Protein AF-A0A4V1IVN9-F1 (afdb_monomer)

pLDDT: mean 79.95, std 15.46, range [32.81, 97.38]

Foldseek 3Di:
DDDPPDPPDDPVNVVVVVVVVVVVVVVVVVVVVVVVVVVLVVLLVVLLVLLLLLVLVVVVVVVVVVVVVVNDDPVVVVVNVLSPDDQDQDADDDPDVVLLQLLLQLLLCCLLDLLLLLLLLQVDDPVLLSLSLSCLPRFSLSSCVDPQSLQSVLVSLLSNLLVLLVPDPDLVCRLPDPGSNVVNLLVNCLRPLNLVLLLVQPLVLLVVLLVPQPDFLDQQLVVLVVVVQVVCVVVVHPDPDDPPDDSVVSVPDPVSVVVNVVSLVVLLVSLVVSVVSVLVCLVSRDQSLLQSLLSLLVSCCVSPVPDDLLSSQLSSCSSPLVSRNLVCLLAVVSSVSDDDGGDPRSNVSSNVSSVLSNVLSHPHDCVPPVSCVSNVVSSVVCNVVSSVSSVVSNPDDRCPVVNVLVSLVVLQDPWDKTWDWPQSSLSVLQSCVVCVCVSPVDCPDPSNVSNVVSDDRDDDDRSNRRHIYIRTHDHPVDHRVVVCVVPDPDDDDDPLNVLLSVLLVLLVVLCVVCVVPVPDDDQPLVSLVCLLPDPDPVSVVSSVVSNVSVVVNCVVVNAHVVVSRVVSVD

InterPro domains:
  IPR001936 Ras GTPase-activating domain [PF00616] (156-362)
  IPR001936 Ras GTPase-activating domain [PS50018] (148-362)
  IPR001936 Ras GTPase-activating domain [SM00323] (123-472)
  IPR008936 Rho GTPase activation protein [G3DSA:1.10.506.10] (95-465)
  IPR008936 Rho GTPase activation protein [SSF48350] (99-463)
  IPR023152 Ras GTPase-activating protein, conserved site [PS00509] (318-332)

Nearest PDB structures (foldseek):
  3fay-assembly1_A  TM=8.881E-01  e=3.119E-18  Homo sapiens
  5cjp-assembly1_F  TM=7.678E-01  e=5.671E-13  Homo sapiens
  6v6f-assembly1_B  TM=8.145E-01  e=8.523E-10  Homo sapiens
  6ob2-assembly1_B  TM=8.867E-01  e=1.408E-08  Homo sapiens
  7r04-assembly1_B  TM=7.739E-01  e=1.447E-06  Homo sapiens

Solvent-accessible surface area (backbone atoms only — not comparable to full-atom values): 32113 Å² total; per-residue (Å²): 138,84,84,80,79,78,81,74,75,51,68,68,58,54,50,50,53,48,48,52,51,52,51,51,51,48,50,51,50,51,48,51,52,47,52,50,48,52,50,52,52,51,50,30,54,50,51,41,51,51,51,52,51,53,50,48,50,53,52,48,53,59,46,49,60,36,50,78,65,73,68,72,52,74,71,58,52,55,51,53,53,59,71,68,55,82,81,73,89,48,80,40,84,70,96,44,71,68,60,46,50,54,50,9,34,49,53,32,49,49,57,76,39,31,64,58,55,27,52,50,52,73,71,53,49,86,84,48,38,65,62,52,47,45,43,47,58,44,47,71,29,20,51,78,87,40,68,51,36,44,47,44,48,50,52,20,48,51,53,40,49,50,52,51,58,71,70,52,87,51,78,86,50,50,75,63,51,97,42,52,68,46,51,49,56,39,52,56,42,65,35,68,64,42,42,52,38,48,43,72,60,43,21,65,66,50,49,61,46,54,70,47,64,83,60,73,60,75,62,52,33,44,67,46,39,57,48,52,54,49,55,36,53,78,69,70,48,90,74,87,69,80,81,90,66,52,57,65,61,28,54,69,35,65,68,44,44,64,62,31,53,64,35,51,51,56,50,48,52,53,44,48,54,53,50,51,44,55,63,72,41,58,89,62,56,46,66,69,62,30,46,51,37,28,48,52,47,51,53,42,46,69,76,37,74,85,57,49,69,66,60,46,39,27,51,38,27,37,46,54,38,62,47,44,50,31,54,38,52,53,40,29,49,88,58,70,41,43,97,61,81,68,55,75,45,36,42,50,44,32,42,52,42,33,49,52,55,45,39,46,36,36,82,72,75,52,90,86,46,66,68,58,58,82,51,45,65,59,36,70,75,38,45,66,61,50,47,51,50,57,55,58,47,30,72,65,84,84,58,64,73,60,39,56,55,41,53,56,55,50,41,58,53,89,82,45,70,41,77,42,34,52,46,54,54,26,50,52,44,41,56,47,62,78,41,34,67,80,78,38,74,49,84,83,32,68,70,45,51,53,46,64,73,68,51,81,61,59,79,74,64,56,78,94,66,46,28,43,29,82,34,58,40,44,59,93,84,55,78,42,58,70,51,48,76,76,69,52,95,63,92,85,74,55,76,64,56,56,54,50,52,54,36,44,50,52,50,54,53,51,43,68,74,40,64,86,63,69,81,55,89,79,52,63,69,60,54,23,50,52,24,44,68,42,95,45,68,69,41,19,52,51,11,49,52,41,48,53,47,51,48,53,35,40,78,69,67,78,42,42,82,90,64,61,34,47,83,73,75,108

Mean predicted aligned error: 13.48 Å

Organism: NCBI:txid78915

Sequence (570 aa):
MSDRASKRYSVSALYSMAAEQDEEVEDELAREQRSLRDLKARISSQSKRNFILERDVRYLDSRIALLIQNRMALHEQQEVASHLEETENVEGGFPDDRKKQHYGNLFFLLQAEPRHMAHLTRLVTLAEIDTLLQTVMFTLYGNQYESREEHLLLTMFQSVLSAQFETATDFGSLLRANTPVSRMMTTYTRRGPGQTYLKHVLSESINRLIEDRDTDLEINPLKVYERMVKEMEDRGEPCDLPRGVSGDMAAENEDVQKIIAPRLEKLMDIANAFLDTIMSSMEHVPYGIRWICKQIRSLTKRKYPNATEYSVCSLIGGFFFLRFINPAIVTPNAYMLVESMPQKNPRRTLTLMAKMLQNLANKPSYSKETYMIKLNPFVDNNKQRINKFLNELCEVGDFFESLEMDQYMALSKKDLSLSITLNEVYNTHTLLEQHLDELAPTDAHHLRIVLSELGPAPAQVSRSENKTIELPLFSRWETPISDINMLTGDNSLSQNDILFMETKSIFVQLLRSMSQMARRNFVLPAVAEAAATSKDAMLVRKGIKVADMLRELEDLGVVSRMDNYKLLTE

Radius of gyration: 30.29 Å; Cα contacts (8 Å, |Δi|>4): 540; chains: 1; bounding box: 71×97×82 Å

Secondary structure (DSSP, 8-state):
----------HHHHHHHHHHHHHHHHHHHHHHHHHHHHHHHHHHHHHHHHHHHHHHHHHHHHHHHHHHTT---HHHHHHHHHHHS-----B---S-HHHHHHHHHHHHHHHH-HHHHHHHHHHS-TTTHHHHHHIIIIIIT--TTSHHHHHHHHHHHHHHHHHHHHH---TTTTTTS--HHHHHHHHHHTSHHHHHHHHHHHHHHHHHHHH--S------HHHHHHHHHHHHHHTT----SPSS--HHHHHH-HHHHHHHHHHHHHHHHHHHHHHHHHHHTGGGS-HHHHHHHHHHHHHHHHH-TT--HHHHHHHHHHHHIIIIIHHHHHSSGGGTSSSSPPPHHHHHHHHHHHHHHHHHHS----TT-GGGGGGHHHHHHHHHHHHHHHHHHT-----HHHHHHHHHHHHT-S--EEEEEHHHHHHHHHHHHHTHHHH--STT-HHHHHHHHH-SPPPPPPTTT--EEEEE---SSSPPHHHHHHH-SS-SS-HHHHHHHHHHHHHHHHHHH-TTTTTS---HHHHHHHHHTSSSHHHHHHHHHHHHHHHHHHHTTSS-GGGTSHHHH-

Structure (mmCIF, N/CA/C/O backbone):
data_AF-A0A4V1IVN9-F1
#
_entry.id   AF-A0A4V1IVN9-F1
#
loop_
_atom_site.group_PDB
_atom_site.id
_atom_site.type_symbol
_atom_site.label_atom_id
_atom_site.label_alt_id
_atom_site.label_comp_id
_atom_site.label_asym_id
_atom_site.label_entity_id
_atom_site.label_seq_id
_atom_site.pdbx_PDB_ins_code
_atom_site.Cartn_x
_atom_site.Cartn_y
_atom_site.Cartn_z
_atom_site.occupancy
_atom_site.B_iso_or_equiv
_atom_site.auth_seq_id
_atom_site.auth_comp_id
_atom_site.auth_asym_id
_atom_site.auth_atom_id
_atom_site.pdbx_PDB_model_num
ATOM 1 N N . MET A 1 1 ? -26.919 -63.675 -42.364 1.00 36.25 1 MET A N 1
ATOM 2 C CA . MET A 1 1 ? -25.471 -63.524 -42.619 1.00 36.25 1 MET A CA 1
ATOM 3 C C . MET A 1 1 ? -25.114 -62.094 -42.265 1.00 36.25 1 MET A C 1
ATOM 5 O O . MET A 1 1 ? -25.801 -61.189 -42.711 1.00 36.25 1 MET A O 1
ATOM 9 N N . SER A 1 2 ? -24.190 -61.936 -41.322 1.00 34.81 2 SER A N 1
ATOM 10 C CA . SER A 1 2 ? -23.836 -60.683 -40.652 1.00 34.81 2 SER A CA 1
ATOM 11 C C . SER A 1 2 ? -22.574 -60.123 -41.302 1.00 34.81 2 SER A C 1
ATOM 13 O O . SER A 1 2 ? -21.521 -60.742 -41.168 1.00 34.81 2 SER A O 1
ATOM 15 N N . ASP A 1 3 ? -22.677 -58.987 -41.992 1.00 32.81 3 ASP A N 1
ATOM 16 C CA . ASP A 1 3 ? -21.516 -58.229 -42.467 1.00 32.81 3 ASP A CA 1
ATOM 17 C C . ASP A 1 3 ? -21.101 -57.214 -41.395 1.00 32.81 3 ASP A C 1
ATOM 19 O O . ASP A 1 3 ? -21.562 -56.073 -41.338 1.00 32.81 3 ASP A O 1
ATOM 23 N N . ARG A 1 4 ? -20.203 -57.649 -40.506 1.00 36.72 4 ARG A N 1
ATOM 24 C CA . ARG A 1 4 ? -19.400 -56.753 -39.666 1.00 36.72 4 ARG A CA 1
ATOM 25 C C . ARG A 1 4 ? -18.291 -56.144 -40.530 1.00 36.72 4 ARG A C 1
ATOM 27 O O . ARG A 1 4 ? -17.173 -56.650 -40.563 1.00 36.72 4 ARG A O 1
ATOM 34 N N . ALA A 1 5 ? -18.585 -55.031 -41.198 1.00 33.53 5 ALA A N 1
ATOM 35 C CA . ALA A 1 5 ? -17.560 -54.179 -41.793 1.00 33.53 5 ALA A CA 1
ATOM 36 C C . ALA A 1 5 ? -16.789 -53.450 -40.676 1.00 33.53 5 ALA A C 1
ATOM 38 O O . ALA A 1 5 ? -17.248 -52.465 -40.097 1.00 33.53 5 ALA A O 1
ATOM 39 N N . SER A 1 6 ? -15.611 -53.974 -40.341 1.00 36.31 6 SER A N 1
ATOM 40 C CA . SER A 1 6 ? -14.656 -53.353 -39.425 1.00 36.31 6 SER A CA 1
ATOM 41 C C . SER A 1 6 ? -14.132 -52.045 -40.032 1.00 36.31 6 SER A C 1
ATOM 43 O O . SER A 1 6 ? -13.238 -52.071 -40.876 1.00 36.31 6 SER A O 1
ATOM 45 N N . LYS A 1 7 ? -14.652 -50.891 -39.589 1.00 42.31 7 LYS A N 1
ATOM 46 C CA . LYS A 1 7 ? -14.051 -49.571 -39.850 1.00 42.31 7 LYS A CA 1
ATOM 47 C C . LYS A 1 7 ? -12.698 -49.483 -39.134 1.00 42.31 7 LYS A C 1
ATOM 49 O O . LYS A 1 7 ? -12.615 -49.030 -37.997 1.00 42.31 7 LYS A O 1
ATOM 54 N N . ARG A 1 8 ? -11.625 -49.934 -39.787 1.00 39.44 8 ARG A N 1
ATOM 55 C CA . ARG A 1 8 ? -10.263 -49.527 -39.424 1.00 39.44 8 ARG A CA 1
ATOM 56 C C . ARG A 1 8 ? -10.094 -48.084 -39.886 1.00 39.44 8 ARG A C 1
ATOM 58 O O . ARG A 1 8 ? -9.835 -47.846 -41.062 1.00 39.44 8 ARG A O 1
ATOM 65 N N . TYR A 1 9 ? -10.280 -47.130 -38.977 1.00 45.19 9 TYR A N 1
ATOM 66 C CA . TYR A 1 9 ? -9.747 -45.788 -39.186 1.00 45.19 9 TYR A CA 1
ATOM 67 C C . TYR A 1 9 ? -8.233 -45.928 -39.376 1.00 45.19 9 TYR A C 1
ATOM 69 O O . TYR A 1 9 ? -7.557 -46.571 -38.572 1.00 45.19 9 TYR A O 1
ATOM 77 N N . SER A 1 10 ? -7.721 -45.406 -40.490 1.00 39.62 10 SER A N 1
ATOM 78 C CA . SER A 1 10 ? -6.283 -45.291 -40.721 1.00 39.62 10 SER A CA 1
ATOM 79 C C . SER A 1 10 ? -5.669 -44.532 -39.545 1.00 39.62 10 SER A C 1
ATOM 81 O O . SER A 1 10 ? -6.186 -43.485 -39.163 1.00 39.62 10 SER A O 1
ATOM 83 N N . VAL A 1 11 ? -4.572 -45.039 -38.976 1.00 41.59 11 VAL A N 1
ATOM 84 C CA . VAL A 1 11 ? -3.821 -44.354 -37.907 1.00 41.59 11 VAL A CA 1
ATOM 85 C C . VAL A 1 11 ? -3.458 -42.926 -38.338 1.00 41.59 11 VAL A C 1
ATOM 87 O O . VAL A 1 11 ? -3.525 -42.012 -37.531 1.00 41.59 11 VAL A O 1
ATOM 90 N N . SER A 1 12 ? -3.214 -42.702 -39.633 1.00 33.84 12 SER A N 1
ATOM 91 C CA . SER A 1 12 ? -2.973 -41.370 -40.201 1.00 33.84 12 SER A CA 1
ATOM 92 C C . SER A 1 12 ? -4.206 -40.451 -40.170 1.00 33.84 12 SER A C 1
ATOM 94 O O . SER A 1 12 ? -4.044 -39.253 -39.973 1.00 33.84 12 SER A O 1
ATOM 96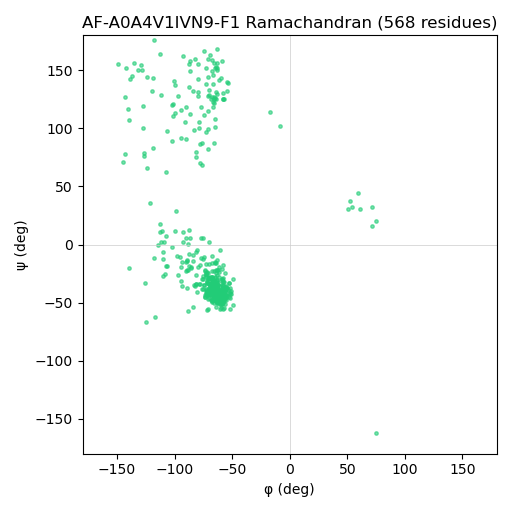 N N . ALA A 1 13 ? -5.429 -40.981 -40.283 1.00 35.59 13 ALA A N 1
ATOM 97 C CA . ALA A 1 13 ? -6.654 -40.183 -40.158 1.00 35.59 13 ALA A CA 1
ATOM 98 C C . ALA A 1 13 ? -6.946 -39.805 -38.695 1.00 35.59 13 ALA A C 1
ATOM 100 O O . ALA A 1 13 ? -7.414 -38.705 -38.430 1.00 35.59 13 ALA A O 1
ATOM 101 N N . LEU A 1 14 ? -6.619 -40.686 -37.743 1.00 37.56 14 LEU A N 1
ATOM 102 C CA . LEU A 1 14 ? -6.703 -40.378 -36.310 1.00 37.56 14 LEU A CA 1
ATOM 103 C C . LEU A 1 14 ? -5.643 -39.351 -35.884 1.00 37.56 14 LEU A C 1
ATOM 105 O O . LEU A 1 14 ? -5.960 -38.460 -35.107 1.00 37.56 14 LEU A O 1
ATOM 109 N N . TYR A 1 15 ? -4.425 -39.429 -36.432 1.00 39.59 15 TYR A N 1
ATOM 110 C CA . TYR A 1 15 ? -3.386 -38.412 -36.227 1.00 39.59 15 TYR A CA 1
ATOM 111 C C . TYR A 1 15 ? -3.755 -37.060 -36.849 1.00 39.59 15 TYR A C 1
ATOM 113 O O . TYR A 1 15 ? -3.491 -36.039 -36.235 1.00 39.59 15 TYR A O 1
ATOM 121 N N . SER A 1 16 ? -4.394 -37.041 -38.025 1.00 35.81 16 SER A N 1
ATOM 122 C CA . SER A 1 16 ? -4.854 -35.797 -38.664 1.00 35.81 16 SER A CA 1
ATOM 123 C C . SER A 1 16 ? -5.961 -35.116 -37.859 1.00 35.81 16 SER A C 1
ATOM 125 O O . SER A 1 16 ? -5.907 -33.913 -37.660 1.00 35.81 16 SER A O 1
ATOM 127 N N . MET A 1 17 ? -6.926 -35.883 -37.338 1.00 35.75 17 MET A N 1
ATOM 128 C CA . MET A 1 17 ? -7.988 -35.333 -36.485 1.00 35.75 17 MET A CA 1
ATOM 129 C C . MET A 1 17 ? -7.467 -34.886 -35.112 1.00 35.75 17 MET A C 1
ATOM 131 O O . MET A 1 17 ? -7.974 -33.916 -34.563 1.00 35.75 17 MET A O 1
ATOM 135 N N . ALA A 1 18 ? -6.464 -35.577 -34.557 1.00 36.75 18 ALA A N 1
ATOM 136 C CA . ALA A 1 18 ? -5.802 -35.158 -33.323 1.00 36.75 18 ALA A CA 1
ATOM 137 C C . ALA A 1 18 ? -4.958 -33.892 -33.533 1.00 36.75 18 ALA A C 1
ATOM 139 O O . ALA A 1 18 ? -5.009 -33.005 -32.697 1.00 36.75 18 ALA A O 1
ATOM 140 N N . ALA A 1 19 ? -4.256 -33.777 -34.665 1.00 39.47 19 ALA A N 1
ATOM 141 C CA . ALA A 1 19 ? -3.492 -32.585 -35.026 1.00 39.47 19 ALA A CA 1
ATOM 142 C C . ALA A 1 19 ? -4.397 -31.369 -35.291 1.00 39.47 19 ALA A C 1
ATOM 144 O O . ALA A 1 19 ? -4.091 -30.284 -34.818 1.00 39.47 19 ALA A O 1
ATOM 145 N N . GLU A 1 20 ? -5.535 -31.549 -35.972 1.00 37.38 20 GLU A N 1
ATOM 146 C CA . GLU A 1 20 ? -6.532 -30.483 -36.171 1.00 37.38 20 GLU A CA 1
ATOM 147 C C . GLU A 1 20 ? -7.165 -30.038 -34.842 1.00 37.38 20 GLU A C 1
ATOM 149 O O . GLU A 1 20 ? -7.318 -28.844 -34.601 1.00 37.38 20 GLU A O 1
ATOM 154 N N . GLN A 1 21 ? -7.476 -30.979 -33.941 1.00 37.69 21 GLN A N 1
ATOM 155 C CA . GLN A 1 21 ? -7.940 -30.648 -32.589 1.00 37.69 21 GLN A CA 1
ATOM 156 C C . GLN A 1 21 ? -6.845 -29.980 -31.744 1.00 37.69 21 GLN A C 1
ATOM 158 O O . GLN A 1 21 ? -7.148 -29.080 -30.967 1.00 37.69 21 GLN A O 1
ATOM 163 N N . ASP A 1 22 ? -5.583 -30.383 -31.893 1.00 42.25 22 ASP A N 1
ATOM 164 C CA . ASP A 1 22 ? -4.447 -29.771 -31.202 1.00 42.25 22 ASP A CA 1
ATOM 165 C C . ASP A 1 22 ? -4.168 -28.344 -31.702 1.00 42.25 22 ASP A C 1
ATOM 167 O O . ASP A 1 22 ? -3.860 -27.480 -30.876 1.00 42.25 22 ASP A O 1
ATOM 171 N N . GLU A 1 23 ? -4.334 -28.079 -33.004 1.00 43.28 23 GLU A N 1
ATOM 172 C CA . GLU A 1 23 ? -4.254 -26.740 -33.608 1.00 43.28 23 GLU A CA 1
ATOM 173 C C . GLU A 1 23 ? -5.429 -25.844 -33.182 1.00 43.28 23 GLU A C 1
ATOM 175 O O . GLU A 1 23 ? -5.216 -24.685 -32.823 1.00 43.28 23 GLU A O 1
ATOM 180 N N . GLU A 1 24 ? -6.661 -26.363 -33.134 1.00 45.50 24 GLU A N 1
ATOM 181 C CA . GLU A 1 24 ? -7.818 -25.611 -32.621 1.00 45.50 24 GLU A CA 1
ATOM 182 C C . GLU A 1 24 ? -7.671 -25.284 -31.129 1.00 45.50 24 GLU A C 1
ATOM 184 O O . GLU A 1 24 ? -7.931 -24.152 -30.718 1.00 45.50 24 GLU A O 1
ATOM 189 N N . VAL A 1 25 ? -7.191 -26.232 -30.316 1.00 51.12 25 VAL A N 1
ATOM 190 C CA . VAL A 1 25 ? -6.895 -26.003 -28.892 1.00 51.12 25 VAL A CA 1
ATOM 191 C C . VAL A 1 25 ? -5.717 -25.037 -28.723 1.00 51.12 25 VAL A C 1
ATOM 193 O O . VAL A 1 25 ? -5.709 -24.250 -27.778 1.00 51.12 25 VAL A O 1
ATOM 196 N N . GLU A 1 26 ? -4.723 -25.050 -29.619 1.00 52.75 26 GLU A N 1
ATOM 197 C CA . GLU A 1 26 ? -3.664 -24.032 -29.661 1.00 52.75 26 GLU A CA 1
ATOM 198 C C . GLU A 1 26 ? -4.198 -22.643 -29.938 1.00 52.75 26 GLU A C 1
ATOM 200 O O . GLU A 1 26 ? -3.818 -21.703 -29.237 1.00 52.75 26 GLU A O 1
ATOM 205 N N . ASP A 1 27 ? -5.083 -22.514 -30.917 1.00 63.88 27 ASP A N 1
ATOM 206 C CA . ASP A 1 27 ? -5.633 -21.228 -31.306 1.00 63.88 27 ASP A CA 1
ATOM 207 C C . ASP A 1 27 ? -6.620 -20.704 -30.251 1.00 63.88 27 ASP A C 1
ATOM 209 O O . ASP A 1 27 ? -6.555 -19.535 -29.876 1.00 63.88 27 ASP A O 1
ATOM 213 N N . GLU A 1 28 ? -7.465 -21.555 -29.659 1.00 64.81 28 GLU A N 1
ATOM 214 C CA . GLU A 1 28 ? -8.319 -21.171 -28.526 1.00 64.81 28 GLU A CA 1
ATOM 215 C C . GLU A 1 28 ? -7.503 -20.777 -27.290 1.00 64.81 28 GLU A C 1
ATOM 217 O O . GLU A 1 28 ? -7.743 -19.719 -26.705 1.00 64.81 28 GLU A O 1
ATOM 222 N N . LEU A 1 29 ? -6.487 -21.558 -26.913 1.00 65.94 29 LEU A N 1
ATOM 223 C CA . LEU A 1 29 ? -5.621 -21.227 -25.781 1.00 65.94 29 LEU A CA 1
ATOM 224 C C . LEU A 1 29 ? -4.827 -19.939 -26.044 1.00 65.94 29 LEU A C 1
ATOM 226 O O . LEU A 1 29 ? -4.677 -19.110 -25.146 1.00 65.94 29 LEU A O 1
ATOM 230 N N . ALA A 1 30 ? -4.326 -19.742 -27.265 1.00 66.88 30 ALA A N 1
ATOM 231 C CA . ALA A 1 30 ? -3.625 -18.524 -27.654 1.00 66.88 30 ALA A CA 1
ATOM 232 C C . ALA A 1 30 ? -4.560 -17.307 -27.635 1.00 66.88 30 ALA A C 1
ATOM 234 O O . ALA A 1 30 ? -4.157 -16.238 -27.165 1.00 66.88 30 ALA A O 1
ATOM 235 N N . ARG A 1 31 ? -5.811 -17.459 -28.088 1.00 73.38 31 ARG A N 1
ATOM 236 C CA . ARG A 1 31 ? -6.853 -16.426 -27.994 1.00 73.38 31 ARG A CA 1
ATOM 237 C C . ARG A 1 31 ? -7.173 -16.087 -26.540 1.00 73.38 31 ARG A C 1
ATOM 239 O O . ARG A 1 31 ? -7.157 -14.908 -26.192 1.00 73.38 31 ARG A O 1
ATOM 246 N N . GLU A 1 32 ? -7.378 -17.080 -25.679 1.00 72.56 32 GLU A N 1
ATOM 247 C CA . GLU A 1 32 ? -7.632 -16.873 -24.247 1.00 72.56 32 GLU A CA 1
ATOM 248 C C . GLU A 1 32 ? -6.437 -16.217 -23.540 1.00 72.56 32 GLU A C 1
ATOM 250 O O . GLU A 1 32 ? -6.600 -15.293 -22.744 1.00 72.56 32 GLU A O 1
ATOM 255 N N . GLN A 1 33 ? -5.205 -16.608 -23.875 1.00 71.12 33 GLN A N 1
ATOM 256 C CA . GLN A 1 33 ? -4.004 -15.965 -23.339 1.00 71.12 33 GLN A CA 1
ATOM 257 C C . GLN A 1 33 ? -3.853 -14.513 -23.803 1.00 71.12 33 GLN A C 1
ATOM 259 O O . GLN A 1 33 ? -3.439 -13.668 -23.004 1.00 71.12 33 GLN A O 1
ATOM 264 N N . ARG A 1 34 ? -4.178 -14.199 -25.065 1.00 73.50 34 ARG A N 1
ATOM 265 C CA . ARG A 1 34 ? -4.215 -12.812 -25.563 1.00 73.50 34 ARG A CA 1
ATOM 266 C C . ARG A 1 34 ? -5.294 -12.007 -24.846 1.00 73.50 34 ARG A C 1
ATOM 268 O O . ARG A 1 34 ? -4.978 -10.968 -24.281 1.00 73.50 34 ARG A O 1
ATOM 275 N N . SER A 1 35 ? -6.509 -12.544 -24.751 1.00 76.62 35 SER A N 1
ATOM 276 C CA . SER A 1 35 ? -7.626 -11.940 -24.015 1.00 76.62 35 SER A CA 1
ATOM 277 C C . SER A 1 35 ? -7.254 -11.644 -22.559 1.00 76.62 35 SER A C 1
ATOM 279 O O . SER A 1 35 ? -7.479 -10.543 -22.057 1.00 76.62 35 SER A O 1
ATOM 281 N N . LEU A 1 36 ? -6.588 -12.587 -21.884 1.00 75.75 36 LEU A N 1
ATOM 282 C CA . LEU A 1 36 ? -6.109 -12.406 -20.516 1.00 75.75 36 LEU A CA 1
ATOM 283 C C . LEU A 1 36 ? -5.050 -11.300 -20.418 1.00 75.75 36 LEU A C 1
ATOM 285 O O . LEU A 1 36 ? -5.065 -10.529 -19.457 1.00 75.75 36 LEU A O 1
ATOM 289 N N . ARG A 1 37 ? -4.122 -11.212 -21.380 1.00 73.50 37 ARG A N 1
ATOM 290 C CA . ARG A 1 37 ? -3.122 -10.130 -21.434 1.00 73.50 37 ARG A CA 1
ATOM 291 C C . ARG A 1 37 ? -3.790 -8.774 -21.640 1.00 73.50 37 ARG A C 1
ATOM 293 O O . ARG A 1 37 ? -3.496 -7.850 -20.884 1.00 73.50 37 ARG A O 1
ATOM 300 N N . ASP A 1 38 ? -4.733 -8.683 -22.569 1.00 76.81 38 ASP A N 1
ATOM 301 C CA . ASP A 1 38 ? -5.472 -7.453 -22.857 1.00 76.81 38 ASP A CA 1
ATOM 302 C C . ASP A 1 38 ? -6.310 -7.018 -21.652 1.00 76.81 38 ASP A C 1
ATOM 304 O O . ASP A 1 38 ? -6.336 -5.842 -21.282 1.00 76.81 38 ASP A O 1
ATOM 308 N N . LEU A 1 39 ? -6.957 -7.968 -20.972 1.00 80.88 39 LEU A N 1
ATOM 309 C CA . LEU A 1 39 ? -7.712 -7.693 -19.756 1.00 80.88 39 LEU A CA 1
ATOM 310 C C . LEU A 1 39 ? -6.798 -7.196 -18.629 1.00 80.88 39 LEU A C 1
ATOM 312 O O . LEU A 1 39 ? -7.130 -6.209 -17.973 1.00 80.88 39 LEU A O 1
ATOM 316 N N . LYS A 1 40 ? -5.632 -7.824 -18.427 1.00 76.81 40 LYS A N 1
ATOM 317 C CA . LYS A 1 40 ? -4.626 -7.365 -17.453 1.00 76.81 40 LYS A CA 1
ATOM 318 C C . LYS A 1 40 ? -4.155 -5.943 -17.762 1.00 76.81 40 LYS A C 1
ATOM 320 O O . LYS A 1 40 ? -4.151 -5.109 -16.858 1.00 76.81 40 LYS A O 1
ATOM 325 N N . ALA A 1 41 ? -3.843 -5.643 -19.024 1.00 74.94 41 ALA A N 1
ATOM 326 C CA . ALA A 1 41 ? -3.435 -4.308 -19.459 1.00 74.94 41 ALA A CA 1
ATOM 327 C C . ALA A 1 41 ? -4.538 -3.263 -19.210 1.00 74.94 41 ALA A C 1
ATOM 329 O O . ALA A 1 41 ? -4.276 -2.189 -18.663 1.00 74.94 41 ALA A O 1
ATOM 330 N N . ARG A 1 42 ? -5.799 -3.602 -19.513 1.00 79.88 42 ARG A N 1
ATOM 331 C CA . ARG A 1 42 ? -6.960 -2.746 -19.217 1.00 79.88 42 ARG A CA 1
ATOM 332 C C . ARG A 1 42 ? -7.127 -2.504 -17.719 1.00 79.88 42 ARG A C 1
ATOM 334 O O . ARG A 1 42 ? -7.382 -1.368 -17.327 1.00 79.88 42 ARG A O 1
ATOM 341 N N . ILE A 1 43 ? -6.960 -3.529 -16.879 1.00 80.50 43 ILE A N 1
ATOM 342 C CA . ILE A 1 43 ? -7.031 -3.383 -15.416 1.00 80.50 43 ILE A CA 1
ATOM 343 C C . ILE A 1 43 ? -5.910 -2.471 -14.905 1.00 80.50 43 ILE A C 1
ATOM 345 O O . ILE A 1 43 ? -6.174 -1.606 -14.070 1.00 80.50 43 ILE A O 1
ATOM 349 N N . SER A 1 44 ? -4.679 -2.620 -15.397 1.00 77.06 44 SER A N 1
ATOM 350 C CA . SER A 1 44 ? -3.568 -1.729 -15.035 1.00 77.06 44 SER A CA 1
ATOM 351 C C . SER A 1 44 ? -3.830 -0.279 -15.456 1.00 77.06 44 SER A C 1
ATOM 353 O O . SER A 1 44 ? -3.689 0.624 -14.632 1.00 77.06 44 SER A O 1
ATOM 355 N N . SER A 1 45 ? -4.314 -0.048 -16.682 1.00 77.69 45 SER A N 1
ATOM 356 C CA . SER A 1 45 ? -4.683 1.293 -17.166 1.00 77.69 45 SER A CA 1
ATOM 357 C C . SER A 1 45 ? -5.803 1.929 -16.326 1.00 77.69 45 SER A C 1
ATOM 359 O O . SER A 1 45 ? -5.690 3.075 -15.883 1.00 77.69 45 SER A O 1
ATOM 361 N N . GLN A 1 46 ? -6.849 1.165 -15.995 1.00 80.12 46 GLN A N 1
ATOM 362 C CA . GLN A 1 46 ? -7.921 1.632 -15.108 1.00 80.12 46 GLN A CA 1
ATOM 363 C C . GLN A 1 46 ? -7.433 1.880 -13.676 1.00 80.12 46 GLN A C 1
ATOM 365 O O . GLN A 1 46 ? -7.829 2.864 -13.057 1.00 80.12 46 GLN A O 1
ATOM 370 N N . SER A 1 47 ? -6.527 1.047 -13.154 1.00 77.06 47 SER A N 1
ATOM 371 C CA . SER A 1 47 ? -5.931 1.239 -11.824 1.00 77.06 47 SER A CA 1
ATOM 372 C C . SER A 1 47 ? -5.145 2.549 -11.753 1.00 77.06 47 SER A C 1
ATOM 374 O O . SER A 1 47 ? -5.275 3.295 -10.782 1.00 77.06 47 SER A O 1
ATOM 376 N N . LYS A 1 48 ? -4.386 2.868 -12.809 1.00 77.56 48 LYS A N 1
ATOM 377 C CA . LYS A 1 48 ? -3.679 4.145 -12.956 1.00 77.56 48 LYS A CA 1
ATOM 378 C C . LYS A 1 48 ? -4.653 5.328 -12.983 1.00 77.56 48 LYS A C 1
ATOM 380 O O . LYS A 1 48 ? -4.458 6.287 -12.238 1.00 77.56 48 LYS A O 1
ATOM 385 N N . ARG A 1 49 ? -5.733 5.251 -13.774 1.00 77.88 49 ARG A N 1
ATOM 386 C CA . ARG A 1 49 ? -6.768 6.303 -13.837 1.00 77.88 49 ARG A CA 1
ATOM 387 C C . ARG A 1 49 ? -7.452 6.514 -12.486 1.00 77.88 49 ARG A C 1
ATOM 389 O O . ARG A 1 49 ? -7.567 7.651 -12.037 1.00 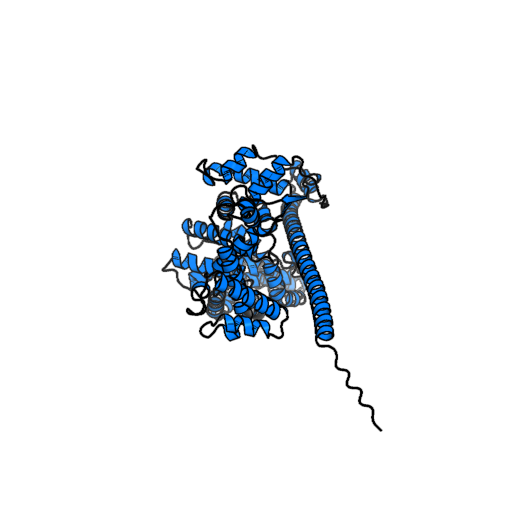77.88 49 ARG A O 1
ATOM 396 N N . ASN A 1 50 ? -7.842 5.434 -11.814 1.00 80.12 50 ASN A N 1
ATOM 397 C CA . ASN A 1 50 ? -8.462 5.499 -10.492 1.00 80.12 50 ASN A CA 1
ATOM 398 C C . ASN A 1 50 ? -7.536 6.160 -9.472 1.00 80.12 50 ASN A C 1
ATOM 400 O O . ASN A 1 50 ? -7.979 7.016 -8.716 1.00 80.12 50 ASN A O 1
ATOM 404 N N . PHE A 1 51 ? -6.242 5.836 -9.485 1.00 76.00 51 PHE A N 1
ATOM 405 C CA . PHE A 1 51 ? -5.285 6.465 -8.579 1.00 76.00 51 PHE A CA 1
ATOM 406 C C . PHE A 1 51 ? -5.159 7.982 -8.805 1.00 76.00 51 PHE A C 1
ATOM 408 O O . PHE A 1 51 ? -5.113 8.745 -7.837 1.00 76.00 51 PHE A O 1
ATOM 415 N N . ILE A 1 52 ? -5.134 8.427 -10.068 1.00 76.50 52 ILE A N 1
ATOM 416 C CA . ILE A 1 52 ? -5.102 9.857 -10.417 1.00 76.50 52 ILE A CA 1
ATOM 417 C C . ILE A 1 52 ? -6.372 10.551 -9.924 1.00 76.50 52 ILE A C 1
ATOM 419 O O . ILE A 1 52 ? -6.278 11.576 -9.254 1.00 76.50 52 ILE A O 1
ATOM 423 N N . LEU A 1 53 ? -7.545 9.968 -10.187 1.00 78.06 53 LEU A N 1
ATOM 424 C CA . LEU A 1 53 ? -8.825 10.515 -9.735 1.00 78.06 53 LEU A CA 1
ATOM 425 C C . LEU A 1 53 ? -8.899 10.598 -8.211 1.00 78.06 53 LEU A C 1
ATOM 427 O O . LEU A 1 53 ? -9.293 11.620 -7.669 1.00 78.06 53 LEU A O 1
ATOM 431 N N . GLU A 1 54 ? -8.463 9.567 -7.493 1.00 73.50 54 GLU A N 1
ATOM 432 C CA . GLU A 1 54 ? -8.412 9.594 -6.030 1.00 73.50 54 GLU A CA 1
ATOM 433 C C . GLU A 1 54 ? -7.460 10.665 -5.492 1.00 73.50 54 GLU A C 1
ATOM 435 O O . GLU A 1 54 ? -7.727 11.276 -4.456 1.00 73.50 54 GLU A O 1
ATOM 440 N N . ARG A 1 55 ? -6.322 10.884 -6.159 1.00 72.81 55 ARG A N 1
ATOM 441 C CA . ARG A 1 55 ? -5.402 11.966 -5.804 1.00 72.81 55 ARG A CA 1
ATOM 442 C C . ARG A 1 55 ? -6.057 13.324 -6.039 1.00 72.81 55 ARG A C 1
ATOM 444 O O . ARG A 1 55 ? -5.960 14.182 -5.167 1.00 72.81 55 ARG A O 1
ATOM 451 N N . ASP A 1 56 ? -6.731 13.493 -7.168 1.00 73.88 56 ASP A N 1
ATOM 452 C CA . ASP A 1 56 ? -7.434 14.725 -7.513 1.00 73.88 56 ASP A CA 1
ATOM 453 C C . ASP A 1 56 ? -8.589 14.991 -6.538 1.00 73.88 56 ASP A C 1
ATOM 455 O O . ASP A 1 56 ? -8.706 16.104 -6.038 1.00 73.88 56 ASP A O 1
ATOM 459 N N . VAL A 1 57 ? -9.352 13.966 -6.146 1.00 75.38 57 VAL A N 1
ATOM 460 C CA . VAL A 1 57 ? -10.367 14.059 -5.083 1.00 75.38 57 VAL A CA 1
ATOM 461 C C . VAL A 1 57 ? -9.735 14.505 -3.766 1.00 75.38 57 VAL A C 1
ATOM 463 O O . VAL A 1 57 ? -10.222 15.449 -3.156 1.00 75.38 57 VAL A O 1
ATOM 466 N N . ARG A 1 58 ? -8.612 13.908 -3.340 1.00 72.56 58 ARG A N 1
ATOM 467 C CA . ARG A 1 58 ? -7.915 14.339 -2.111 1.00 72.56 58 ARG A CA 1
ATOM 468 C C . ARG A 1 58 ? -7.428 15.786 -2.183 1.00 72.56 58 ARG A C 1
ATOM 470 O O . ARG A 1 58 ? -7.486 16.499 -1.181 1.00 72.56 58 ARG A O 1
ATOM 477 N N . TYR A 1 59 ? -6.929 16.208 -3.343 1.00 73.06 59 TYR A N 1
ATOM 478 C CA . TYR A 1 59 ? -6.502 17.585 -3.576 1.00 73.06 59 TYR A CA 1
ATOM 479 C C . TYR A 1 59 ? -7.697 18.543 -3.474 1.00 73.06 59 TYR A C 1
ATOM 481 O O . TYR A 1 59 ? -7.645 19.518 -2.721 1.00 73.06 59 TYR A O 1
ATOM 489 N N . LEU A 1 60 ? -8.799 18.221 -4.156 1.00 75.44 60 LEU A N 1
ATOM 490 C CA . LEU A 1 60 ? -10.033 18.997 -4.123 1.00 75.44 60 LEU A CA 1
ATOM 491 C C . LEU A 1 60 ? -10.628 19.047 -2.712 1.00 75.44 60 LEU A C 1
ATOM 493 O O . LEU A 1 60 ? -10.961 20.133 -2.259 1.00 75.44 60 LEU A O 1
ATOM 497 N N . ASP A 1 61 ? -10.674 17.940 -1.971 1.00 70.44 61 ASP A N 1
ATOM 498 C CA . ASP A 1 61 ? -11.161 17.897 -0.584 1.00 70.44 61 ASP A CA 1
ATOM 499 C C . ASP A 1 61 ? -10.345 18.813 0.339 1.00 70.44 61 ASP A C 1
ATOM 501 O O . ASP A 1 61 ? -10.904 19.597 1.114 1.00 70.44 61 ASP A O 1
ATOM 505 N N . SER A 1 62 ? -9.011 18.767 0.232 1.00 68.88 62 SER A N 1
ATOM 506 C CA . SER A 1 62 ? -8.120 19.657 0.987 1.00 68.88 62 SER A CA 1
ATOM 507 C C . SER A 1 62 ? -8.374 21.127 0.653 1.00 68.88 62 SER A C 1
ATOM 509 O O . SER A 1 62 ? -8.261 21.997 1.518 1.00 68.88 62 SER A O 1
ATOM 511 N N . ARG A 1 63 ? -8.701 21.419 -0.605 1.00 72.44 63 ARG A N 1
ATOM 512 C CA . ARG A 1 63 ? -8.892 22.779 -1.101 1.00 72.44 63 ARG A CA 1
ATOM 513 C C . ARG A 1 63 ? -10.302 23.303 -0.812 1.00 72.44 63 ARG A C 1
ATOM 515 O O . ARG A 1 63 ? -10.441 24.452 -0.411 1.00 72.44 63 ARG A O 1
ATOM 522 N N . ILE A 1 64 ? -11.326 22.452 -0.858 1.00 71.50 64 ILE A N 1
ATOM 523 C CA . ILE A 1 64 ? -12.689 22.738 -0.386 1.00 71.50 64 ILE A CA 1
ATOM 524 C C . ILE A 1 64 ? -12.670 23.070 1.108 1.00 71.50 64 ILE A C 1
ATOM 526 O O . ILE A 1 64 ? -13.313 24.030 1.527 1.00 71.50 64 ILE A O 1
ATOM 530 N N . ALA A 1 65 ? -11.881 22.355 1.914 1.00 68.50 65 ALA A N 1
ATOM 531 C CA . ALA A 1 65 ? -11.705 22.701 3.324 1.00 68.50 65 ALA A CA 1
ATOM 532 C C . ALA A 1 65 ? -11.147 24.129 3.516 1.00 68.50 65 ALA A C 1
ATOM 534 O O . ALA A 1 65 ? -11.548 24.823 4.451 1.00 68.50 65 ALA A O 1
ATOM 535 N N . LEU A 1 66 ? -10.278 24.595 2.610 1.00 67.81 66 LEU A N 1
ATOM 536 C CA . LEU A 1 66 ? -9.747 25.964 2.596 1.00 67.81 66 LEU A CA 1
ATOM 537 C C . LEU A 1 66 ? -10.739 26.992 2.013 1.00 67.81 66 LEU A C 1
ATOM 539 O O . LEU A 1 66 ? -10.790 28.119 2.515 1.00 67.81 66 LEU A O 1
ATOM 543 N N . LEU A 1 67 ? -11.561 26.613 1.020 1.00 66.38 67 LEU A N 1
ATOM 544 C CA . LEU A 1 67 ? -12.684 27.424 0.512 1.00 66.38 67 LEU A CA 1
ATOM 545 C C . LEU A 1 67 ? -13.684 27.722 1.620 1.00 66.38 67 LEU A C 1
ATOM 547 O O . LEU A 1 67 ? -14.068 28.870 1.808 1.00 66.38 67 LEU A O 1
ATOM 551 N N . ILE A 1 68 ? -14.072 26.698 2.383 1.00 60.84 68 ILE A N 1
ATOM 552 C CA . ILE A 1 68 ? -15.008 26.824 3.507 1.00 60.84 68 ILE A CA 1
ATOM 553 C C . ILE A 1 68 ? -14.443 27.770 4.583 1.00 60.84 68 ILE A C 1
ATOM 555 O O . ILE A 1 68 ? -15.200 28.444 5.278 1.00 60.84 68 ILE A O 1
ATOM 559 N N . GLN A 1 69 ? -13.115 27.878 4.691 1.00 67.06 69 GLN A N 1
ATOM 560 C CA . GLN A 1 69 ? -12.426 28.823 5.575 1.00 67.06 69 GLN A CA 1
ATOM 561 C C . GLN A 1 69 ? -12.194 30.217 4.950 1.00 67.06 69 GLN A C 1
ATOM 563 O O . GLN A 1 69 ? -11.547 31.049 5.587 1.00 67.06 69 GLN A O 1
ATOM 568 N N . ASN A 1 70 ? -12.718 30.497 3.746 1.00 59.66 70 ASN A N 1
ATOM 569 C CA . ASN A 1 70 ? -12.584 31.761 3.001 1.00 59.66 70 ASN A CA 1
ATOM 570 C C . ASN A 1 70 ? -11.129 32.243 2.826 1.00 59.66 70 ASN A C 1
ATOM 572 O O . ASN A 1 70 ? -10.844 33.437 2.911 1.00 59.66 70 ASN A O 1
ATOM 576 N N . ARG A 1 71 ? -10.187 31.316 2.604 1.00 62.25 71 ARG A N 1
ATOM 577 C CA . ARG A 1 71 ? -8.741 31.613 2.525 1.00 62.25 71 ARG A CA 1
ATOM 578 C C . ARG A 1 71 ? -8.105 31.421 1.147 1.00 62.25 71 ARG A C 1
ATOM 580 O O . ARG A 1 71 ? -6.882 31.443 1.060 1.00 62.25 71 ARG A O 1
ATOM 587 N N . MET A 1 72 ? -8.885 31.229 0.085 1.00 58.41 72 MET A N 1
ATOM 588 C CA . MET A 1 72 ? -8.311 30.876 -1.217 1.00 58.41 72 MET A CA 1
ATOM 589 C C . MET A 1 72 ? -7.907 32.060 -2.086 1.00 58.41 72 MET A C 1
ATOM 591 O O . MET A 1 72 ? -8.666 33.012 -2.263 1.00 58.41 72 MET A O 1
ATOM 595 N N . ALA A 1 73 ? -6.718 31.950 -2.674 1.00 65.56 73 ALA A N 1
ATOM 596 C CA . ALA A 1 73 ? -6.184 32.908 -3.634 1.00 65.56 73 ALA A CA 1
ATOM 597 C C . ALA A 1 73 ? -6.636 32.593 -5.076 1.00 65.56 73 ALA A C 1
ATOM 599 O O . ALA A 1 73 ? -6.968 31.459 -5.411 1.00 65.56 73 ALA A O 1
ATOM 600 N N . LEU A 1 74 ? -6.603 33.598 -5.961 1.00 57.88 74 LEU A N 1
ATOM 601 C CA . LEU A 1 74 ? -7.034 33.492 -7.368 1.00 57.88 74 LEU A CA 1
ATOM 602 C C . LEU A 1 74 ? -6.286 32.412 -8.175 1.00 57.88 74 LEU A C 1
ATOM 604 O O . LEU A 1 74 ? -6.908 31.711 -8.968 1.00 57.88 74 LEU A O 1
ATOM 608 N N . HIS A 1 75 ? -4.980 32.229 -7.947 1.00 57.19 75 HIS A N 1
ATOM 609 C CA . HIS A 1 75 ? -4.210 31.171 -8.622 1.00 57.19 75 HIS A CA 1
ATOM 610 C C . HIS A 1 75 ? -4.694 29.762 -8.230 1.00 57.19 75 HIS A C 1
ATOM 612 O O . HIS A 1 75 ? -4.737 28.859 -9.058 1.00 57.19 75 HIS A O 1
ATOM 618 N N . GLU A 1 76 ? -5.148 29.591 -6.986 1.00 59.69 76 GLU A N 1
ATOM 619 C CA . GLU A 1 76 ? -5.645 28.313 -6.473 1.00 59.69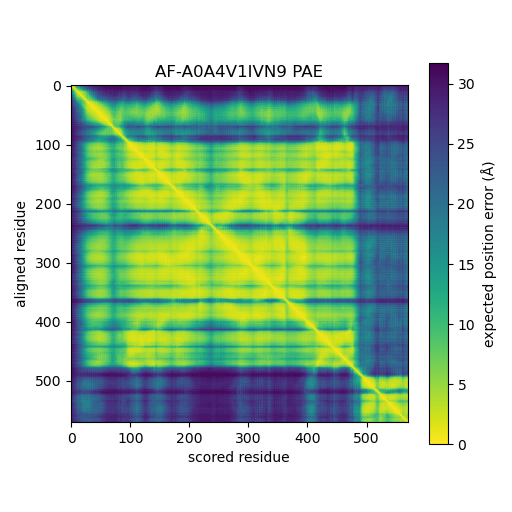 76 GLU A CA 1
ATOM 620 C C . GLU A 1 76 ? -7.021 27.972 -7.059 1.00 59.69 76 GLU A C 1
ATOM 622 O O . GLU A 1 76 ? -7.369 26.801 -7.177 1.00 59.69 76 GLU A O 1
ATOM 627 N N . GLN A 1 77 ? -7.805 28.980 -7.461 1.00 61.00 77 GLN A N 1
ATOM 628 C CA . GLN A 1 77 ? -9.064 28.771 -8.182 1.00 61.00 77 GLN A CA 1
ATOM 629 C C . GLN A 1 77 ? -8.823 28.263 -9.610 1.00 61.00 77 GLN A C 1
ATOM 631 O O . GLN A 1 77 ? -9.551 27.382 -10.065 1.00 61.00 77 GLN A O 1
ATOM 636 N N . GLN A 1 78 ? -7.793 28.770 -10.300 1.00 61.41 78 GLN A N 1
ATOM 637 C CA . GLN A 1 78 ? -7.384 28.264 -11.618 1.00 61.41 78 GLN A CA 1
ATOM 638 C C . GLN A 1 78 ? -6.852 26.828 -11.543 1.00 61.41 78 GLN A C 1
ATOM 640 O O . GLN A 1 78 ? -7.198 26.009 -12.393 1.00 61.41 78 GLN A O 1
ATOM 645 N N . GLU A 1 79 ? -6.085 26.487 -10.503 1.00 63.25 79 GLU A N 1
ATOM 646 C CA . GLU A 1 79 ? -5.669 25.099 -10.272 1.00 63.25 79 GLU A CA 1
ATOM 647 C C . GLU A 1 79 ? -6.876 24.182 -10.044 1.00 63.25 79 GLU A C 1
ATOM 649 O O . GLU A 1 79 ? -7.000 23.161 -10.717 1.00 63.25 79 GLU A O 1
ATOM 654 N N . VAL A 1 80 ? -7.816 24.555 -9.168 1.00 65.00 80 VAL A N 1
ATOM 655 C CA . VAL A 1 80 ? -9.049 23.776 -8.946 1.00 65.00 80 VAL A CA 1
ATOM 656 C C . VAL A 1 80 ? -9.850 23.591 -10.233 1.00 65.00 80 VAL A C 1
ATOM 658 O O . VAL A 1 80 ? -10.318 22.486 -10.488 1.00 65.00 80 VAL A O 1
ATOM 661 N N . ALA A 1 81 ? -9.973 24.632 -11.061 1.00 61.50 81 ALA A N 1
ATOM 662 C CA . ALA A 1 81 ? -10.656 24.537 -12.348 1.00 61.50 81 ALA A CA 1
ATOM 663 C C . ALA A 1 81 ? -9.984 23.508 -13.271 1.00 61.50 81 ALA A C 1
ATOM 665 O O . ALA A 1 81 ? -10.673 22.663 -13.834 1.00 61.50 81 ALA A O 1
ATOM 666 N N . SER A 1 82 ? -8.648 23.492 -13.335 1.00 64.81 82 SER A N 1
ATOM 667 C CA . SER A 1 82 ? -7.915 22.481 -14.112 1.00 64.81 82 SER A CA 1
ATOM 668 C C . SER A 1 82 ? -8.134 21.052 -13.589 1.00 64.81 82 SER A C 1
ATOM 670 O O . SER A 1 82 ? -8.190 20.102 -14.365 1.00 64.81 82 SER A O 1
ATOM 672 N N . HIS A 1 83 ? -8.315 20.877 -12.275 1.00 64.38 83 HIS A N 1
ATOM 673 C CA . HIS A 1 83 ? -8.623 19.580 -11.664 1.00 64.38 83 HIS A CA 1
ATOM 674 C C . HIS A 1 83 ? -10.039 19.064 -11.977 1.00 64.38 83 HIS A C 1
ATOM 676 O O . HIS A 1 83 ? -10.291 17.874 -11.796 1.00 64.38 83 HIS A O 1
ATOM 682 N N . LEU A 1 84 ? -10.944 19.932 -12.438 1.00 63.00 84 LEU A N 1
ATOM 683 C CA . LEU A 1 84 ? -12.324 19.597 -12.803 1.00 63.00 84 LEU A CA 1
ATOM 684 C C . LEU A 1 84 ? -12.500 19.307 -14.304 1.00 63.00 84 LEU A C 1
ATOM 686 O O . LEU A 1 84 ? -13.558 18.821 -14.698 1.00 63.00 84 LEU A O 1
ATOM 690 N N . GLU A 1 85 ? -11.495 19.589 -15.139 1.00 62.88 85 GLU A N 1
ATOM 691 C CA . GLU A 1 85 ? -11.529 19.269 -16.570 1.00 62.88 85 GLU A CA 1
ATOM 692 C C . GLU A 1 85 ? -11.415 17.751 -16.797 1.00 62.88 85 GLU A C 1
ATOM 694 O O . GLU A 1 85 ? -10.494 17.091 -16.299 1.00 62.88 85 GLU A O 1
ATOM 699 N N . GLU A 1 86 ? -12.350 17.184 -17.566 1.00 55.72 86 GLU A N 1
ATOM 700 C CA . GLU A 1 86 ? -12.331 15.765 -17.924 1.00 55.72 86 GLU A CA 1
ATOM 701 C C . GLU A 1 86 ? -11.122 15.452 -18.812 1.00 55.72 86 GLU A C 1
ATOM 703 O O . GLU A 1 86 ? -10.936 16.014 -19.889 1.00 55.72 86 GLU A O 1
ATOM 708 N N . THR A 1 87 ? -10.281 14.521 -18.360 1.00 54.44 87 THR A N 1
ATOM 709 C CA . THR A 1 87 ? -9.155 14.027 -19.154 1.00 54.44 87 THR A CA 1
ATOM 710 C C . THR A 1 87 ? -9.660 12.941 -20.107 1.00 54.44 87 THR A C 1
ATOM 712 O O . THR A 1 87 ? -9.849 11.780 -19.712 1.00 54.44 87 THR A O 1
ATOM 715 N N . GLU A 1 88 ? -9.904 13.310 -21.363 1.00 51.69 88 GLU A N 1
ATOM 716 C CA . GLU A 1 88 ? -9.993 12.336 -22.450 1.00 51.69 88 GLU A CA 1
ATOM 717 C C . GLU A 1 88 ? -8.592 11.764 -22.711 1.00 51.69 88 GLU A C 1
ATOM 719 O O . GLU A 1 88 ? -7.606 12.500 -22.778 1.00 51.69 88 GLU A O 1
ATOM 724 N N . ASN A 1 89 ? -8.483 10.436 -22.834 1.00 52.72 89 ASN A N 1
ATOM 725 C CA . ASN A 1 89 ? -7.241 9.785 -23.253 1.00 52.72 89 ASN A CA 1
ATOM 726 C C . ASN A 1 89 ? -7.017 10.088 -24.736 1.00 52.72 89 ASN A C 1
ATOM 728 O O . ASN A 1 89 ? -7.353 9.286 -25.604 1.00 52.72 89 ASN A O 1
ATOM 732 N N . VAL A 1 90 ? -6.469 11.260 -25.033 1.00 54.94 90 VAL A N 1
ATOM 733 C CA . VAL A 1 90 ? -6.024 11.575 -26.384 1.00 54.94 90 VAL A CA 1
ATOM 734 C C . VAL A 1 90 ? -4.675 10.890 -26.578 1.00 54.94 90 VAL A C 1
ATOM 736 O O . VAL A 1 90 ? -3.662 11.322 -26.020 1.00 54.94 90 VAL A O 1
ATOM 739 N N . GLU A 1 91 ? -4.665 9.796 -27.340 1.00 57.47 91 GLU A N 1
ATOM 740 C CA . GLU A 1 91 ? -3.424 9.215 -27.851 1.00 57.47 91 GLU A CA 1
ATOM 741 C C . GLU A 1 91 ? -2.689 10.279 -28.673 1.00 57.47 91 GLU A C 1
ATOM 743 O O . GLU A 1 91 ? -3.248 10.914 -29.572 1.00 57.47 91 GLU A O 1
ATOM 748 N N . GLY A 1 92 ? -1.435 10.537 -28.308 1.00 59.25 92 GLY A N 1
ATOM 749 C CA . GLY A 1 92 ? -0.618 11.575 -28.919 1.00 59.25 92 GLY A CA 1
ATOM 750 C C . GLY A 1 92 ? 0.688 11.029 -29.464 1.00 59.25 92 GLY A C 1
ATOM 751 O O . GLY A 1 92 ? 1.317 10.168 -28.855 1.00 59.25 92 GLY A O 1
ATOM 752 N N . GLY A 1 93 ? 1.142 11.578 -30.590 1.00 58.56 93 GLY A N 1
ATOM 753 C CA . GLY A 1 93 ? 2.530 11.426 -31.019 1.00 58.56 93 GLY A CA 1
ATOM 754 C C . GLY A 1 93 ? 3.466 12.233 -30.119 1.00 58.56 93 GLY A C 1
ATOM 755 O O . GLY A 1 93 ? 3.114 13.328 -29.674 1.00 58.56 93 GLY A O 1
ATOM 756 N N . PHE A 1 94 ? 4.663 11.705 -29.855 1.00 68.19 94 PHE A N 1
ATOM 757 C CA . PHE A 1 94 ? 5.713 12.495 -29.216 1.00 68.19 94 PHE A CA 1
ATOM 758 C C . PHE A 1 94 ? 6.257 13.511 -30.240 1.00 68.19 94 PHE A C 1
ATOM 760 O O . PHE A 1 94 ? 6.450 13.126 -31.390 1.00 68.19 94 PHE A O 1
ATOM 767 N N . PRO A 1 95 ? 6.522 14.779 -29.872 1.00 66.25 95 PRO A N 1
ATOM 768 C CA . PRO A 1 95 ? 6.893 15.812 -30.848 1.00 66.25 95 PRO A CA 1
ATOM 769 C C . PRO A 1 95 ? 8.213 15.566 -31.602 1.00 66.25 95 PRO A C 1
ATOM 771 O O . PRO A 1 95 ? 8.422 16.146 -32.663 1.00 66.25 95 PRO A O 1
ATOM 774 N N . ASP A 1 96 ? 9.113 14.754 -31.042 1.00 78.25 96 ASP A N 1
ATOM 775 C CA . ASP A 1 96 ? 10.468 14.511 -31.550 1.00 78.25 96 ASP A CA 1
ATOM 776 C C . ASP A 1 96 ? 10.849 13.024 -31.431 1.00 78.25 96 ASP A C 1
ATOM 778 O O . ASP A 1 96 ? 11.125 12.521 -30.337 1.00 78.25 96 ASP A O 1
ATOM 782 N N . ASP A 1 97 ? 10.892 12.316 -32.562 1.00 79.81 97 ASP A N 1
ATOM 783 C CA . ASP A 1 97 ? 11.182 10.877 -32.620 1.00 79.81 97 ASP A CA 1
ATOM 784 C C . ASP A 1 97 ? 12.553 10.510 -32.035 1.00 79.81 97 ASP A C 1
ATOM 786 O O . ASP A 1 97 ? 12.706 9.447 -31.426 1.00 79.81 97 ASP A O 1
ATOM 790 N N . ARG A 1 98 ? 13.552 11.397 -32.141 1.00 82.75 98 ARG A N 1
ATOM 791 C CA . ARG A 1 98 ? 14.881 11.147 -31.572 1.00 82.75 98 ARG A CA 1
ATOM 792 C C . ARG A 1 98 ? 14.832 11.213 -30.049 1.00 82.75 98 ARG A C 1
ATOM 794 O O . ARG A 1 98 ? 15.337 10.320 -29.370 1.00 82.75 98 ARG A O 1
ATOM 801 N N . LYS A 1 99 ? 14.187 12.238 -29.487 1.00 84.19 99 LYS A N 1
ATOM 802 C CA . LYS A 1 99 ? 13.979 12.327 -28.031 1.00 84.19 99 LYS A CA 1
ATOM 803 C C . LYS A 1 99 ? 13.116 11.187 -27.509 1.00 84.19 99 LYS A C 1
ATOM 805 O O . LYS A 1 99 ? 13.400 10.674 -26.431 1.00 84.19 99 LYS A O 1
ATOM 810 N N . LYS A 1 100 ? 12.115 10.747 -28.277 1.00 85.88 100 LYS A N 1
ATOM 811 C CA . LYS A 1 100 ? 11.315 9.561 -27.951 1.00 85.88 100 LYS A CA 1
ATOM 812 C C . LYS A 1 100 ? 12.204 8.324 -27.778 1.00 85.88 100 LYS A C 1
ATOM 814 O O . LYS A 1 100 ? 12.054 7.611 -26.794 1.00 85.88 100 LYS A O 1
ATOM 819 N N . GLN A 1 101 ? 13.171 8.104 -28.670 1.00 86.25 101 GLN A N 1
ATOM 820 C CA . GLN A 1 101 ? 14.136 7.007 -28.535 1.00 86.25 101 GLN A CA 1
ATOM 821 C C . GLN A 1 101 ? 15.037 7.161 -27.300 1.00 86.25 101 GLN A C 1
ATOM 823 O O . GLN A 1 101 ? 15.210 6.205 -26.545 1.00 86.25 101 GLN A O 1
ATOM 828 N N . HIS A 1 102 ? 15.569 8.360 -27.042 1.00 88.50 102 HIS A N 1
ATOM 829 C CA . HIS A 1 102 ? 16.399 8.603 -25.855 1.00 88.50 102 HIS A CA 1
ATOM 830 C C . HIS A 1 102 ? 15.623 8.391 -24.543 1.00 88.50 102 HIS A C 1
ATOM 832 O O . HIS A 1 102 ? 16.151 7.775 -23.615 1.00 88.50 102 HIS A O 1
ATOM 838 N N . TYR A 1 103 ? 14.359 8.822 -24.475 1.00 92.00 103 TYR A N 1
ATOM 839 C CA . TYR A 1 103 ? 13.481 8.516 -23.344 1.00 92.00 103 TYR A CA 1
ATOM 840 C C . TYR A 1 103 ? 13.177 7.021 -23.241 1.00 92.00 103 TYR A C 1
ATOM 842 O O . TYR A 1 103 ? 13.163 6.496 -22.132 1.00 92.00 103 TYR A O 1
ATOM 850 N N . GLY A 1 104 ? 12.991 6.322 -24.363 1.00 89.31 104 GLY A N 1
ATOM 851 C CA . GLY A 1 104 ? 12.836 4.866 -24.387 1.00 89.31 104 GLY A CA 1
ATOM 852 C C . GLY A 1 104 ? 14.001 4.145 -23.714 1.00 89.31 104 GLY A C 1
ATOM 853 O O . GLY A 1 104 ? 13.791 3.303 -22.842 1.00 89.31 104 GLY A O 1
ATOM 854 N N . ASN A 1 105 ? 15.230 4.560 -24.027 1.00 89.25 105 ASN A N 1
ATOM 855 C CA . ASN A 1 105 ? 16.433 4.029 -23.389 1.00 89.25 105 ASN A CA 1
ATOM 856 C C . ASN A 1 105 ? 16.564 4.438 -21.909 1.00 89.25 105 ASN A C 1
ATOM 858 O O . ASN A 1 105 ? 16.974 3.624 -21.082 1.00 89.25 105 ASN A O 1
ATOM 862 N N . LEU A 1 106 ? 16.179 5.668 -21.543 1.00 92.44 106 LEU A N 1
ATOM 863 C CA . LEU A 1 106 ? 16.139 6.097 -20.139 1.00 92.44 106 LEU A CA 1
ATOM 864 C C . LEU A 1 106 ? 15.194 5.212 -19.321 1.00 92.44 106 LEU A C 1
ATOM 866 O O . LEU A 1 106 ? 15.579 4.679 -18.286 1.00 92.44 106 LEU A O 1
ATOM 870 N N . PHE A 1 107 ? 13.957 5.045 -19.781 1.00 93.00 107 PHE A N 1
ATOM 871 C CA . PHE A 1 107 ? 12.943 4.297 -19.048 1.00 93.00 107 PHE A CA 1
ATOM 872 C C . PHE A 1 107 ? 13.209 2.793 -19.031 1.00 93.00 107 PHE A C 1
ATOM 874 O O . PHE A 1 107 ? 12.904 2.153 -18.025 1.00 93.00 107 PHE A O 1
ATOM 881 N N . PHE A 1 108 ? 13.863 2.250 -20.063 1.00 89.06 108 PHE A N 1
ATOM 882 C CA . PHE A 1 108 ? 14.405 0.895 -20.010 1.00 89.06 108 PHE A CA 1
ATOM 883 C C . PHE A 1 108 ? 15.417 0.761 -18.863 1.00 89.06 108 PHE A C 1
ATOM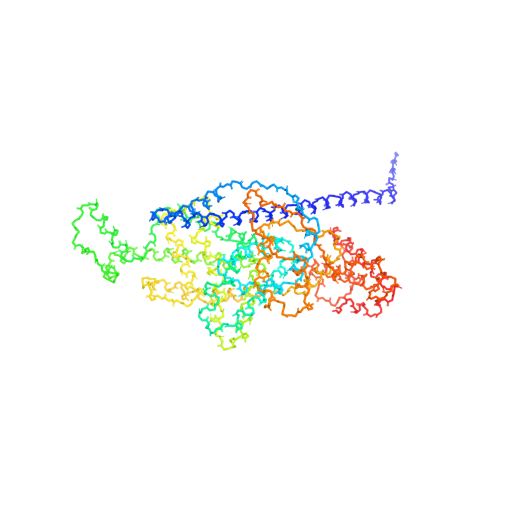 885 O O . PHE A 1 108 ? 15.271 -0.121 -18.021 1.00 89.06 108 PHE A O 1
ATOM 892 N N . LEU A 1 109 ? 16.394 1.674 -18.770 1.00 88.56 109 LEU A N 1
ATOM 893 C CA . LEU A 1 109 ? 17.403 1.666 -17.705 1.00 88.56 109 LEU A CA 1
ATOM 894 C C . LEU A 1 109 ? 16.769 1.782 -16.308 1.00 88.56 109 LEU A C 1
ATOM 896 O O . LEU A 1 109 ? 17.163 1.069 -15.388 1.00 88.56 109 LEU A O 1
ATOM 900 N N . LEU A 1 110 ? 15.773 2.658 -16.138 1.00 91.81 110 LEU A N 1
ATOM 901 C CA . LEU A 1 110 ? 15.071 2.833 -14.859 1.00 91.81 110 LEU A CA 1
ATOM 902 C C . LEU A 1 110 ? 14.253 1.597 -14.450 1.00 91.81 110 LEU A C 1
ATOM 904 O O . LEU A 1 110 ? 14.081 1.361 -13.251 1.00 91.81 110 LEU A O 1
ATOM 908 N N . GLN A 1 111 ? 13.751 0.828 -15.421 1.00 87.38 111 GLN A N 1
ATOM 909 C CA . GLN A 1 111 ? 13.020 -0.419 -15.182 1.00 87.38 111 GLN A CA 1
ATOM 910 C C . GLN A 1 111 ? 13.972 -1.598 -14.917 1.00 87.38 111 GLN A C 1
ATOM 912 O O . GLN A 1 111 ? 13.716 -2.413 -14.032 1.00 87.38 111 GLN A O 1
ATOM 917 N N . ALA A 1 112 ? 15.073 -1.691 -15.667 1.00 82.69 112 ALA A N 1
ATOM 918 C CA . ALA A 1 112 ? 16.071 -2.752 -15.537 1.00 82.69 112 ALA A CA 1
ATOM 919 C C . ALA A 1 112 ? 16.903 -2.618 -14.253 1.00 82.69 112 ALA A C 1
ATOM 921 O O . ALA A 1 112 ? 17.264 -3.621 -13.637 1.00 82.69 112 ALA A O 1
ATOM 922 N N . GLU A 1 113 ? 17.156 -1.384 -13.807 1.00 85.94 113 GLU A N 1
ATOM 923 C CA . GLU A 1 113 ? 17.954 -1.090 -12.622 1.00 85.94 113 GLU A CA 1
ATOM 924 C C . GLU A 1 113 ? 17.147 -0.344 -11.537 1.00 85.94 113 GLU A C 1
ATOM 926 O O . GLU A 1 113 ? 17.291 0.876 -11.366 1.00 85.94 113 GLU A O 1
ATOM 931 N N . PRO A 1 114 ? 16.366 -1.063 -10.700 1.00 88.69 114 PRO A N 1
ATOM 932 C CA . PRO A 1 114 ? 15.527 -0.462 -9.658 1.00 88.69 114 PRO A CA 1
ATOM 933 C C . PRO A 1 114 ? 16.285 0.397 -8.634 1.00 88.69 114 PRO A C 1
ATOM 935 O O . PRO A 1 114 ? 15.684 1.216 -7.935 1.00 88.69 114 PRO A O 1
ATOM 938 N N . ARG A 1 115 ? 17.614 0.236 -8.540 1.00 88.94 115 ARG A N 1
ATOM 939 C CA . ARG A 1 115 ? 18.498 1.010 -7.655 1.00 88.94 115 ARG A CA 1
ATOM 940 C C . ARG A 1 115 ? 18.393 2.521 -7.872 1.00 88.94 115 ARG A C 1
ATOM 942 O O . ARG A 1 115 ? 18.436 3.259 -6.892 1.00 88.94 115 ARG A O 1
ATOM 949 N N . HIS A 1 116 ? 18.220 2.979 -9.114 1.00 90.81 116 HIS A N 1
ATOM 950 C CA . HIS A 1 116 ? 18.133 4.409 -9.418 1.00 90.81 116 HIS A CA 1
ATOM 951 C C . HIS A 1 116 ? 16.856 5.012 -8.831 1.00 90.81 116 HIS A C 1
ATOM 953 O O . HIS A 1 116 ? 16.915 5.984 -8.080 1.00 90.81 116 HIS A O 1
ATOM 959 N N . MET A 1 117 ? 15.710 4.370 -9.079 1.00 93.50 117 MET A N 1
ATOM 960 C CA . MET A 1 117 ? 14.424 4.807 -8.530 1.00 93.50 117 MET A CA 1
ATOM 961 C C . MET A 1 117 ? 14.392 4.683 -7.005 1.00 93.50 117 MET A C 1
ATOM 963 O O . MET A 1 117 ? 13.858 5.562 -6.324 1.00 93.50 117 MET A O 1
ATOM 967 N N . ALA A 1 118 ? 14.999 3.629 -6.447 1.00 92.06 118 ALA A N 1
ATOM 968 C CA . ALA A 1 118 ? 15.140 3.459 -5.004 1.00 92.06 118 ALA A CA 1
ATOM 969 C C . ALA A 1 118 ? 15.959 4.590 -4.367 1.00 92.06 118 ALA A C 1
ATOM 971 O O . ALA A 1 118 ? 15.599 5.097 -3.304 1.00 92.06 118 ALA A O 1
ATOM 972 N N . HIS A 1 119 ? 17.056 5.000 -5.006 1.00 92.00 119 HIS A N 1
ATOM 973 C CA . HIS A 1 119 ? 17.865 6.112 -4.528 1.00 92.00 119 HIS A CA 1
ATOM 974 C C . HIS A 1 119 ? 17.093 7.431 -4.632 1.00 92.00 119 HIS A C 1
ATOM 976 O O . HIS A 1 119 ? 16.972 8.128 -3.627 1.00 92.00 119 HIS A O 1
ATOM 982 N N . LEU A 1 120 ? 16.480 7.716 -5.785 1.00 94.25 120 LEU A N 1
ATOM 983 C CA . LEU A 1 120 ? 15.700 8.936 -6.008 1.00 94.25 120 LEU A CA 1
ATOM 984 C C . LEU A 1 120 ? 14.559 9.089 -4.989 1.00 94.25 120 LEU A C 1
ATOM 986 O O . LEU A 1 120 ? 14.380 10.154 -4.409 1.00 94.25 120 LEU A O 1
ATOM 990 N N . THR A 1 121 ? 13.851 8.000 -4.677 1.00 93.25 121 THR A N 1
ATOM 991 C CA . THR A 1 121 ? 12.758 7.976 -3.683 1.00 93.25 121 THR A CA 1
ATOM 992 C C . THR A 1 121 ? 13.187 8.462 -2.293 1.00 93.25 121 THR A C 1
ATOM 994 O O . THR A 1 121 ? 12.353 8.913 -1.510 1.00 93.25 121 THR A O 1
ATOM 997 N N . ARG A 1 122 ? 14.478 8.365 -1.959 1.00 90.94 122 ARG A N 1
ATOM 998 C CA . ARG A 1 122 ? 15.018 8.839 -0.678 1.00 90.94 122 ARG A CA 1
ATOM 999 C C . ARG A 1 122 ? 15.423 10.312 -0.693 1.00 90.94 122 ARG A C 1
ATOM 1001 O O . ARG A 1 122 ? 15.571 10.871 0.389 1.00 90.94 122 ARG A O 1
ATOM 1008 N N . LEU A 1 123 ? 15.622 10.898 -1.871 1.00 91.94 123 LEU A N 1
ATOM 1009 C CA . LEU A 1 123 ? 16.083 12.278 -2.038 1.00 91.94 123 LEU A CA 1
ATOM 1010 C C . LEU A 1 123 ? 14.927 13.262 -2.228 1.00 91.94 123 LEU A C 1
ATOM 1012 O O . LEU A 1 123 ? 15.015 14.400 -1.774 1.00 91.94 123 LEU A O 1
ATOM 1016 N N . VAL A 1 124 ? 13.831 12.809 -2.839 1.00 92.75 124 VAL A N 1
ATOM 1017 C CA . VAL A 1 124 ? 12.664 13.655 -3.110 1.00 92.75 124 VAL A CA 1
ATOM 1018 C C . VAL A 1 124 ? 11.959 14.142 -1.846 1.00 92.75 124 VAL A C 1
ATOM 1020 O O . VAL A 1 124 ? 11.913 13.472 -0.806 1.00 92.75 124 VAL A O 1
ATOM 1023 N N . THR A 1 125 ? 11.327 15.308 -1.960 1.00 91.25 125 THR A N 1
ATOM 1024 C CA . THR A 1 125 ? 10.536 15.890 -0.878 1.00 91.25 125 THR A CA 1
ATOM 1025 C C . THR A 1 125 ? 9.194 15.171 -0.690 1.00 91.25 125 THR A C 1
ATOM 1027 O O . THR A 1 125 ? 8.709 14.425 -1.544 1.00 91.25 125 THR A O 1
ATOM 1030 N N . LEU A 1 126 ? 8.520 15.438 0.435 1.00 87.06 126 LEU A N 1
ATOM 1031 C CA . LEU A 1 126 ? 7.159 14.938 0.676 1.00 87.06 126 LEU A CA 1
ATOM 1032 C C . LEU A 1 126 ? 6.108 15.516 -0.290 1.00 87.06 126 LEU A C 1
ATOM 1034 O O . LEU A 1 126 ? 5.011 14.969 -0.353 1.00 87.06 126 LEU A O 1
ATOM 1038 N N . ALA A 1 127 ? 6.412 16.605 -1.002 1.00 86.38 127 ALA A N 1
ATOM 1039 C CA . ALA A 1 127 ? 5.520 17.168 -2.015 1.00 86.38 127 ALA A CA 1
ATOM 1040 C C . ALA A 1 127 ? 5.643 16.426 -3.358 1.00 86.38 127 ALA A C 1
ATOM 1042 O O . ALA A 1 127 ? 4.652 16.250 -4.061 1.00 86.38 127 ALA A O 1
ATOM 1043 N N . GLU A 1 128 ? 6.844 15.950 -3.688 1.00 89.88 128 GLU A N 1
ATOM 1044 C CA . GLU A 1 128 ? 7.152 15.282 -4.960 1.00 89.88 128 GLU A CA 1
ATOM 1045 C C . GLU A 1 128 ? 6.949 13.765 -4.898 1.00 89.88 128 GLU A C 1
ATOM 1047 O O . GLU A 1 128 ? 6.738 13.116 -5.920 1.00 89.88 128 GLU A O 1
ATOM 1052 N N . ILE A 1 129 ? 6.992 13.172 -3.702 1.00 91.38 129 ILE A N 1
ATOM 1053 C CA . ILE A 1 129 ? 6.949 11.715 -3.561 1.00 91.38 129 ILE A CA 1
ATOM 1054 C C . ILE A 1 129 ? 5.696 11.091 -4.181 1.00 91.38 129 ILE A C 1
ATOM 1056 O O . ILE A 1 129 ? 5.796 10.068 -4.849 1.00 91.38 129 ILE A O 1
ATOM 1060 N N . ASP A 1 130 ? 4.519 11.693 -4.011 1.00 87.94 130 ASP A N 1
ATOM 1061 C CA . ASP A 1 130 ? 3.274 11.100 -4.506 1.00 87.94 130 ASP A CA 1
ATOM 1062 C C . ASP A 1 130 ? 3.234 11.077 -6.050 1.00 87.94 130 ASP A C 1
ATOM 1064 O O . ASP A 1 130 ? 2.692 10.135 -6.634 1.00 87.94 130 ASP A O 1
ATOM 1068 N N . THR A 1 131 ? 3.849 12.059 -6.726 1.00 88.12 131 THR A N 1
ATOM 1069 C CA . THR A 1 131 ? 3.950 12.076 -8.198 1.00 88.12 131 THR A CA 1
ATOM 1070 C C . THR A 1 131 ? 5.004 11.091 -8.698 1.00 88.12 131 THR A C 1
ATOM 1072 O O . THR A 1 131 ? 4.759 10.390 -9.679 1.00 88.12 131 THR A O 1
ATOM 1075 N N . LEU A 1 132 ? 6.132 10.954 -7.995 1.00 92.75 132 LEU A N 1
ATOM 1076 C CA . LEU A 1 132 ? 7.142 9.940 -8.301 1.00 92.75 132 LEU A CA 1
ATOM 1077 C C . LEU A 1 132 ? 6.586 8.517 -8.135 1.00 92.75 132 LEU A C 1
ATOM 1079 O O . LEU A 1 132 ? 6.755 7.672 -9.014 1.00 92.75 132 LEU A O 1
ATOM 1083 N N . LEU A 1 133 ? 5.897 8.247 -7.022 1.00 91.62 133 LEU A N 1
ATOM 1084 C CA . LEU A 1 133 ? 5.308 6.938 -6.734 1.00 91.62 133 LEU A CA 1
ATOM 1085 C C . LEU A 1 133 ? 4.218 6.563 -7.733 1.00 91.62 133 LEU A C 1
ATOM 1087 O O . LEU A 1 133 ? 4.080 5.381 -8.045 1.00 91.62 133 LEU A O 1
ATOM 1091 N N . GLN A 1 134 ? 3.485 7.546 -8.263 1.00 88.56 134 GLN A N 1
ATOM 1092 C CA . GLN A 1 134 ? 2.552 7.314 -9.358 1.00 88.56 134 GLN A CA 1
ATOM 1093 C C . GLN A 1 134 ? 3.277 6.706 -10.565 1.00 88.56 134 GLN A C 1
ATOM 1095 O O . GLN A 1 134 ? 2.904 5.625 -11.022 1.00 88.56 134 GLN A O 1
ATOM 1100 N N . THR A 1 135 ? 4.341 7.362 -11.038 1.00 91.31 135 THR A N 1
ATOM 1101 C CA . THR A 1 135 ? 5.118 6.870 -12.179 1.00 91.31 135 THR A CA 1
ATOM 1102 C C . THR A 1 135 ? 5.737 5.508 -11.873 1.00 91.31 135 THR A C 1
ATOM 1104 O O . THR A 1 135 ? 5.627 4.590 -12.676 1.00 91.31 135 THR A O 1
ATOM 1107 N N . VAL A 1 136 ? 6.332 5.322 -10.694 1.00 92.75 136 VAL A N 1
ATOM 1108 C CA . VAL A 1 136 ? 6.983 4.058 -10.318 1.00 92.75 136 VAL A CA 1
ATOM 1109 C C . VAL A 1 136 ? 5.988 2.896 -10.234 1.00 92.75 136 VAL A C 1
ATOM 1111 O O . VAL A 1 136 ? 6.200 1.862 -10.857 1.00 92.75 136 VAL A O 1
ATOM 1114 N N . MET A 1 137 ? 4.906 3.035 -9.465 1.00 90.12 137 MET A N 1
ATOM 1115 C CA . MET A 1 137 ? 4.044 1.903 -9.090 1.00 90.12 137 MET A CA 1
ATOM 1116 C C . MET A 1 137 ? 2.915 1.608 -10.072 1.00 90.12 137 MET A C 1
ATOM 1118 O O . MET A 1 137 ? 2.373 0.501 -10.040 1.00 90.12 137 MET A O 1
ATOM 1122 N N . PHE A 1 138 ? 2.524 2.594 -10.883 1.00 87.94 138 PHE A N 1
ATOM 1123 C CA . PHE A 1 138 ? 1.397 2.481 -11.811 1.00 87.94 138 PHE A CA 1
ATOM 1124 C C . PHE A 1 138 ? 1.802 2.636 -13.277 1.00 87.94 138 PHE A C 1
ATOM 1126 O O . PHE A 1 138 ? 0.991 2.312 -14.143 1.00 87.94 138 PHE A O 1
ATOM 1133 N N . THR A 1 139 ? 3.033 3.079 -13.557 1.00 88.81 139 THR A N 1
ATOM 1134 C CA . THR A 1 139 ? 3.552 3.198 -14.925 1.00 88.81 139 THR A CA 1
ATOM 1135 C C . THR A 1 139 ? 4.749 2.271 -15.155 1.00 88.81 139 THR A C 1
ATOM 1137 O O . THR A 1 139 ? 4.615 1.340 -15.934 1.00 88.81 139 THR A O 1
ATOM 1140 N N . LEU A 1 140 ? 5.877 2.433 -14.448 1.00 89.31 140 LEU A N 1
ATOM 1141 C CA . LEU A 1 140 ? 7.095 1.620 -14.656 1.00 89.31 140 LEU A CA 1
ATOM 1142 C C . LEU A 1 140 ? 6.952 0.158 -14.239 1.00 89.31 140 LEU A C 1
ATOM 1144 O O . LEU A 1 140 ? 7.453 -0.734 -14.919 1.00 89.31 140 LEU A O 1
ATOM 1148 N N . TYR A 1 141 ? 6.290 -0.054 -13.104 1.00 89.19 141 TYR A N 1
ATOM 1149 C CA . TYR A 1 141 ? 5.967 -1.366 -12.548 1.00 89.19 141 TYR A CA 1
ATOM 1150 C C . TYR A 1 141 ? 4.443 -1.513 -12.392 1.00 89.19 141 TYR A C 1
ATOM 1152 O O . TYR A 1 141 ? 3.928 -2.031 -11.393 1.00 89.19 141 TYR A O 1
ATOM 1160 N N . GLY A 1 142 ? 3.701 -0.933 -13.342 1.00 82.56 142 GLY A N 1
ATOM 1161 C CA . GLY A 1 142 ? 2.242 -0.838 -13.315 1.00 82.56 142 GLY A CA 1
ATOM 1162 C C . GLY A 1 142 ? 1.525 -2.156 -13.604 1.00 82.56 142 GLY A C 1
ATOM 1163 O O . GLY A 1 142 ? 0.367 -2.334 -13.202 1.00 82.56 142 GLY A O 1
ATOM 1164 N N . ASN A 1 143 ? 2.186 -3.110 -14.260 1.00 80.38 143 ASN A N 1
ATOM 1165 C CA . ASN A 1 143 ? 1.639 -4.429 -14.538 1.00 80.38 143 ASN A CA 1
ATOM 1166 C C . ASN A 1 143 ? 1.778 -5.345 -13.316 1.00 80.38 143 ASN A C 1
ATOM 1168 O O . ASN A 1 143 ? 2.571 -6.280 -13.267 1.00 80.38 143 ASN A O 1
ATOM 1172 N N . GLN A 1 144 ? 0.927 -5.104 -12.321 1.00 73.50 144 GLN A N 1
ATOM 1173 C CA . GLN A 1 144 ? 0.864 -5.858 -11.062 1.00 73.50 144 GLN A CA 1
ATOM 1174 C C . GLN A 1 144 ? 0.556 -7.364 -11.208 1.00 73.50 144 GLN A C 1
ATOM 1176 O O . GLN A 1 144 ? 0.529 -8.080 -10.210 1.00 73.50 144 GLN A O 1
ATOM 1181 N N . TYR A 1 145 ? 0.273 -7.844 -12.422 1.00 73.25 145 TYR A N 1
ATOM 1182 C CA . TYR A 1 145 ? -0.008 -9.251 -12.722 1.00 73.25 145 TYR A CA 1
ATOM 1183 C C . TYR A 1 145 ? 1.108 -9.937 -13.521 1.00 73.25 145 TYR A C 1
ATOM 1185 O O . TYR A 1 145 ? 0.948 -11.105 -13.898 1.00 73.25 145 TYR A O 1
ATOM 1193 N N . GLU A 1 146 ? 2.198 -9.224 -13.811 1.00 81.31 146 GLU A N 1
ATOM 1194 C CA . GLU A 1 146 ? 3.433 -9.771 -14.365 1.00 81.31 146 GLU A CA 1
ATOM 1195 C C . GLU A 1 146 ? 4.460 -9.923 -13.240 1.00 81.31 146 GLU A C 1
ATOM 1197 O O . GLU A 1 146 ? 4.822 -8.956 -12.569 1.00 81.31 146 GLU A O 1
ATOM 1202 N N . SER A 1 147 ? 4.924 -11.159 -13.021 1.00 80.56 147 SER A N 1
ATOM 1203 C CA . SER A 1 147 ? 5.848 -11.498 -11.929 1.00 80.56 147 SER A CA 1
ATOM 1204 C C . SER A 1 147 ? 7.119 -10.661 -11.976 1.00 80.56 147 SER A C 1
ATOM 1206 O O . SER A 1 147 ? 7.578 -10.197 -10.939 1.00 80.56 147 SER A O 1
ATOM 1208 N N . ARG A 1 148 ? 7.645 -10.407 -13.178 1.00 83.06 148 ARG A N 1
ATOM 1209 C CA . ARG A 1 148 ? 8.853 -9.609 -13.387 1.00 83.06 148 ARG A CA 1
ATOM 1210 C C . ARG A 1 148 ? 8.731 -8.204 -12.807 1.00 83.06 148 ARG A C 1
ATOM 1212 O O . ARG A 1 148 ? 9.576 -7.806 -12.012 1.00 83.06 148 ARG A O 1
ATOM 1219 N N . GLU A 1 149 ? 7.709 -7.449 -13.210 1.00 86.38 149 GLU A N 1
ATOM 1220 C CA . GLU A 1 149 ? 7.526 -6.068 -12.746 1.00 86.38 149 GLU A CA 1
ATOM 1221 C C . GLU A 1 149 ? 7.269 -6.016 -11.242 1.00 86.38 149 GLU A C 1
ATOM 1223 O O . GLU A 1 149 ? 7.814 -5.158 -10.548 1.00 86.38 149 GLU A O 1
ATOM 1228 N N . GLU A 1 150 ? 6.498 -6.973 -10.725 1.00 89.06 150 GLU A N 1
ATOM 1229 C CA . GLU A 1 150 ? 6.255 -7.097 -9.293 1.00 89.06 150 GLU A CA 1
ATOM 1230 C C . GLU A 1 150 ? 7.553 -7.354 -8.518 1.00 89.06 150 GLU A C 1
ATOM 1232 O O . GLU A 1 150 ? 7.842 -6.669 -7.539 1.00 89.06 150 GLU A O 1
ATOM 1237 N N . HIS A 1 151 ? 8.372 -8.300 -8.972 1.00 89.75 151 HIS A N 1
ATOM 1238 C CA . HIS A 1 151 ? 9.651 -8.627 -8.352 1.00 89.75 151 HIS A CA 1
ATOM 1239 C C . HIS A 1 151 ? 10.652 -7.466 -8.441 1.00 89.75 151 HIS A C 1
ATOM 1241 O O . HIS A 1 151 ? 11.299 -7.160 -7.442 1.00 89.75 151 HIS A O 1
ATOM 1247 N N . LEU A 1 152 ? 10.736 -6.761 -9.576 1.00 89.38 152 LEU A N 1
ATOM 1248 C CA . LEU A 1 152 ? 11.572 -5.560 -9.719 1.00 89.38 152 LEU A CA 1
ATOM 1249 C C . LEU A 1 152 ? 11.141 -4.449 -8.751 1.00 89.38 152 LEU A C 1
ATOM 1251 O O . LEU A 1 152 ? 11.984 -3.837 -8.087 1.00 89.38 152 LEU A O 1
ATOM 1255 N N . LEU A 1 153 ? 9.830 -4.227 -8.609 1.00 92.44 153 LEU A N 1
ATOM 1256 C CA . LEU A 1 153 ? 9.297 -3.278 -7.637 1.00 92.44 153 LEU A CA 1
ATOM 1257 C C . LEU A 1 153 ? 9.629 -3.711 -6.203 1.00 92.44 153 LEU A C 1
ATOM 1259 O O . LEU A 1 153 ? 10.053 -2.885 -5.397 1.00 92.44 153 LEU A O 1
ATOM 1263 N N . LEU A 1 154 ? 9.509 -4.997 -5.868 1.00 92.88 154 LEU A N 1
ATOM 1264 C CA . LEU A 1 154 ? 9.895 -5.507 -4.549 1.00 92.88 154 LEU A CA 1
ATOM 1265 C C . LEU A 1 154 ? 11.407 -5.365 -4.285 1.00 92.88 154 LEU A C 1
ATOM 1267 O O . LEU A 1 154 ? 11.799 -5.017 -3.168 1.00 92.88 154 LEU A O 1
ATOM 1271 N N . THR A 1 155 ? 12.260 -5.531 -5.299 1.00 91.06 155 THR A N 1
ATOM 1272 C CA . THR A 1 155 ? 13.701 -5.242 -5.208 1.00 91.06 155 THR A CA 1
ATOM 1273 C C . THR A 1 155 ? 13.959 -3.758 -4.930 1.00 91.06 155 THR A C 1
ATOM 1275 O O . THR A 1 155 ? 14.773 -3.425 -4.063 1.00 91.06 155 THR A O 1
ATOM 1278 N N . MET A 1 156 ? 13.223 -2.850 -5.585 1.00 92.50 156 MET A N 1
ATOM 1279 C CA . MET A 1 156 ? 13.261 -1.418 -5.263 1.00 92.50 156 MET A CA 1
ATOM 1280 C C . MET A 1 156 ? 12.892 -1.178 -3.792 1.00 92.50 156 MET A C 1
ATOM 1282 O O . MET A 1 156 ? 13.624 -0.501 -3.065 1.00 92.50 156 MET A O 1
ATOM 1286 N N . PHE A 1 157 ? 11.791 -1.780 -3.330 1.00 93.06 157 PHE A N 1
ATOM 1287 C CA . PHE A 1 157 ? 11.337 -1.709 -1.939 1.00 93.06 157 PHE A CA 1
ATOM 1288 C C . PHE A 1 157 ? 12.410 -2.171 -0.957 1.00 93.06 157 PHE A C 1
ATOM 1290 O O . PHE A 1 157 ? 12.624 -1.517 0.063 1.00 93.06 157 PHE A O 1
ATOM 1297 N N . GLN A 1 158 ? 13.101 -3.270 -1.266 1.00 92.38 158 GLN A N 1
ATOM 1298 C CA . GLN A 1 158 ? 14.187 -3.799 -0.444 1.00 92.38 158 GLN A CA 1
ATOM 1299 C C . GLN A 1 158 ? 15.299 -2.778 -0.244 1.00 92.38 158 GLN A C 1
ATOM 1301 O O . GLN A 1 158 ? 15.769 -2.588 0.880 1.00 92.38 158 GLN A O 1
ATOM 1306 N N . SER A 1 159 ? 15.718 -2.130 -1.333 1.00 91.94 159 SER A N 1
ATOM 1307 C CA . SER A 1 159 ? 16.796 -1.145 -1.323 1.00 91.94 159 SER A CA 1
ATOM 1308 C C . SER A 1 159 ? 16.404 0.079 -0.492 1.00 91.94 159 SER A C 1
ATOM 1310 O O . SER A 1 159 ? 17.134 0.474 0.420 1.00 91.94 159 SER A O 1
ATOM 1312 N N . VAL A 1 160 ? 15.200 0.614 -0.722 1.00 93.19 160 VAL A N 1
ATOM 1313 C CA . VAL A 1 160 ? 14.666 1.762 0.025 1.00 93.19 160 VAL A CA 1
ATOM 1314 C C . VAL A 1 160 ? 14.508 1.440 1.515 1.00 93.19 160 VAL A C 1
ATOM 1316 O O . VAL A 1 160 ? 14.928 2.227 2.365 1.00 93.19 160 VAL A O 1
ATOM 1319 N N . LEU A 1 161 ? 13.928 0.282 1.850 1.00 92.75 161 LEU A N 1
ATOM 1320 C CA . LEU A 1 161 ? 13.752 -0.149 3.237 1.00 92.75 161 LEU A CA 1
ATOM 1321 C C . LEU A 1 161 ? 15.099 -0.363 3.926 1.00 92.75 161 LEU A C 1
ATOM 1323 O O . LEU A 1 161 ? 15.274 0.108 5.045 1.00 92.75 161 LEU A O 1
ATOM 1327 N N . SER A 1 162 ? 16.062 -1.015 3.273 1.00 92.44 162 SER A N 1
ATOM 1328 C CA . SER A 1 162 ? 17.389 -1.256 3.854 1.00 92.44 162 SER A CA 1
ATOM 1329 C C . SER A 1 162 ? 18.079 0.055 4.232 1.00 92.44 162 SER A C 1
ATOM 1331 O O . SER A 1 162 ? 18.487 0.216 5.382 1.00 92.44 162 SER A O 1
ATOM 1333 N N . ALA A 1 163 ? 18.092 1.030 3.320 1.00 90.56 163 ALA A N 1
ATOM 1334 C CA . ALA A 1 163 ? 18.662 2.351 3.569 1.00 90.56 163 ALA A CA 1
ATOM 1335 C C . ALA A 1 163 ? 17.909 3.129 4.672 1.00 90.56 163 ALA A C 1
ATOM 1337 O O . ALA A 1 163 ? 18.520 3.788 5.517 1.00 90.56 163 ALA A O 1
ATOM 1338 N N . GLN A 1 164 ? 16.575 3.028 4.723 1.00 90.31 164 GLN A N 1
ATOM 1339 C CA . GLN A 1 164 ? 15.777 3.640 5.792 1.00 90.31 164 GLN A CA 1
ATOM 1340 C C . GLN A 1 164 ? 16.086 3.021 7.155 1.00 90.31 164 GLN A C 1
ATOM 1342 O O . GLN A 1 164 ? 16.163 3.740 8.151 1.00 90.31 164 GLN A O 1
ATOM 1347 N N . PHE A 1 165 ? 16.258 1.698 7.209 1.00 90.81 165 PHE A N 1
ATOM 1348 C CA . PHE A 1 165 ? 16.690 1.031 8.425 1.00 90.81 165 PHE A CA 1
ATOM 1349 C C . PHE A 1 165 ? 18.086 1.491 8.802 1.00 90.81 165 PHE A C 1
ATOM 1351 O O . PHE A 1 165 ? 18.247 1.874 9.943 1.00 90.81 165 PHE A O 1
ATOM 1358 N N . GLU A 1 166 ? 19.062 1.539 7.898 1.00 89.94 166 GLU A N 1
ATOM 1359 C CA . GLU A 1 166 ? 20.440 1.967 8.190 1.00 89.94 166 GLU A CA 1
ATOM 1360 C C . GLU A 1 166 ? 20.520 3.378 8.784 1.00 89.94 166 GLU A C 1
ATOM 1362 O O . GLU A 1 166 ? 21.160 3.569 9.819 1.00 89.94 166 GLU A O 1
ATOM 1367 N N . THR A 1 167 ? 19.775 4.326 8.217 1.00 87.12 167 THR A N 1
ATOM 1368 C CA . THR A 1 167 ? 19.742 5.738 8.644 1.00 87.12 167 THR A CA 1
ATOM 1369 C C . THR A 1 167 ? 18.904 6.008 9.900 1.00 87.12 167 THR A C 1
ATOM 1371 O O . THR A 1 167 ? 19.076 7.041 10.544 1.00 87.12 167 THR A O 1
ATOM 1374 N N . ALA A 1 168 ? 18.009 5.096 10.294 1.00 87.00 168 ALA A N 1
ATOM 1375 C CA . ALA A 1 168 ? 17.126 5.305 11.442 1.00 87.00 168 ALA A CA 1
ATOM 1376 C C . ALA A 1 168 ? 17.880 5.404 12.779 1.00 87.00 168 ALA A C 1
ATOM 1378 O O . ALA A 1 168 ? 18.612 4.493 13.163 1.00 87.00 168 ALA A O 1
ATOM 1379 N N . THR A 1 169 ? 17.658 6.470 13.540 1.00 84.25 169 THR A N 1
ATOM 1380 C CA . THR A 1 169 ? 18.253 6.639 14.876 1.00 84.25 169 THR A CA 1
ATOM 1381 C C . THR A 1 169 ? 17.332 6.144 15.986 1.00 84.25 169 THR A C 1
ATOM 1383 O O . THR A 1 169 ? 17.798 5.549 16.956 1.00 84.25 169 THR A O 1
ATOM 1386 N N . ASP A 1 170 ? 16.022 6.327 15.822 1.00 82.62 170 ASP A N 1
ATOM 1387 C CA . ASP A 1 170 ? 15.010 5.967 16.808 1.00 82.62 170 ASP A CA 1
ATOM 1388 C C . ASP A 1 170 ? 14.127 4.807 16.328 1.00 82.62 170 ASP A C 1
ATOM 1390 O O . ASP A 1 170 ? 13.526 4.839 15.253 1.00 82.62 170 ASP A O 1
ATOM 1394 N N . PHE A 1 171 ? 14.013 3.787 17.176 1.00 81.94 171 PHE A N 1
ATOM 1395 C CA . PHE A 1 171 ? 13.162 2.625 16.941 1.00 81.94 171 PHE A CA 1
ATOM 1396 C C . PHE A 1 171 ? 11.670 2.988 16.979 1.00 81.94 171 PHE A C 1
ATOM 1398 O O . PHE A 1 171 ? 10.866 2.409 16.251 1.00 81.94 171 PHE A O 1
ATOM 1405 N N . GLY A 1 172 ? 11.276 3.936 17.837 1.00 75.25 172 GLY A N 1
ATOM 1406 C CA . GLY A 1 172 ? 9.871 4.276 18.066 1.00 75.25 172 GLY A CA 1
ATOM 1407 C C . GLY A 1 172 ? 9.195 4.954 16.872 1.00 75.25 172 GLY A C 1
ATOM 1408 O O . GLY A 1 172 ? 8.003 4.731 16.639 1.00 75.25 172 GLY A O 1
ATOM 1409 N N . SER A 1 173 ? 9.949 5.758 16.124 1.00 78.25 173 SER A N 1
ATOM 1410 C CA . SER A 1 173 ? 9.512 6.493 14.930 1.00 78.25 173 SER A CA 1
ATOM 1411 C C . SER A 1 173 ? 9.764 5.750 13.614 1.00 78.25 173 SER A C 1
ATOM 1413 O O . SER A 1 173 ? 9.156 6.099 12.591 1.00 78.25 173 SER A O 1
ATOM 1415 N N . LEU A 1 174 ? 10.602 4.708 13.634 1.00 84.50 174 LEU A N 1
ATOM 1416 C CA . LEU A 1 174 ? 10.934 3.896 12.468 1.00 84.50 174 LEU A CA 1
ATOM 1417 C C . LEU A 1 174 ? 9.677 3.300 11.838 1.00 84.50 174 LEU A C 1
ATOM 1419 O O . LEU A 1 174 ? 8.867 2.661 12.505 1.00 84.50 174 LEU A O 1
ATOM 1423 N N . LEU A 1 175 ? 9.501 3.546 10.537 1.00 83.75 175 LEU A N 1
ATOM 1424 C CA . LEU A 1 175 ? 8.302 3.159 9.797 1.00 83.75 175 LEU A CA 1
ATOM 1425 C C . LEU A 1 175 ? 7.015 3.618 10.497 1.00 83.75 175 LEU A C 1
ATOM 1427 O O . LEU A 1 175 ? 5.990 2.969 10.373 1.00 83.75 175 LEU A O 1
ATOM 1431 N N . ARG A 1 176 ? 6.998 4.722 11.243 1.00 80.94 176 ARG A N 1
ATOM 1432 C CA . ARG A 1 176 ? 5.768 5.335 11.787 1.00 80.94 176 ARG A CA 1
ATOM 1433 C C . ARG A 1 176 ? 5.649 6.794 11.390 1.00 80.94 176 ARG A C 1
ATOM 1435 O O . ARG A 1 176 ? 4.540 7.259 11.151 1.00 80.94 176 ARG A O 1
ATOM 1442 N N . ALA A 1 177 ? 6.780 7.479 11.264 1.00 81.75 177 ALA A N 1
ATOM 1443 C CA . ALA A 1 177 ? 6.816 8.841 10.763 1.00 81.75 177 ALA A CA 1
ATOM 1444 C C . ALA A 1 177 ? 6.331 8.923 9.303 1.00 81.75 177 ALA A C 1
ATOM 1446 O O . ALA A 1 177 ? 6.384 7.942 8.554 1.00 81.75 177 ALA A O 1
ATOM 1447 N N . ASN A 1 178 ? 5.865 10.110 8.914 1.00 83.12 178 ASN A N 1
ATOM 1448 C CA . ASN A 1 178 ? 5.493 10.420 7.538 1.00 83.12 178 ASN A CA 1
ATOM 1449 C C . ASN A 1 178 ? 6.763 10.681 6.713 1.00 83.12 178 ASN A C 1
ATOM 1451 O O . ASN A 1 178 ? 7.219 11.814 6.608 1.00 83.12 178 ASN A O 1
ATOM 1455 N N . THR A 1 179 ? 7.351 9.615 6.180 1.00 87.94 179 THR A N 1
ATOM 1456 C CA . THR A 1 179 ? 8.534 9.641 5.305 1.00 87.94 179 THR A CA 1
ATOM 1457 C C . THR A 1 179 ? 8.185 9.189 3.885 1.00 87.94 179 THR A C 1
ATOM 1459 O O . THR A 1 179 ? 7.163 8.509 3.711 1.00 87.94 179 THR A O 1
ATOM 1462 N N . PRO A 1 180 ? 9.041 9.459 2.880 1.00 88.62 180 PRO A N 1
ATOM 1463 C CA . PRO A 1 180 ? 8.865 8.922 1.531 1.00 88.62 180 PRO A CA 1
ATOM 1464 C C . PRO A 1 180 ? 8.670 7.400 1.502 1.00 88.62 180 PRO A C 1
ATOM 1466 O O . PRO A 1 180 ? 7.756 6.893 0.859 1.00 88.62 180 PRO A O 1
ATOM 1469 N N . VAL A 1 181 ? 9.429 6.661 2.315 1.00 90.19 181 VAL A N 1
ATOM 1470 C CA . VAL A 1 181 ? 9.300 5.198 2.453 1.00 90.19 181 VAL A CA 1
ATOM 1471 C C . VAL A 1 181 ? 7.939 4.793 3.018 1.00 90.19 181 VAL A C 1
ATOM 1473 O O . VAL A 1 181 ? 7.324 3.826 2.572 1.00 90.19 181 VAL A O 1
ATOM 1476 N N . SER A 1 182 ? 7.428 5.550 3.989 1.00 90.25 182 SER A N 1
ATOM 1477 C CA . SER A 1 182 ? 6.099 5.301 4.547 1.00 90.25 182 SER A CA 1
ATOM 1478 C C . SER A 1 182 ? 4.970 5.580 3.548 1.00 90.25 182 SER A C 1
ATOM 1480 O O . SER A 1 182 ? 3.973 4.856 3.547 1.00 90.25 182 SER A O 1
ATOM 1482 N N . ARG A 1 183 ? 5.142 6.584 2.675 1.00 90.94 183 ARG A N 1
ATOM 1483 C CA . ARG A 1 183 ? 4.232 6.891 1.560 1.00 90.94 183 ARG A CA 1
ATOM 1484 C C . ARG A 1 183 ? 4.286 5.804 0.499 1.00 90.94 183 ARG A C 1
ATOM 1486 O O . ARG A 1 183 ? 3.238 5.353 0.044 1.00 90.94 183 ARG A O 1
ATOM 1493 N N . MET A 1 184 ? 5.486 5.313 0.201 1.00 92.88 184 MET A N 1
ATOM 1494 C CA . MET A 1 184 ? 5.726 4.203 -0.714 1.00 92.88 184 MET A CA 1
ATOM 1495 C C . MET A 1 184 ? 4.977 2.942 -0.255 1.00 92.88 184 MET A C 1
ATOM 1497 O O . MET A 1 184 ? 4.186 2.381 -1.008 1.00 92.88 184 MET A O 1
ATOM 1501 N N . MET A 1 185 ? 5.125 2.554 1.014 1.00 93.19 185 MET A N 1
ATOM 1502 C CA . MET A 1 185 ? 4.395 1.421 1.599 1.00 93.19 185 MET A CA 1
ATOM 1503 C C . MET A 1 185 ? 2.870 1.579 1.518 1.00 93.19 185 MET A C 1
ATOM 1505 O O . MET A 1 185 ? 2.185 0.649 1.101 1.00 93.19 185 MET A O 1
ATOM 1509 N N . THR A 1 186 ? 2.336 2.747 1.889 1.00 91.88 186 THR A N 1
ATOM 1510 C CA . THR A 1 186 ? 0.886 3.012 1.825 1.00 91.88 186 THR A CA 1
ATOM 1511 C C . THR A 1 186 ? 0.366 3.031 0.386 1.00 91.88 186 THR A C 1
ATOM 1513 O O . THR A 1 186 ? -0.759 2.625 0.132 1.00 91.88 186 THR A O 1
ATOM 1516 N N . THR A 1 187 ? 1.164 3.486 -0.579 1.00 91.56 187 THR A N 1
ATOM 1517 C CA . THR A 1 187 ? 0.753 3.514 -1.991 1.00 91.56 187 THR A CA 1
ATOM 1518 C C . THR A 1 187 ? 0.720 2.106 -2.577 1.00 91.56 187 THR A C 1
ATOM 1520 O O . THR A 1 187 ? -0.233 1.744 -3.264 1.00 91.56 187 THR A O 1
ATOM 1523 N N . TYR A 1 188 ? 1.695 1.268 -2.226 1.00 93.81 188 TYR A N 1
ATOM 1524 C CA . TYR A 1 188 ? 1.750 -0.118 -2.681 1.00 93.81 188 TYR A CA 1
ATOM 1525 C C . TYR A 1 188 ? 0.559 -0.952 -2.199 1.00 93.81 188 TYR A C 1
ATOM 1527 O O . TYR A 1 188 ? -0.007 -1.718 -2.975 1.00 93.81 188 TYR A O 1
ATOM 1535 N N . THR A 1 189 ? 0.105 -0.763 -0.957 1.00 93.06 189 THR A N 1
ATOM 1536 C CA . THR A 1 189 ? -1.071 -1.478 -0.428 1.00 93.06 189 THR A CA 1
ATOM 1537 C C . THR A 1 189 ? -2.382 -1.073 -1.111 1.00 93.06 189 THR A C 1
ATOM 1539 O O . THR A 1 189 ? -3.368 -1.804 -1.027 1.00 93.06 189 THR A O 1
ATOM 1542 N N . ARG A 1 190 ? -2.393 0.061 -1.826 1.00 88.62 190 ARG A N 1
ATOM 1543 C CA . ARG A 1 190 ? -3.524 0.534 -2.638 1.00 88.62 190 ARG A CA 1
ATOM 1544 C C . ARG A 1 190 ? -3.499 0.010 -4.074 1.00 88.62 190 ARG A C 1
ATOM 1546 O O . ARG A 1 190 ? -4.412 0.338 -4.824 1.00 88.62 190 ARG A O 1
ATOM 1553 N N . ARG A 1 191 ? -2.510 -0.801 -4.465 1.00 89.12 191 ARG A N 1
ATOM 1554 C CA . ARG A 1 191 ? -2.524 -1.521 -5.751 1.00 89.12 191 ARG A CA 1
ATOM 1555 C C . ARG A 1 191 ? -3.601 -2.615 -5.740 1.00 89.12 191 ARG A C 1
ATOM 1557 O O . ARG A 1 191 ? -4.098 -3.014 -4.683 1.00 89.12 191 ARG A O 1
ATOM 1564 N N . GLY A 1 192 ? -3.966 -3.107 -6.919 1.00 86.00 192 GLY A N 1
ATOM 1565 C CA . GLY A 1 192 ? -5.097 -4.015 -7.133 1.00 86.00 192 GLY A CA 1
ATOM 1566 C C . GLY A 1 192 ? -5.116 -5.257 -6.232 1.00 86.00 192 GLY A C 1
ATOM 1567 O O . GLY A 1 192 ? -6.165 -5.528 -5.643 1.00 86.00 192 GLY A O 1
ATOM 1568 N N . PRO A 1 193 ? -3.998 -5.989 -6.038 1.00 90.62 193 PRO A N 1
ATOM 1569 C CA . PRO A 1 193 ? -3.964 -7.138 -5.132 1.00 90.62 193 PRO A CA 1
ATOM 1570 C C . PRO A 1 193 ? -4.320 -6.777 -3.685 1.00 90.62 193 PRO A C 1
ATOM 1572 O O . PRO A 1 193 ? -5.096 -7.484 -3.042 1.00 90.62 193 PRO A O 1
ATOM 1575 N N . GLY A 1 194 ? -3.803 -5.651 -3.182 1.00 92.75 194 GLY A N 1
ATOM 1576 C CA . GLY A 1 194 ? -4.107 -5.163 -1.837 1.00 92.75 194 GLY A CA 1
ATOM 1577 C C . GLY A 1 194 ? -5.575 -4.764 -1.689 1.00 92.75 194 GLY A C 1
ATOM 1578 O O . GLY A 1 194 ? -6.230 -5.180 -0.735 1.00 92.75 194 GLY A O 1
ATOM 1579 N N . GLN A 1 195 ? -6.123 -4.031 -2.664 1.00 90.50 195 GLN A N 1
ATOM 1580 C CA . GLN A 1 195 ? -7.542 -3.655 -2.672 1.00 90.50 195 GLN A CA 1
ATOM 1581 C C . GLN A 1 195 ? -8.470 -4.874 -2.731 1.00 90.50 195 GLN A C 1
ATOM 1583 O O . GLN A 1 195 ? -9.450 -4.944 -1.991 1.00 90.50 195 GLN A O 1
ATOM 1588 N N . THR A 1 196 ? -8.142 -5.855 -3.575 1.00 91.94 196 THR A N 1
ATOM 1589 C CA . THR A 1 196 ? -8.928 -7.089 -3.730 1.00 91.94 196 THR A CA 1
ATOM 1590 C C . THR A 1 196 ? -8.989 -7.861 -2.416 1.00 91.94 196 THR A C 1
ATOM 1592 O O . THR A 1 196 ? -10.066 -8.286 -1.999 1.00 91.94 196 THR A O 1
ATOM 1595 N N . TYR A 1 197 ? -7.854 -7.974 -1.723 1.00 96.06 197 TYR A N 1
ATOM 1596 C CA . TYR A 1 197 ? -7.796 -8.582 -0.399 1.00 96.06 197 TYR A CA 1
ATOM 1597 C C . TYR A 1 197 ? -8.649 -7.820 0.627 1.00 96.06 197 TYR A C 1
ATOM 1599 O O . TYR A 1 197 ? -9.452 -8.435 1.325 1.00 96.06 197 TYR A O 1
ATOM 1607 N N . LEU A 1 198 ? -8.544 -6.487 0.697 1.00 96.44 198 LEU A N 1
ATOM 1608 C CA . LEU A 1 198 ? -9.353 -5.687 1.628 1.00 96.44 198 LEU A CA 1
ATOM 1609 C C . LEU A 1 198 ? -10.853 -5.865 1.379 1.00 96.44 198 LEU A C 1
ATOM 1611 O O . LEU A 1 198 ? -11.614 -6.004 2.334 1.00 96.44 198 LEU A O 1
ATOM 1615 N N . LYS A 1 199 ? -11.270 -5.905 0.109 1.00 94.25 199 LYS A N 1
ATOM 1616 C CA . LYS A 1 199 ? -12.662 -6.158 -0.274 1.00 94.25 199 LYS A CA 1
ATOM 1617 C C . LYS A 1 199 ? -13.124 -7.540 0.175 1.00 94.25 199 LYS A C 1
ATOM 1619 O O . LYS A 1 199 ? -14.196 -7.667 0.754 1.00 94.25 199 LYS A O 1
ATOM 1624 N N . HIS A 1 200 ? -12.302 -8.561 -0.040 1.00 94.50 200 HIS A N 1
ATOM 1625 C CA . HIS A 1 200 ? -12.622 -9.923 0.374 1.00 94.50 200 HIS A CA 1
ATOM 1626 C C . HIS A 1 200 ? -12.761 -10.060 1.900 1.00 94.50 200 HIS A C 1
ATOM 1628 O O . HIS A 1 200 ? -13.678 -10.721 2.371 1.00 94.50 200 HIS A O 1
ATOM 1634 N N . VAL A 1 201 ? -11.883 -9.412 2.670 1.00 96.06 201 VAL A N 1
ATOM 1635 C CA . VAL A 1 201 ? -11.790 -9.608 4.127 1.00 96.06 201 VAL A CA 1
ATOM 1636 C C . VAL A 1 201 ? -12.698 -8.675 4.927 1.00 96.06 201 VAL A C 1
ATOM 1638 O O . VAL A 1 201 ? -13.226 -9.069 5.963 1.00 96.06 201 VAL A O 1
ATOM 1641 N N . LEU A 1 202 ? -12.865 -7.421 4.497 1.00 96.12 202 LEU A N 1
ATOM 1642 C CA . LEU A 1 202 ? -13.499 -6.386 5.321 1.00 96.12 202 LEU A CA 1
ATOM 1643 C C . LEU A 1 202 ? -14.900 -5.991 4.854 1.00 96.12 202 LEU A C 1
ATOM 1645 O O . LEU A 1 202 ? -15.676 -5.512 5.680 1.00 96.12 202 LEU A O 1
ATOM 1649 N N . SER A 1 203 ? -15.244 -6.157 3.570 1.00 94.88 203 SER A N 1
ATOM 1650 C CA . SER A 1 203 ? -16.503 -5.616 3.038 1.00 94.88 203 SER A CA 1
ATOM 1651 C C . SER A 1 203 ? -17.727 -6.163 3.759 1.00 94.88 203 SER A C 1
ATOM 1653 O O . SER A 1 203 ? -18.584 -5.379 4.154 1.00 94.88 203 SER A O 1
ATOM 1655 N N . GLU A 1 204 ? -17.822 -7.473 3.973 1.00 94.06 204 GLU A N 1
ATOM 1656 C CA . GLU A 1 204 ? -18.995 -8.062 4.625 1.00 94.06 204 GLU A CA 1
ATOM 1657 C C . GLU A 1 204 ? -19.159 -7.557 6.067 1.00 94.06 204 GLU A C 1
ATOM 1659 O O . GLU A 1 204 ? -20.216 -7.046 6.438 1.00 94.06 204 GLU A O 1
ATOM 1664 N N . SER A 1 205 ? -18.090 -7.615 6.863 1.00 93.38 205 SER A N 1
ATOM 1665 C CA . SER A 1 205 ? -18.101 -7.179 8.263 1.00 93.38 205 SER A CA 1
ATOM 1666 C C . SER A 1 205 ? -18.399 -5.683 8.414 1.00 93.38 205 SER A C 1
ATOM 1668 O O . SER A 1 205 ? -19.097 -5.283 9.346 1.00 93.38 205 SER A O 1
ATOM 1670 N N . ILE A 1 206 ? -17.909 -4.845 7.493 1.00 94.75 206 ILE A N 1
ATOM 1671 C CA . ILE A 1 206 ? -18.189 -3.402 7.489 1.00 94.75 206 ILE A CA 1
ATOM 1672 C C . ILE A 1 206 ? -19.638 -3.121 7.079 1.00 94.75 206 ILE A C 1
ATOM 1674 O O . ILE A 1 206 ? -20.289 -2.303 7.728 1.00 94.75 206 ILE A O 1
ATOM 1678 N N . ASN A 1 207 ? -20.164 -3.788 6.047 1.00 93.38 207 ASN A N 1
ATOM 1679 C CA . ASN A 1 207 ? -21.544 -3.567 5.601 1.00 93.38 207 ASN A CA 1
ATOM 1680 C C . ASN A 1 207 ? -22.557 -3.991 6.674 1.00 93.38 207 ASN A C 1
ATOM 1682 O O . ASN A 1 207 ? -23.434 -3.196 7.005 1.00 93.38 207 ASN A O 1
ATOM 1686 N N . ARG A 1 208 ? -22.354 -5.144 7.329 1.00 91.69 208 ARG A N 1
ATOM 1687 C CA . ARG A 1 208 ? -23.185 -5.575 8.472 1.00 91.69 208 ARG A CA 1
ATOM 1688 C C . ARG A 1 208 ? -23.227 -4.533 9.595 1.00 91.69 208 ARG A C 1
ATOM 1690 O O . ARG A 1 208 ? -24.268 -4.315 10.205 1.00 91.69 208 ARG A O 1
ATOM 1697 N N . LEU A 1 209 ? -22.105 -3.863 9.868 1.00 91.19 209 LEU A N 1
ATOM 1698 C CA . LEU A 1 209 ? -22.046 -2.810 10.885 1.00 91.19 209 LEU A CA 1
ATOM 1699 C C . LEU A 1 209 ? -22.767 -1.523 10.452 1.00 91.19 209 LEU A C 1
ATOM 1701 O O . LEU A 1 209 ? -23.297 -0.800 11.290 1.00 91.19 209 LEU A O 1
ATOM 1705 N N . ILE A 1 210 ? -22.761 -1.205 9.157 1.00 89.69 210 ILE A N 1
ATOM 1706 C CA . ILE A 1 210 ? -23.421 -0.011 8.607 1.00 89.69 210 ILE A CA 1
ATOM 1707 C C . ILE A 1 210 ? -24.941 -0.192 8.529 1.00 89.69 210 ILE A C 1
ATOM 1709 O O . ILE A 1 210 ? -25.677 0.792 8.634 1.00 89.69 210 ILE A O 1
ATOM 1713 N N . GLU A 1 211 ? -25.408 -1.427 8.358 1.00 88.94 211 GLU A N 1
ATOM 1714 C CA . GLU A 1 211 ? -26.830 -1.775 8.397 1.00 88.94 211 GLU A CA 1
ATOM 1715 C C . GLU A 1 211 ? -27.450 -1.538 9.787 1.00 88.94 211 GLU A C 1
ATOM 1717 O O . GLU A 1 211 ? -28.589 -1.079 9.871 1.00 88.94 211 GLU A O 1
ATOM 1722 N N . ASP A 1 212 ? -26.688 -1.737 10.869 1.00 84.81 212 ASP A N 1
ATOM 1723 C CA . ASP A 1 212 ? -27.090 -1.437 12.255 1.00 84.81 212 ASP A CA 1
ATOM 1724 C C . ASP A 1 212 ? -26.989 0.077 12.558 1.00 84.81 212 ASP A C 1
ATOM 1726 O O . ASP A 1 212 ? -26.106 0.556 13.276 1.00 84.81 212 ASP A O 1
ATOM 1730 N N . ARG A 1 213 ? -27.887 0.866 11.949 1.00 75.06 213 ARG A N 1
ATOM 1731 C CA . ARG A 1 213 ? -27.855 2.344 11.986 1.00 75.06 213 ARG A CA 1
ATOM 1732 C C . ARG A 1 213 ? -28.152 2.942 13.364 1.00 75.06 213 ARG A C 1
ATOM 1734 O O . ARG A 1 213 ? -27.630 4.015 13.682 1.00 75.06 213 ARG A O 1
ATOM 1741 N N . ASP A 1 214 ? -28.954 2.254 14.171 1.00 74.69 214 ASP A N 1
ATOM 1742 C CA . ASP A 1 214 ? -29.471 2.778 15.440 1.00 74.69 214 ASP A CA 1
ATOM 1743 C C . ASP A 1 214 ? -28.549 2.491 16.634 1.00 74.69 214 ASP A C 1
ATOM 1745 O O . ASP A 1 214 ? -28.670 3.127 17.684 1.00 74.69 214 ASP A O 1
ATOM 1749 N N . THR A 1 215 ? -27.573 1.588 16.490 1.00 83.62 215 THR A N 1
ATOM 1750 C CA . THR A 1 215 ? -26.652 1.272 17.586 1.00 83.62 215 THR A CA 1
ATOM 1751 C C . THR A 1 215 ? -25.615 2.386 17.799 1.00 83.62 215 THR A C 1
ATOM 1753 O O . THR A 1 215 ? -24.676 2.575 17.024 1.00 83.62 215 THR A O 1
ATOM 1756 N N . ASP A 1 216 ? -25.721 3.082 18.934 1.00 88.12 216 ASP A N 1
ATOM 1757 C CA . ASP A 1 216 ? -24.704 4.013 19.435 1.00 88.12 216 ASP A CA 1
ATOM 1758 C C . ASP A 1 216 ? -23.705 3.309 20.369 1.00 88.12 216 ASP A C 1
ATOM 1760 O O . ASP A 1 216 ? -24.005 3.034 21.530 1.00 88.12 216 ASP A O 1
ATOM 1764 N N . LEU A 1 217 ? -22.486 3.065 19.877 1.00 91.62 217 LEU A N 1
ATOM 1765 C CA . LEU A 1 217 ? -21.374 2.497 20.657 1.00 91.62 217 LEU A CA 1
ATOM 1766 C C . LEU A 1 217 ? -20.383 3.559 21.155 1.00 91.62 217 LEU A C 1
ATOM 1768 O O . LEU A 1 217 ? -19.194 3.281 21.317 1.00 91.62 217 LEU A O 1
ATOM 1772 N N . GLU A 1 218 ? -20.823 4.799 21.393 1.00 92.19 218 GLU A N 1
ATOM 1773 C CA . GLU A 1 218 ? -19.948 5.778 22.042 1.00 92.19 218 GLU A CA 1
ATOM 1774 C C . GLU A 1 218 ? -19.674 5.381 23.497 1.00 92.19 218 GLU A C 1
ATOM 1776 O O . GLU A 1 218 ? -20.596 5.184 24.290 1.00 92.19 218 GLU A O 1
ATOM 1781 N N . ILE A 1 219 ? -18.384 5.330 23.828 1.00 92.44 219 ILE A N 1
ATOM 1782 C CA . ILE A 1 219 ? -17.855 4.956 25.146 1.00 92.44 219 ILE A CA 1
ATOM 1783 C C . ILE A 1 219 ? -17.132 6.114 25.846 1.00 92.44 219 ILE A C 1
ATOM 1785 O O . ILE A 1 219 ? -16.603 5.930 26.937 1.00 92.44 219 ILE A O 1
ATOM 1789 N N . ASN A 1 220 ? -17.051 7.297 25.221 1.00 92.06 220 ASN A N 1
ATOM 1790 C CA . ASN A 1 220 ? -16.497 8.486 25.864 1.00 92.06 220 ASN A CA 1
ATOM 1791 C C . ASN A 1 220 ? -17.473 8.994 26.949 1.00 92.06 220 ASN A C 1
ATOM 1793 O O . ASN A 1 220 ? -18.556 9.461 26.584 1.00 92.06 220 ASN A O 1
ATOM 1797 N N . PRO A 1 221 ? -17.094 8.969 28.244 1.00 91.81 221 PRO A N 1
ATOM 1798 C CA . PRO A 1 221 ? -17.992 9.314 29.344 1.00 91.81 221 PRO A CA 1
ATOM 1799 C C . PRO A 1 221 ? -18.579 10.716 29.247 1.00 91.81 221 PRO A C 1
ATOM 1801 O O . PRO A 1 221 ? -19.773 10.883 29.464 1.00 91.81 221 PRO A O 1
ATOM 1804 N N . LEU A 1 222 ? -17.782 11.705 28.830 1.00 91.81 222 LEU A N 1
ATOM 1805 C CA . LEU A 1 222 ? -18.242 13.087 28.700 1.00 91.81 222 LEU A CA 1
ATOM 1806 C C . LEU A 1 222 ? -19.360 13.207 27.655 1.00 91.81 222 LEU A C 1
ATOM 1808 O O . LEU A 1 222 ? -20.407 13.783 27.921 1.00 91.81 222 LEU A O 1
ATOM 1812 N N . LYS A 1 223 ? -19.181 12.580 26.486 1.00 90.94 223 LYS A N 1
ATOM 1813 C CA . LYS A 1 223 ? -20.183 12.602 25.406 1.00 90.94 223 LYS A CA 1
ATOM 1814 C C . LYS A 1 223 ? -21.442 11.803 25.726 1.00 90.94 223 LYS A C 1
ATOM 1816 O O . LYS A 1 223 ? -22.491 12.065 25.137 1.00 90.94 223 LYS A O 1
ATOM 1821 N N . VAL A 1 224 ? -21.316 10.763 26.549 1.00 91.75 224 VAL A N 1
ATOM 1822 C CA . VAL A 1 224 ? -22.462 9.980 27.025 1.00 91.75 224 VAL A CA 1
ATOM 1823 C C . VAL A 1 224 ? -23.232 10.796 28.060 1.00 91.75 224 VAL A C 1
ATOM 1825 O O . VAL A 1 224 ? -24.443 10.919 27.928 1.00 91.75 224 VAL A O 1
ATOM 1828 N N . TYR A 1 225 ? -22.536 11.435 29.002 1.00 90.56 225 TYR A N 1
ATOM 1829 C CA . TYR A 1 225 ? -23.133 12.320 30.000 1.00 90.56 225 TYR A CA 1
ATOM 1830 C C . TYR A 1 225 ? -23.881 13.499 29.365 1.00 90.56 225 TYR A C 1
ATOM 1832 O O . TYR A 1 225 ? -25.048 13.717 29.666 1.00 90.56 225 TYR A O 1
ATOM 1840 N N . GLU A 1 226 ? -23.252 14.217 28.429 1.00 90.00 226 GLU A N 1
ATOM 1841 C CA . GLU A 1 226 ? -23.880 15.343 27.720 1.00 90.00 226 GLU A CA 1
ATOM 1842 C C . GLU A 1 226 ? -25.158 14.930 26.981 1.00 90.00 226 GLU A C 1
ATOM 1844 O O . GLU A 1 226 ? -26.145 15.664 26.980 1.00 90.00 226 GLU A O 1
ATOM 1849 N N . ARG A 1 227 ? -25.156 13.745 26.356 1.00 88.94 227 ARG A N 1
ATOM 1850 C CA . ARG A 1 227 ? -26.347 13.210 25.686 1.00 88.94 227 ARG A CA 1
ATOM 1851 C C . ARG A 1 227 ? -27.424 12.794 26.672 1.00 88.94 227 ARG A C 1
ATOM 1853 O O . ARG A 1 227 ? -28.579 13.120 26.446 1.00 88.94 227 ARG A O 1
ATOM 1860 N N . MET A 1 228 ? -27.041 12.136 27.758 1.00 88.00 228 MET A N 1
ATOM 1861 C CA . MET A 1 228 ? -27.956 11.726 28.816 1.00 88.00 228 MET A CA 1
ATOM 1862 C C . MET A 1 228 ? -28.677 12.938 29.424 1.00 88.00 228 MET A C 1
ATOM 1864 O O . MET A 1 228 ? -29.900 12.933 29.503 1.00 88.00 228 MET A O 1
ATOM 1868 N N . VAL A 1 229 ? -27.939 14.002 29.767 1.00 86.94 229 VAL A N 1
ATOM 1869 C CA . VAL A 1 229 ? -28.507 15.266 30.275 1.00 86.94 229 VAL A CA 1
ATOM 1870 C C . VAL A 1 229 ? -29.468 15.877 29.259 1.00 86.94 229 VAL A C 1
ATOM 1872 O O . VAL A 1 229 ? -30.600 16.204 29.603 1.00 86.94 229 VAL A O 1
ATOM 1875 N N . LYS A 1 230 ? -29.057 15.968 27.989 1.00 86.62 230 LYS A N 1
ATOM 1876 C CA . LYS A 1 230 ? -29.910 16.514 26.929 1.00 86.62 230 LYS A CA 1
ATOM 1877 C C . LYS A 1 230 ? -31.202 15.709 26.749 1.00 86.62 230 LYS A C 1
ATOM 1879 O O . LYS A 1 230 ? -32.267 16.287 26.594 1.00 86.62 230 LYS A O 1
ATOM 1884 N N . GLU A 1 231 ? -31.124 14.384 26.794 1.00 86.50 231 GLU A N 1
ATOM 1885 C CA . GLU A 1 231 ? -32.296 13.519 26.666 1.00 86.50 231 GLU A CA 1
ATOM 1886 C C . GLU A 1 231 ? -33.241 13.585 27.876 1.00 86.50 231 GLU A C 1
ATOM 1888 O O . GLU A 1 231 ? -34.435 13.340 27.706 1.00 86.50 231 GLU A O 1
ATOM 1893 N N . MET A 1 232 ? -32.743 13.873 29.084 1.00 84.00 232 MET A N 1
ATOM 1894 C CA . MET A 1 232 ? -33.597 14.138 30.253 1.00 84.00 232 MET A CA 1
ATOM 1895 C C . MET A 1 232 ? -34.312 15.487 30.116 1.00 84.00 232 MET A C 1
ATOM 1897 O O . MET A 1 232 ? -35.510 15.586 30.381 1.00 84.00 232 MET A O 1
ATOM 1901 N N . GLU A 1 233 ? -33.600 16.512 29.637 1.00 83.44 233 GLU A N 1
ATOM 1902 C CA . GLU A 1 233 ? -34.160 17.844 29.377 1.00 83.44 233 GLU A CA 1
ATOM 1903 C C . GLU A 1 233 ? -35.233 17.804 28.279 1.00 83.44 233 GLU A C 1
ATOM 1905 O O . GLU A 1 233 ? -36.322 18.346 28.465 1.00 83.44 233 GLU A O 1
ATOM 1910 N N . ASP A 1 234 ? -34.966 17.102 27.174 1.00 84.50 234 ASP A N 1
ATOM 1911 C CA . ASP A 1 234 ? -35.920 16.914 26.073 1.00 84.50 234 ASP A CA 1
ATOM 1912 C C . ASP A 1 234 ? -37.173 16.129 26.528 1.00 84.50 234 ASP A C 1
ATOM 1914 O O . ASP A 1 234 ? -38.258 16.307 25.972 1.00 84.50 234 ASP A O 1
ATOM 1918 N N . ARG A 1 235 ? -37.045 15.285 27.564 1.00 84.19 235 ARG A N 1
ATOM 1919 C CA . ARG A 1 235 ? -38.157 14.560 28.209 1.00 84.19 235 ARG A CA 1
ATOM 1920 C C . ARG A 1 235 ? -38.897 15.375 29.276 1.00 84.19 235 ARG A C 1
ATOM 1922 O O . ARG A 1 235 ? -39.958 14.943 29.724 1.00 84.19 235 ARG A O 1
ATOM 1929 N N . GLY A 1 236 ? -38.389 16.548 29.655 1.00 74.44 236 GLY A N 1
ATOM 1930 C CA . GLY A 1 236 ? -38.987 17.412 30.676 1.00 74.44 236 GLY A CA 1
ATOM 1931 C C . GLY A 1 236 ? -38.782 16.931 32.117 1.00 74.44 236 GLY A C 1
ATOM 1932 O O . GLY A 1 236 ? -39.541 17.330 33.000 1.00 74.44 236 GLY A O 1
ATOM 1933 N N . GLU A 1 237 ? -37.786 16.077 32.369 1.00 76.69 237 GLU A N 1
ATOM 1934 C CA . GLU A 1 237 ? -37.436 15.617 33.717 1.00 76.69 237 GLU A CA 1
ATOM 1935 C C . GLU A 1 237 ? -36.590 16.681 34.454 1.00 76.69 237 GLU A C 1
ATOM 1937 O O . GLU A 1 237 ? -35.754 17.344 33.830 1.00 76.69 237 GLU A O 1
ATOM 1942 N N . PRO A 1 238 ? -36.782 16.889 35.775 1.00 65.19 238 PRO A N 1
ATOM 1943 C CA . PRO A 1 238 ? -35.968 17.826 36.546 1.00 65.19 238 PRO A CA 1
ATOM 1944 C C . PRO A 1 238 ? -34.512 17.344 36.588 1.00 65.19 238 PRO A C 1
ATOM 1946 O O . PRO A 1 238 ? -34.180 16.354 37.237 1.00 65.19 238 PRO A O 1
ATOM 1949 N N . CYS A 1 239 ? -33.641 18.046 35.865 1.00 65.81 239 CYS A N 1
ATOM 1950 C CA . CYS A 1 239 ? -32.236 17.689 35.729 1.00 65.81 239 CYS A CA 1
ATOM 1951 C C . 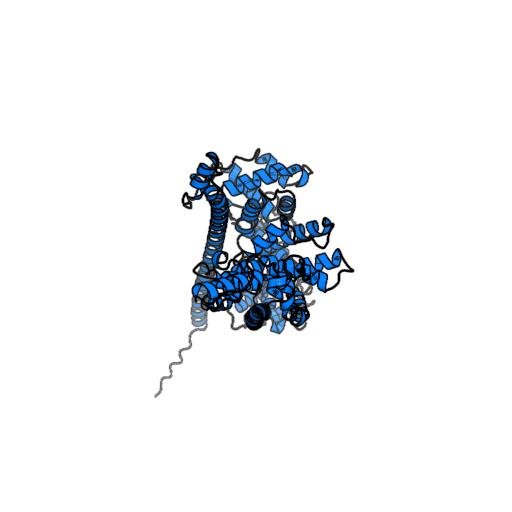CYS A 1 239 ? -31.381 18.441 36.764 1.00 65.81 239 CYS A C 1
ATOM 1953 O O . CYS A 1 239 ? -30.885 19.532 36.493 1.00 65.81 239 CYS A O 1
ATOM 1955 N N . ASP A 1 240 ? -31.166 17.832 37.935 1.00 69.62 240 ASP A N 1
ATOM 1956 C CA . ASP A 1 240 ? -30.259 18.340 38.988 1.00 69.62 240 ASP A CA 1
ATOM 1957 C C . ASP A 1 240 ? -28.764 18.081 38.683 1.00 69.62 240 ASP A C 1
ATOM 1959 O O . ASP A 1 240 ? -27.877 18.329 39.504 1.00 69.62 240 ASP A O 1
ATOM 1963 N N . LEU A 1 241 ? -28.458 17.560 37.492 1.00 77.50 241 LEU A N 1
ATOM 1964 C CA . LEU A 1 241 ? -27.105 17.209 37.073 1.00 77.50 241 LEU A CA 1
ATOM 1965 C C . LEU A 1 241 ? -26.306 18.453 36.618 1.00 77.50 241 LEU A C 1
ATOM 1967 O O . LEU A 1 241 ? -26.795 19.236 35.797 1.00 77.50 241 LEU A O 1
ATOM 1971 N N . PRO A 1 242 ? -25.063 18.650 37.105 1.00 77.81 242 PRO A N 1
ATOM 1972 C CA . PRO A 1 242 ? -24.249 19.814 36.759 1.00 77.81 242 PRO A CA 1
ATOM 1973 C C . PRO A 1 242 ? -23.832 19.829 35.280 1.00 77.81 242 PRO A C 1
ATOM 1975 O O . PRO A 1 242 ? -23.401 18.829 34.712 1.00 77.81 242 PRO A O 1
ATOM 1978 N N . ARG A 1 243 ? -23.891 21.006 34.645 1.00 78.69 243 ARG A N 1
ATOM 1979 C CA . ARG A 1 243 ? -23.424 21.212 33.263 1.00 78.69 243 ARG A CA 1
ATOM 1980 C C . ARG A 1 243 ? -21.926 21.527 33.228 1.00 78.69 243 ARG A C 1
ATOM 1982 O O . ARG A 1 243 ? -21.404 22.169 34.134 1.00 78.69 243 ARG A O 1
ATOM 1989 N N . GLY A 1 244 ? -21.248 21.127 32.150 1.00 76.19 244 GLY A N 1
ATOM 1990 C CA . GLY A 1 244 ? -19.819 21.416 31.958 1.00 76.19 244 GLY A CA 1
ATOM 1991 C C . GLY A 1 244 ? -18.893 20.620 32.884 1.00 76.19 244 GLY A C 1
ATOM 1992 O O . GLY A 1 244 ? -17.850 21.126 33.291 1.00 76.19 244 GLY A O 1
ATOM 1993 N N . VAL A 1 245 ? -19.283 19.392 33.237 1.00 83.50 245 VAL A N 1
ATOM 1994 C CA . VAL A 1 245 ? -18.459 18.477 34.040 1.00 83.50 245 VAL A CA 1
ATOM 1995 C C . VAL A 1 245 ? -17.160 18.101 33.330 1.00 83.50 245 VAL A C 1
ATOM 1997 O O . VAL A 1 245 ? -17.081 18.062 32.101 1.00 83.50 245 VAL A O 1
ATOM 2000 N N . SER A 1 246 ? -16.127 17.788 34.114 1.00 85.69 246 SER A N 1
ATOM 2001 C CA . SER A 1 246 ? -14.897 17.212 33.575 1.00 85.69 246 SER A CA 1
ATOM 2002 C C . SER A 1 246 ? -15.125 15.766 33.112 1.00 85.69 246 SER A C 1
ATOM 2004 O O . SER A 1 246 ? -16.059 15.089 33.548 1.00 85.69 246 SER A O 1
ATOM 2006 N N . GLY A 1 247 ? -14.247 15.265 32.237 1.00 82.19 247 GLY A N 1
ATOM 2007 C CA . GLY A 1 247 ? -14.310 13.876 31.771 1.00 82.19 247 GLY A CA 1
ATOM 2008 C C . GLY A 1 247 ? -14.200 12.844 32.899 1.00 82.19 247 GLY A C 1
ATOM 2009 O O . GLY A 1 247 ? -14.809 11.782 32.797 1.00 82.19 247 GLY A O 1
ATOM 2010 N N . ASP A 1 248 ? -13.487 13.175 33.978 1.00 83.69 248 ASP A N 1
ATOM 2011 C CA . ASP A 1 248 ? -13.326 12.307 35.149 1.00 83.69 248 ASP A CA 1
ATOM 2012 C C . ASP A 1 248 ? -14.614 12.256 35.983 1.00 83.69 248 ASP A C 1
ATOM 2014 O O . ASP A 1 248 ? -15.102 11.171 36.287 1.00 83.69 248 ASP A O 1
ATOM 2018 N N . MET A 1 249 ? -15.252 13.407 36.230 1.00 84.69 249 MET A N 1
ATOM 2019 C CA . MET A 1 249 ? -16.557 13.463 36.908 1.00 84.69 249 MET A CA 1
ATOM 2020 C C . MET A 1 249 ? -17.645 12.727 36.113 1.00 84.69 249 MET A C 1
ATOM 2022 O O . MET A 1 249 ? -18.457 12.000 36.681 1.00 84.69 249 MET A O 1
ATOM 2026 N N . ALA A 1 250 ? -17.642 12.862 34.782 1.00 86.44 250 ALA A N 1
ATOM 2027 C CA . ALA A 1 250 ? -18.552 12.114 33.917 1.00 86.44 250 ALA A CA 1
ATOM 2028 C C . ALA A 1 250 ? -18.280 10.597 33.948 1.00 86.44 250 ALA A C 1
ATOM 2030 O O . ALA A 1 250 ? -19.204 9.803 33.791 1.00 86.44 250 ALA A O 1
ATOM 2031 N N . ALA A 1 251 ? -17.025 10.180 34.145 1.00 86.50 251 ALA A N 1
ATOM 2032 C CA . ALA A 1 251 ? -16.647 8.772 34.244 1.00 86.50 251 ALA A CA 1
ATOM 2033 C C . ALA A 1 251 ? -17.031 8.134 35.589 1.00 86.50 251 ALA A C 1
ATOM 2035 O O . ALA A 1 251 ? -17.254 6.922 35.629 1.00 86.50 251 ALA A O 1
ATOM 2036 N N . GLU A 1 252 ? -17.113 8.924 36.660 1.00 88.38 252 GLU A N 1
ATOM 2037 C CA . GLU A 1 252 ? -17.529 8.493 38.002 1.00 88.38 252 GLU A CA 1
ATOM 2038 C C . GLU A 1 252 ? -19.054 8.361 38.153 1.00 88.38 252 GLU A C 1
ATOM 2040 O O . GLU A 1 252 ? -19.515 7.639 39.033 1.00 88.38 252 GLU A O 1
ATOM 2045 N N . ASN A 1 253 ? -19.843 8.991 37.277 1.00 89.75 253 ASN A N 1
ATOM 2046 C CA . ASN A 1 253 ? -21.303 8.908 37.314 1.00 89.75 253 ASN A CA 1
ATOM 2047 C C . ASN A 1 253 ? -21.815 7.470 37.055 1.00 89.75 253 ASN A C 1
ATOM 2049 O O . ASN A 1 253 ? -21.513 6.865 36.022 1.00 89.75 253 ASN A O 1
ATOM 2053 N N . GLU A 1 254 ? -22.627 6.935 37.974 1.00 90.00 254 GLU A N 1
ATOM 2054 C CA . GLU A 1 254 ? -23.121 5.551 37.908 1.00 90.00 254 GLU A CA 1
ATOM 2055 C C . GLU A 1 254 ? -24.014 5.271 36.692 1.00 90.00 254 GLU A C 1
ATOM 2057 O O . GLU A 1 254 ? -23.922 4.195 36.097 1.00 90.00 254 GLU A O 1
ATOM 2062 N N . ASP A 1 255 ? -24.864 6.216 36.295 1.00 88.62 255 ASP A N 1
ATOM 2063 C CA . ASP A 1 255 ? -25.785 6.028 35.170 1.00 88.62 255 ASP A CA 1
ATOM 2064 C C . ASP A 1 255 ? -25.022 5.998 33.843 1.00 88.62 255 ASP A C 1
ATOM 2066 O O . ASP A 1 255 ? -25.240 5.117 33.007 1.00 88.62 255 ASP A O 1
ATOM 2070 N N . VAL A 1 256 ? -24.019 6.869 33.696 1.00 90.75 256 VAL A N 1
ATOM 2071 C CA . VAL A 1 256 ? -23.082 6.831 32.564 1.00 90.75 256 VAL A CA 1
ATOM 2072 C C . VAL A 1 256 ? -22.334 5.497 32.515 1.00 90.75 256 VAL A C 1
ATOM 2074 O O . VAL A 1 256 ? -22.186 4.914 31.439 1.00 90.75 256 VAL A O 1
ATOM 2077 N N . GLN A 1 257 ? -21.892 4.965 33.658 1.00 91.50 257 GLN A N 1
ATOM 2078 C CA . GLN A 1 257 ? -21.238 3.653 33.707 1.00 91.50 257 GLN A CA 1
ATOM 2079 C C . GLN A 1 257 ? -22.179 2.515 33.289 1.00 91.50 257 GLN A C 1
ATOM 2081 O O . GLN A 1 257 ? -21.760 1.658 32.505 1.00 91.50 257 GLN A O 1
ATOM 2086 N N . LYS A 1 258 ? -23.441 2.527 33.743 1.00 93.06 258 LYS A N 1
ATOM 2087 C CA . LYS A 1 258 ? -24.469 1.541 33.357 1.00 93.06 258 LYS A CA 1
ATOM 2088 C C . LYS A 1 258 ? -24.778 1.586 31.858 1.00 93.06 258 LYS A C 1
ATOM 2090 O O . LYS A 1 258 ? -24.991 0.536 31.262 1.00 93.06 258 LYS A O 1
ATOM 2095 N N . ILE A 1 259 ? -24.740 2.767 31.234 1.00 92.44 259 ILE A N 1
ATOM 2096 C CA . ILE A 1 259 ? -24.911 2.923 29.779 1.00 92.44 259 ILE A CA 1
ATOM 2097 C C . ILE A 1 259 ? -23.678 2.418 29.011 1.00 92.44 259 ILE A C 1
ATOM 2099 O O . ILE A 1 259 ? -23.810 1.779 27.966 1.00 92.44 259 ILE A O 1
ATOM 2103 N N . ILE A 1 260 ? -22.468 2.700 29.504 1.00 94.12 260 ILE A N 1
ATOM 2104 C CA . ILE A 1 260 ? -21.214 2.354 28.816 1.00 94.12 260 ILE A CA 1
ATOM 2105 C C . ILE A 1 260 ? -20.894 0.857 28.905 1.00 94.12 260 ILE A C 1
ATOM 2107 O O . ILE A 1 260 ? -20.353 0.309 27.947 1.00 94.12 260 ILE A O 1
ATOM 2111 N N . ALA A 1 261 ? -21.218 0.188 30.014 1.00 93.06 261 ALA A N 1
ATOM 2112 C CA . ALA A 1 261 ? -20.897 -1.225 30.230 1.00 93.06 261 ALA A CA 1
ATOM 2113 C C . ALA A 1 261 ? -21.345 -2.161 29.079 1.00 93.06 261 ALA A C 1
ATOM 2115 O O . ALA A 1 261 ? -20.471 -2.804 28.493 1.00 93.06 261 ALA A O 1
ATOM 2116 N N . PRO A 1 262 ? -22.628 -2.193 28.658 1.00 94.69 262 PRO A N 1
ATOM 2117 C CA . PRO A 1 262 ? -23.058 -3.050 27.547 1.00 94.69 262 PRO A CA 1
ATOM 2118 C C . PRO A 1 262 ? -22.470 -2.615 26.194 1.00 94.69 262 PRO A C 1
ATOM 2120 O O . PRO A 1 262 ? -22.249 -3.441 25.310 1.00 94.69 262 PRO A O 1
ATOM 2123 N N . ARG A 1 263 ? -22.169 -1.318 26.016 1.00 94.69 263 ARG A N 1
ATOM 2124 C CA . ARG A 1 263 ? -21.520 -0.811 24.793 1.00 94.69 263 ARG A CA 1
ATOM 2125 C C . ARG A 1 263 ? -20.080 -1.303 24.674 1.00 94.69 263 ARG A C 1
ATOM 2127 O O . ARG A 1 263 ? -19.643 -1.598 23.567 1.00 94.69 263 ARG A O 1
ATOM 2134 N N . LEU A 1 264 ? -19.351 -1.390 25.791 1.00 93.94 264 LEU A N 1
ATOM 2135 C CA . LEU A 1 264 ? -17.991 -1.935 25.827 1.00 93.94 264 LEU A CA 1
ATOM 2136 C C . LEU A 1 264 ? -17.977 -3.411 25.430 1.00 93.94 264 LEU A C 1
ATOM 2138 O O . LEU A 1 264 ? -17.135 -3.798 24.627 1.00 93.94 264 LEU A O 1
ATOM 2142 N N . GLU A 1 265 ? -18.909 -4.204 25.960 1.00 93.94 265 GLU A N 1
ATOM 2143 C CA . GLU A 1 265 ? -19.048 -5.625 25.625 1.00 93.94 265 GLU A CA 1
ATOM 2144 C C . GLU A 1 265 ? -19.325 -5.809 24.127 1.00 93.94 265 GLU A C 1
ATOM 2146 O O . GLU A 1 265 ? -18.498 -6.391 23.424 1.00 93.94 265 GLU A O 1
ATOM 2151 N N . LYS A 1 266 ? -20.375 -5.158 23.596 1.00 93.81 266 LYS A N 1
ATOM 2152 C CA . LYS A 1 266 ? -20.705 -5.209 22.159 1.00 93.81 266 LYS A CA 1
ATOM 2153 C C . LYS A 1 266 ? -19.538 -4.730 21.281 1.00 93.81 266 LYS A C 1
ATOM 2155 O O . LYS A 1 266 ? -19.281 -5.308 20.227 1.00 93.81 266 LYS A O 1
ATOM 2160 N N . LEU A 1 267 ? -18.801 -3.695 21.695 1.00 94.12 267 LEU A N 1
ATOM 2161 C CA . LEU A 1 267 ? -17.640 -3.200 20.947 1.00 94.12 267 LEU A CA 1
ATOM 2162 C C . LEU A 1 267 ? -16.477 -4.207 20.939 1.00 94.12 267 LEU A C 1
ATOM 2164 O O . LEU A 1 267 ? -15.831 -4.376 19.903 1.00 94.12 267 LEU A O 1
ATOM 2168 N N . MET A 1 268 ? -16.208 -4.878 22.063 1.00 94.94 268 MET A N 1
ATOM 2169 C CA . MET A 1 268 ? -15.191 -5.931 22.140 1.00 94.94 268 MET A CA 1
ATOM 2170 C C . MET A 1 268 ? -15.574 -7.148 21.298 1.00 94.94 268 MET A C 1
ATOM 2172 O O . MET A 1 268 ? -14.708 -7.683 20.606 1.00 94.94 268 MET A O 1
ATOM 2176 N N . ASP A 1 269 ? -16.846 -7.540 21.282 1.00 95.06 269 ASP A N 1
ATOM 2177 C CA . ASP A 1 269 ? -17.336 -8.649 20.457 1.00 95.06 269 ASP A CA 1
ATOM 2178 C C . ASP A 1 269 ? -17.160 -8.366 18.964 1.00 95.06 269 ASP A C 1
ATOM 2180 O O . ASP A 1 269 ? -16.594 -9.180 18.231 1.00 95.06 269 ASP A O 1
ATOM 2184 N N . ILE A 1 270 ? -17.556 -7.169 18.518 1.00 94.38 270 ILE A N 1
ATOM 2185 C CA . ILE A 1 270 ? -17.363 -6.739 17.127 1.00 94.38 270 ILE A CA 1
ATOM 2186 C C . ILE A 1 270 ? -15.867 -6.701 16.781 1.00 94.38 270 ILE A C 1
ATOM 2188 O O . ILE A 1 270 ? -15.463 -7.176 15.719 1.00 94.38 270 ILE A O 1
ATOM 2192 N N . ALA A 1 271 ? -15.023 -6.169 17.670 1.00 95.06 271 ALA A N 1
ATOM 2193 C CA . ALA A 1 271 ? -13.581 -6.109 17.441 1.00 95.06 271 ALA A CA 1
ATOM 2194 C C . ALA A 1 271 ? -12.940 -7.506 17.347 1.00 95.06 271 ALA A C 1
ATOM 2196 O O . ALA A 1 271 ? -12.066 -7.712 16.502 1.00 95.06 271 ALA A O 1
ATOM 2197 N N . ASN A 1 272 ? -13.382 -8.466 18.168 1.00 96.50 272 ASN A N 1
ATOM 2198 C CA . ASN A 1 272 ? -12.943 -9.860 18.080 1.00 96.50 272 ASN A CA 1
ATOM 2199 C C . ASN A 1 272 ? -13.370 -10.494 16.752 1.00 96.50 272 ASN A C 1
ATOM 2201 O O . ASN A 1 272 ? -12.528 -11.074 16.074 1.00 96.50 272 ASN A O 1
ATOM 2205 N N . ALA A 1 273 ? -14.618 -10.297 16.316 1.00 95.88 273 ALA A N 1
ATOM 2206 C CA . ALA A 1 273 ? -15.092 -10.819 15.033 1.00 95.88 273 ALA A CA 1
ATOM 2207 C C . ALA A 1 273 ? -14.273 -10.282 13.841 1.00 95.88 273 ALA A C 1
ATOM 2209 O O . ALA A 1 273 ? -13.897 -11.039 12.941 1.00 95.88 273 ALA A O 1
ATOM 2210 N N . PHE A 1 274 ? -13.935 -8.987 13.850 1.00 95.50 274 PHE A N 1
ATOM 2211 C CA . PHE A 1 274 ? -13.046 -8.395 12.843 1.00 95.50 274 PHE A CA 1
ATOM 2212 C C . PHE A 1 274 ? -11.646 -9.006 12.883 1.00 95.50 274 PHE A C 1
ATOM 2214 O O . PHE A 1 274 ? -11.099 -9.363 11.839 1.00 95.50 274 PHE A O 1
ATOM 2221 N N . LEU A 1 275 ? -11.068 -9.136 14.077 1.00 96.25 275 LEU A N 1
ATOM 2222 C CA . LEU A 1 275 ? -9.745 -9.722 14.252 1.00 96.25 275 LEU A CA 1
ATOM 2223 C C . LEU A 1 275 ? -9.704 -11.175 13.760 1.00 96.25 275 LEU A C 1
ATOM 2225 O O . LEU A 1 275 ? -8.783 -11.538 13.033 1.00 96.25 275 LEU A O 1
ATOM 2229 N N . ASP A 1 276 ? -10.709 -11.978 14.098 1.00 96.75 276 ASP A N 1
ATOM 2230 C CA . ASP A 1 276 ? -10.813 -13.381 13.694 1.00 96.75 276 ASP A CA 1
ATOM 2231 C C . ASP A 1 276 ? -10.951 -13.522 12.171 1.00 96.75 276 ASP A C 1
ATOM 2233 O O . ASP A 1 276 ? -10.297 -14.372 11.557 1.00 96.75 276 ASP A O 1
ATOM 2237 N N . THR A 1 277 ? -11.730 -12.640 11.538 1.00 96.62 277 THR A N 1
ATOM 2238 C CA . THR A 1 277 ? -11.864 -12.579 10.072 1.00 96.62 277 THR A CA 1
ATOM 2239 C C . THR A 1 277 ? -10.522 -12.255 9.408 1.00 96.62 277 THR A C 1
ATOM 2241 O O . THR A 1 277 ? -10.098 -12.934 8.476 1.00 96.62 277 THR A O 1
ATOM 2244 N N . ILE A 1 278 ? -9.789 -11.265 9.928 1.00 96.81 278 ILE A N 1
ATOM 2245 C CA . ILE A 1 278 ? -8.462 -10.906 9.407 1.00 96.81 278 ILE A CA 1
ATOM 2246 C C . ILE A 1 278 ? -7.478 -12.067 9.599 1.00 96.81 278 ILE A C 1
ATOM 2248 O O . ILE A 1 278 ? -6.766 -12.433 8.665 1.00 96.81 278 ILE A O 1
ATOM 2252 N N . MET A 1 279 ? -7.450 -12.677 10.784 1.00 96.06 279 MET A N 1
ATOM 2253 C CA . MET A 1 279 ? -6.508 -13.750 11.105 1.00 96.06 279 MET A CA 1
ATOM 2254 C C . MET A 1 279 ? -6.754 -15.029 10.296 1.00 96.06 279 MET A C 1
ATOM 2256 O O . MET A 1 279 ? -5.795 -15.690 9.903 1.00 96.06 279 MET A O 1
ATOM 2260 N N . SER A 1 280 ? -8.015 -15.363 10.014 1.00 95.94 280 SER A N 1
ATOM 2261 C CA . SER A 1 280 ? -8.381 -16.524 9.188 1.00 95.94 280 SER A CA 1
ATOM 2262 C C . SER A 1 280 ? -8.097 -16.326 7.695 1.00 95.94 280 SER A C 1
ATOM 2264 O O . SER A 1 280 ? -7.982 -17.299 6.957 1.00 95.94 280 SER A O 1
ATOM 2266 N N . SER A 1 281 ? -7.900 -15.084 7.246 1.00 95.06 281 SER A N 1
ATOM 2267 C CA . SER A 1 281 ? -7.646 -14.749 5.839 1.00 95.06 281 SER A CA 1
ATOM 2268 C C . SER A 1 281 ? -6.168 -14.789 5.407 1.00 95.06 281 SER A C 1
ATOM 2270 O O . SER A 1 281 ? -5.837 -14.332 4.314 1.00 95.06 281 SER A O 1
ATOM 2272 N N . MET A 1 282 ? -5.266 -15.350 6.224 1.00 93.81 282 MET A N 1
ATOM 2273 C CA . MET A 1 282 ? -3.809 -15.333 5.994 1.00 93.81 282 MET A CA 1
ATOM 2274 C C . MET A 1 282 ? -3.378 -15.796 4.594 1.00 93.81 282 MET A C 1
ATOM 2276 O O . MET A 1 282 ? -2.495 -15.187 3.988 1.00 93.81 282 MET A O 1
ATOM 2280 N N . GLU A 1 283 ? -3.989 -16.860 4.074 1.00 91.69 283 GLU A N 1
ATOM 2281 C CA . GLU A 1 283 ? -3.640 -17.432 2.765 1.00 91.69 283 GLU A CA 1
ATOM 2282 C C . GLU A 1 283 ? -3.992 -16.507 1.593 1.00 91.69 283 GLU A C 1
ATOM 2284 O O . GLU A 1 283 ? -3.374 -16.587 0.534 1.00 91.69 283 GLU A O 1
ATOM 2289 N N . HIS A 1 284 ? -4.934 -15.586 1.797 1.00 94.50 284 HIS A N 1
ATOM 2290 C CA . HIS A 1 284 ? -5.370 -14.623 0.789 1.00 94.50 284 HIS A CA 1
ATOM 2291 C C . HIS A 1 284 ? -4.520 -13.348 0.790 1.00 94.50 284 HIS A C 1
ATOM 2293 O O . HIS A 1 284 ? -4.677 -12.513 -0.103 1.00 94.50 284 HIS A O 1
ATOM 2299 N N . VAL A 1 285 ? -3.626 -13.166 1.773 1.00 96.25 285 VAL A N 1
ATOM 2300 C CA . VAL A 1 285 ? -2.769 -11.978 1.821 1.00 96.25 285 VAL A CA 1
ATOM 2301 C C . VAL A 1 285 ? -1.811 -12.000 0.621 1.00 96.25 285 VAL A C 1
ATOM 2303 O O . VAL A 1 285 ? -1.047 -12.960 0.476 1.00 96.25 285 VAL A O 1
ATOM 2306 N N . PRO A 1 286 ? -1.777 -10.936 -0.206 1.00 95.31 286 PRO A N 1
ATOM 2307 C CA . PRO A 1 286 ? -0.910 -10.873 -1.377 1.00 95.31 286 PRO A CA 1
ATOM 2308 C C . PRO A 1 286 ? 0.565 -11.121 -1.049 1.00 95.31 286 PRO A C 1
ATOM 2310 O O . PRO A 1 286 ? 1.091 -10.594 -0.062 1.00 95.31 286 PRO A O 1
ATOM 2313 N N . TYR A 1 287 ? 1.247 -11.864 -1.927 1.00 93.69 287 TYR A N 1
ATOM 2314 C CA . TYR A 1 287 ? 2.652 -12.249 -1.760 1.00 93.69 287 TYR A CA 1
ATOM 2315 C C . TYR A 1 287 ? 3.555 -11.065 -1.408 1.00 93.69 287 TYR A C 1
ATOM 2317 O O . TYR A 1 287 ? 4.259 -11.113 -0.403 1.00 93.69 287 TYR A O 1
ATOM 2325 N N . GLY A 1 288 ? 3.506 -9.977 -2.181 1.00 94.25 288 GLY A N 1
ATOM 2326 C CA . GLY A 1 288 ? 4.404 -8.852 -1.951 1.00 94.25 288 GLY A CA 1
ATOM 2327 C C . GLY A 1 288 ? 4.139 -8.105 -0.636 1.00 94.25 288 GLY A C 1
ATOM 2328 O O . GLY A 1 288 ? 5.086 -7.644 -0.005 1.00 94.25 288 GLY A O 1
ATOM 2329 N N . ILE A 1 289 ? 2.901 -8.097 -0.117 1.00 96.81 289 ILE A N 1
ATOM 2330 C CA . ILE A 1 289 ? 2.608 -7.573 1.233 1.00 96.81 289 ILE A CA 1
ATOM 2331 C C . ILE A 1 289 ? 3.278 -8.452 2.297 1.00 96.81 289 ILE A C 1
ATOM 2333 O O . ILE A 1 289 ? 3.968 -7.936 3.179 1.00 96.81 289 ILE A O 1
ATOM 2337 N N . ARG A 1 290 ? 3.130 -9.780 2.193 1.00 97.38 290 ARG A N 1
ATOM 2338 C CA . ARG A 1 290 ? 3.789 -10.742 3.094 1.00 97.38 290 ARG A CA 1
ATOM 2339 C C . ARG A 1 290 ? 5.312 -10.637 3.021 1.00 97.38 290 ARG A C 1
ATOM 2341 O O . ARG A 1 290 ? 5.994 -10.662 4.046 1.00 97.38 290 ARG A O 1
ATOM 2348 N N . TRP A 1 291 ? 5.847 -10.457 1.817 1.00 96.25 291 TRP A N 1
ATOM 2349 C CA . TRP A 1 291 ? 7.275 -10.307 1.588 1.00 96.25 291 TRP A CA 1
ATOM 2350 C C . TRP A 1 291 ? 7.818 -8.998 2.177 1.00 96.25 291 TRP A C 1
ATOM 2352 O O . TRP A 1 291 ? 8.845 -9.020 2.852 1.00 96.25 291 TRP A O 1
ATOM 2362 N N . ILE A 1 292 ? 7.103 -7.874 2.055 1.00 96.69 292 ILE A N 1
ATOM 2363 C CA . ILE A 1 292 ? 7.471 -6.622 2.741 1.00 96.69 292 ILE A CA 1
ATOM 2364 C C . ILE A 1 292 ? 7.478 -6.824 4.264 1.00 96.69 292 ILE A C 1
ATOM 2366 O O . ILE A 1 292 ? 8.427 -6.408 4.931 1.00 96.69 292 ILE A O 1
ATOM 2370 N N . CYS A 1 293 ? 6.486 -7.521 4.832 1.00 97.25 293 CYS A N 1
ATOM 2371 C CA . CYS A 1 293 ? 6.492 -7.886 6.254 1.00 97.25 293 CYS A CA 1
ATOM 2372 C C . CYS A 1 293 ? 7.736 -8.713 6.627 1.00 97.25 293 CYS A C 1
ATOM 2374 O O . CYS A 1 293 ? 8.389 -8.420 7.633 1.00 97.25 293 CYS A O 1
ATOM 2376 N N . LYS A 1 294 ? 8.104 -9.710 5.808 1.00 96.38 294 LYS A N 1
ATOM 2377 C CA . LYS A 1 294 ? 9.338 -10.500 5.972 1.00 96.38 294 LYS A CA 1
ATOM 2378 C C . LYS A 1 294 ? 10.585 -9.612 5.963 1.00 96.38 294 LYS A C 1
ATOM 2380 O O . LYS A 1 294 ? 11.441 -9.779 6.834 1.00 96.38 294 LYS A O 1
ATOM 2385 N N . GLN A 1 295 ? 10.679 -8.652 5.041 1.00 95.56 295 GLN A N 1
ATOM 2386 C CA . GLN A 1 295 ? 11.808 -7.719 4.977 1.00 95.56 295 GLN A CA 1
ATOM 2387 C C . GLN A 1 295 ? 11.880 -6.820 6.212 1.00 95.56 295 GLN A C 1
ATOM 2389 O O . GLN A 1 295 ? 12.948 -6.705 6.810 1.00 95.56 295 GLN A O 1
ATOM 2394 N N . ILE A 1 296 ? 10.754 -6.255 6.665 1.00 95.50 296 ILE A N 1
ATOM 2395 C CA . ILE A 1 296 ? 10.693 -5.463 7.907 1.00 95.50 296 ILE A CA 1
ATOM 2396 C C . ILE A 1 296 ? 11.209 -6.294 9.086 1.00 95.50 296 ILE A C 1
ATOM 2398 O O . ILE A 1 296 ? 12.050 -5.821 9.852 1.00 95.50 296 ILE A O 1
ATOM 2402 N N . ARG A 1 297 ? 10.766 -7.552 9.212 1.00 95.44 297 ARG A N 1
ATOM 2403 C CA . ARG A 1 297 ? 11.223 -8.475 10.261 1.00 95.44 297 ARG A CA 1
ATOM 2404 C C . ARG A 1 297 ? 12.732 -8.717 10.197 1.00 95.44 297 ARG A C 1
ATOM 2406 O O . ARG A 1 297 ? 13.412 -8.595 11.215 1.00 95.44 297 ARG A O 1
ATOM 2413 N N . SER A 1 298 ? 13.246 -9.052 9.013 1.00 94.50 298 SER A N 1
ATOM 2414 C CA . SER A 1 298 ? 14.664 -9.352 8.784 1.00 94.50 298 SER A CA 1
ATOM 2415 C C . SER A 1 298 ? 15.557 -8.145 9.088 1.00 94.50 298 SER A C 1
ATOM 2417 O O . SER A 1 298 ? 16.483 -8.238 9.896 1.00 94.50 298 SER A O 1
ATOM 2419 N N . LEU A 1 299 ? 15.221 -6.978 8.532 1.00 94.19 299 LEU A N 1
ATOM 2420 C CA . LEU A 1 299 ? 15.961 -5.733 8.740 1.00 94.19 299 LEU A CA 1
ATOM 2421 C C . LEU A 1 299 ? 15.933 -5.282 10.203 1.00 94.19 299 LEU A C 1
ATOM 2423 O O . LEU A 1 299 ? 16.955 -4.832 10.722 1.00 94.19 299 LEU A O 1
ATOM 2427 N N . THR A 1 300 ? 14.803 -5.466 10.891 1.00 93.75 300 THR A N 1
ATOM 2428 C CA . THR A 1 300 ? 14.698 -5.170 12.325 1.00 93.75 300 THR A CA 1
ATOM 2429 C C . THR A 1 300 ? 15.638 -6.048 13.139 1.00 93.75 300 THR A C 1
ATOM 2431 O O . THR A 1 300 ? 16.402 -5.518 13.938 1.00 93.75 300 THR A O 1
ATOM 2434 N N . LYS A 1 301 ? 15.630 -7.370 12.917 1.00 92.12 301 LYS A N 1
ATOM 2435 C CA . LYS A 1 301 ? 16.525 -8.300 13.626 1.00 92.12 301 LYS A CA 1
ATOM 2436 C C . LYS A 1 301 ? 17.999 -8.031 13.315 1.00 92.12 301 LYS A C 1
ATOM 2438 O O . LYS A 1 301 ? 18.837 -8.155 14.200 1.00 92.12 301 LYS A O 1
ATOM 2443 N N . ARG A 1 302 ? 18.313 -7.623 12.080 1.00 92.81 302 ARG A N 1
ATOM 2444 C CA . ARG A 1 302 ? 19.675 -7.268 11.661 1.00 92.81 302 ARG A CA 1
ATOM 2445 C C . ARG A 1 302 ? 20.174 -5.995 12.344 1.00 92.81 302 ARG A C 1
ATOM 2447 O O . ARG A 1 302 ? 21.289 -5.982 12.851 1.00 92.81 302 ARG A O 1
ATOM 2454 N N . LYS A 1 303 ? 19.366 -4.929 12.358 1.00 90.94 303 LYS A N 1
ATOM 2455 C CA . LYS A 1 303 ? 19.760 -3.639 12.947 1.00 90.94 303 LYS A CA 1
ATOM 2456 C C . LYS A 1 303 ? 19.669 -3.622 14.475 1.00 90.94 303 LYS A C 1
ATOM 2458 O O . LYS A 1 303 ? 20.484 -2.981 15.130 1.00 90.94 303 LYS A O 1
ATOM 2463 N N . TYR A 1 304 ? 18.698 -4.332 15.038 1.00 90.81 304 TYR A N 1
ATOM 2464 C CA . TYR A 1 304 ? 18.447 -4.404 16.473 1.00 90.81 304 TYR A CA 1
ATOM 2465 C C . TYR A 1 304 ? 18.411 -5.873 16.934 1.00 90.81 304 TYR A C 1
ATOM 2467 O O . TYR A 1 304 ? 17.331 -6.400 17.206 1.00 90.81 304 TYR A O 1
ATOM 2475 N N . PRO A 1 305 ? 19.571 -6.548 17.070 1.00 89.56 305 PRO A N 1
ATOM 2476 C CA . PRO A 1 305 ? 19.628 -7.966 17.451 1.00 89.56 305 PRO A CA 1
ATOM 2477 C C . PRO A 1 305 ? 18.976 -8.274 18.804 1.00 89.56 305 PRO A C 1
ATOM 2479 O O . PRO A 1 305 ? 18.424 -9.351 19.000 1.00 89.56 305 PRO A O 1
ATOM 2482 N N . ASN A 1 306 ? 18.994 -7.300 19.719 1.00 91.06 306 ASN A N 1
ATOM 2483 C CA . ASN A 1 306 ? 18.405 -7.408 21.056 1.00 91.06 306 ASN A CA 1
ATOM 2484 C C . ASN A 1 306 ? 16.931 -6.963 21.107 1.00 91.06 306 ASN A C 1
ATOM 2486 O O . ASN A 1 306 ? 16.361 -6.850 22.194 1.00 91.06 306 ASN A O 1
ATOM 2490 N N . ALA A 1 307 ? 16.310 -6.643 19.965 1.00 88.81 307 ALA A N 1
ATOM 2491 C CA . ALA A 1 307 ? 14.899 -6.282 19.934 1.00 88.81 307 ALA A CA 1
ATOM 2492 C C . ALA A 1 307 ? 14.044 -7.476 20.367 1.00 88.81 307 ALA A C 1
ATOM 2494 O O . ALA A 1 307 ? 14.192 -8.591 19.865 1.00 88.81 307 ALA A O 1
ATOM 2495 N N . THR A 1 308 ? 13.112 -7.230 21.284 1.00 90.69 308 THR A N 1
ATOM 2496 C CA . THR A 1 308 ? 12.147 -8.250 21.689 1.00 90.69 308 THR A CA 1
ATOM 2497 C C . THR A 1 308 ? 11.249 -8.620 20.513 1.00 90.69 308 THR A C 1
ATOM 2499 O O . THR A 1 308 ? 10.972 -7.801 19.633 1.00 90.69 308 THR A O 1
ATOM 2502 N N . GLU A 1 309 ? 10.729 -9.845 20.522 1.00 88.56 309 GLU A N 1
ATOM 2503 C CA . GLU A 1 309 ? 9.781 -10.307 19.505 1.00 88.56 309 GLU A CA 1
ATOM 2504 C C . GLU A 1 309 ? 8.567 -9.377 19.382 1.00 88.56 309 GLU A C 1
ATOM 2506 O O . GLU A 1 309 ? 8.121 -9.063 18.281 1.00 88.56 309 GLU A O 1
ATOM 2511 N N . TYR A 1 310 ? 8.100 -8.848 20.513 1.00 87.56 310 TYR A N 1
ATOM 2512 C CA . TYR A 1 310 ? 7.038 -7.852 20.557 1.00 87.56 310 TYR A CA 1
ATOM 2513 C C . TYR A 1 310 ? 7.394 -6.567 19.795 1.00 87.56 310 TYR A C 1
ATOM 2515 O O . TYR A 1 310 ? 6.588 -6.059 19.018 1.00 87.56 310 TYR A O 1
ATOM 2523 N N . SER A 1 311 ? 8.608 -6.044 19.983 1.00 89.31 311 SER A N 1
ATOM 2524 C CA . SER A 1 311 ? 9.075 -4.850 19.274 1.00 89.31 311 SER A CA 1
ATOM 2525 C C . SER A 1 311 ? 9.143 -5.085 17.764 1.00 89.31 311 SER A C 1
ATOM 2527 O O . SER A 1 311 ? 8.723 -4.224 16.991 1.00 89.31 311 SER A O 1
ATOM 2529 N N . VAL A 1 312 ? 9.601 -6.267 17.340 1.00 91.88 312 VAL A N 1
ATOM 2530 C CA . VAL A 1 312 ? 9.617 -6.667 15.925 1.00 91.88 312 VAL A CA 1
ATOM 2531 C C . VAL A 1 312 ? 8.192 -6.750 15.367 1.00 91.88 312 VAL A C 1
ATOM 2533 O O . VAL A 1 312 ? 7.900 -6.129 14.344 1.00 91.88 312 VAL A O 1
ATOM 2536 N N . CYS A 1 313 ? 7.282 -7.435 16.070 1.00 92.50 313 CYS A N 1
ATOM 2537 C CA . CYS A 1 313 ? 5.867 -7.522 15.697 1.00 92.50 313 CYS A CA 1
ATOM 2538 C C . CYS A 1 313 ? 5.219 -6.139 15.605 1.00 92.50 313 CYS A C 1
ATOM 2540 O O . CYS A 1 313 ? 4.429 -5.895 14.699 1.00 92.50 313 CYS A O 1
ATOM 2542 N N . SER A 1 314 ? 5.600 -5.197 16.469 1.00 91.94 314 SER A N 1
ATOM 2543 C CA . SER A 1 314 ? 5.051 -3.843 16.436 1.00 91.94 314 SER A CA 1
ATOM 2544 C C . SER A 1 314 ? 5.448 -3.051 15.183 1.00 91.94 314 SER A C 1
ATOM 2546 O O . SER A 1 314 ? 4.654 -2.238 14.708 1.00 91.94 314 SER A O 1
ATOM 2548 N N . LEU A 1 315 ? 6.632 -3.281 14.603 1.00 92.44 315 LEU A N 1
ATOM 2549 C CA . LEU A 1 315 ? 6.995 -2.676 13.313 1.00 92.44 315 LEU A CA 1
ATOM 2550 C C . LEU A 1 315 ? 6.220 -3.314 12.155 1.00 92.44 315 LEU A C 1
ATOM 2552 O O . LEU A 1 315 ? 5.722 -2.598 11.286 1.00 92.44 315 LEU A O 1
ATOM 2556 N N . ILE A 1 316 ? 6.045 -4.640 12.178 1.00 94.75 316 ILE A N 1
ATOM 2557 C CA . ILE A 1 316 ? 5.237 -5.362 11.182 1.00 94.75 316 ILE A CA 1
ATOM 2558 C C . ILE A 1 316 ? 3.775 -4.893 11.252 1.00 94.75 316 ILE A C 1
ATOM 2560 O O . ILE A 1 316 ? 3.189 -4.540 10.231 1.00 94.75 316 ILE A O 1
ATOM 2564 N N . GLY A 1 317 ? 3.205 -4.802 12.456 1.00 93.62 317 GLY A N 1
ATOM 2565 C CA . GLY A 1 317 ? 1.863 -4.274 12.706 1.00 93.62 317 GLY A CA 1
ATOM 2566 C C . GLY A 1 317 ? 1.718 -2.796 12.325 1.00 93.62 317 GLY A C 1
ATOM 2567 O O . GLY A 1 317 ? 0.662 -2.374 11.853 1.00 93.62 317 GLY A O 1
ATOM 2568 N N . GLY A 1 318 ? 2.796 -2.015 12.431 1.00 92.19 318 GLY A N 1
ATOM 2569 C CA . GLY A 1 318 ? 2.873 -0.652 11.905 1.00 92.19 318 GLY A CA 1
ATOM 2570 C C . GLY A 1 318 ? 2.771 -0.570 10.377 1.00 92.19 318 GLY A C 1
ATOM 2571 O O . GLY A 1 318 ? 2.350 0.452 9.845 1.00 92.19 318 GLY A O 1
ATOM 2572 N N . PHE A 1 319 ? 3.110 -1.617 9.634 1.00 94.75 319 PHE A N 1
ATOM 2573 C CA . PHE A 1 319 ? 2.807 -1.680 8.204 1.00 94.75 319 PHE A CA 1
ATOM 2574 C C . PHE A 1 319 ? 1.419 -2.288 7.970 1.00 94.75 319 PHE A C 1
ATOM 2576 O O . PHE A 1 319 ? 0.543 -1.627 7.415 1.00 94.75 319 PHE A O 1
ATOM 2583 N N . PHE A 1 320 ? 1.186 -3.503 8.467 1.00 96.12 320 PHE A N 1
ATOM 2584 C CA . PHE A 1 320 ? -0.009 -4.283 8.153 1.00 96.12 320 PHE A CA 1
ATOM 2585 C C . PHE A 1 320 ? -1.305 -3.675 8.713 1.00 96.12 320 PHE A C 1
ATOM 2587 O O . PHE A 1 320 ? -2.283 -3.520 7.991 1.00 96.12 320 PHE A O 1
ATOM 2594 N N . PHE A 1 321 ? -1.338 -3.258 9.980 1.00 95.31 321 PHE A N 1
ATOM 2595 C CA . PHE A 1 321 ? -2.548 -2.649 10.541 1.00 95.31 321 PHE A CA 1
ATOM 2596 C C . PHE A 1 321 ? -2.625 -1.160 10.229 1.00 95.31 321 PHE A C 1
ATOM 2598 O O . PHE A 1 321 ? -3.609 -0.709 9.653 1.00 95.31 321 PHE A O 1
ATOM 2605 N N . LEU A 1 322 ? -1.582 -0.394 10.551 1.00 92.88 322 LEU A N 1
ATOM 2606 C CA . LEU A 1 322 ? -1.640 1.070 10.460 1.00 92.88 322 LEU A CA 1
ATOM 2607 C C . LEU A 1 322 ? -1.716 1.601 9.021 1.00 92.88 322 LEU A C 1
ATOM 2609 O O . LEU A 1 322 ? -2.352 2.629 8.805 1.00 92.88 322 LEU A O 1
ATOM 2613 N N . ARG A 1 323 ? -1.079 0.942 8.043 1.00 92.75 323 ARG A N 1
ATOM 2614 C CA . ARG A 1 323 ? -0.996 1.442 6.652 1.00 92.75 323 ARG A CA 1
ATOM 2615 C C . ARG A 1 323 ? -1.803 0.652 5.637 1.00 92.75 323 ARG A C 1
ATOM 2617 O O . ARG A 1 323 ? -1.873 1.061 4.480 1.00 92.75 323 ARG A O 1
ATOM 2624 N N . PHE A 1 324 ? -2.398 -0.462 6.047 1.00 95.62 324 PHE A N 1
ATOM 2625 C CA . PHE A 1 324 ? -3.170 -1.301 5.142 1.00 95.62 324 PHE A CA 1
ATOM 2626 C C . PHE A 1 324 ? -4.593 -1.527 5.649 1.00 95.62 324 PHE A C 1
ATOM 2628 O O . PHE A 1 324 ? -5.525 -0.989 5.058 1.00 95.62 324 PHE A O 1
ATOM 2635 N N . ILE A 1 325 ? -4.771 -2.229 6.770 1.00 97.06 325 ILE A N 1
ATOM 2636 C CA . ILE A 1 325 ? -6.108 -2.580 7.276 1.00 97.06 325 ILE A CA 1
ATOM 2637 C C . ILE A 1 325 ? -6.871 -1.367 7.840 1.00 97.06 325 ILE A C 1
ATOM 2639 O O . ILE A 1 325 ? -7.987 -1.075 7.415 1.00 97.06 325 ILE A O 1
ATOM 2643 N N . ASN A 1 326 ? -6.295 -0.643 8.803 1.00 95.94 326 ASN A N 1
ATOM 2644 C CA . ASN A 1 326 ? -7.010 0.392 9.559 1.00 95.94 326 ASN A CA 1
ATOM 2645 C C . ASN A 1 326 ? -7.494 1.570 8.700 1.00 95.94 326 ASN A C 1
ATOM 2647 O O . ASN A 1 326 ? -8.629 1.999 8.907 1.00 95.94 326 ASN A O 1
ATOM 2651 N N . PRO A 1 327 ? -6.722 2.086 7.723 1.00 94.56 327 PRO A N 1
ATOM 2652 C CA . PRO A 1 327 ? -7.229 3.104 6.806 1.00 94.56 327 PRO A CA 1
ATOM 2653 C C . PRO A 1 327 ? -8.502 2.663 6.066 1.00 94.56 327 PRO A C 1
ATOM 2655 O O . PRO A 1 327 ? -9.444 3.444 5.935 1.00 94.56 327 PRO A O 1
ATOM 2658 N N . ALA A 1 328 ? -8.573 1.392 5.660 1.00 94.88 328 ALA A N 1
ATOM 2659 C CA . ALA A 1 328 ? -9.734 0.830 4.980 1.00 94.88 328 ALA A CA 1
ATOM 2660 C C . ALA A 1 328 ? -10.952 0.686 5.911 1.00 94.88 328 ALA A C 1
ATOM 2662 O O . ALA A 1 328 ? -12.080 0.919 5.488 1.00 94.88 328 ALA A O 1
ATOM 2663 N N . ILE A 1 329 ? -10.730 0.387 7.196 1.00 95.94 329 ILE A N 1
ATOM 2664 C CA . ILE A 1 329 ? -11.794 0.351 8.214 1.00 95.94 329 ILE A CA 1
ATOM 2665 C C . ILE A 1 329 ? -12.330 1.759 8.509 1.00 95.94 329 ILE A C 1
ATOM 2667 O O . ILE A 1 329 ? -13.538 1.943 8.620 1.00 95.94 329 ILE A O 1
ATOM 2671 N N . VAL A 1 330 ? -11.456 2.762 8.647 1.00 93.75 330 VAL A N 1
ATOM 2672 C CA . VAL A 1 330 ? -11.861 4.131 9.022 1.00 93.75 330 VAL A CA 1
ATOM 2673 C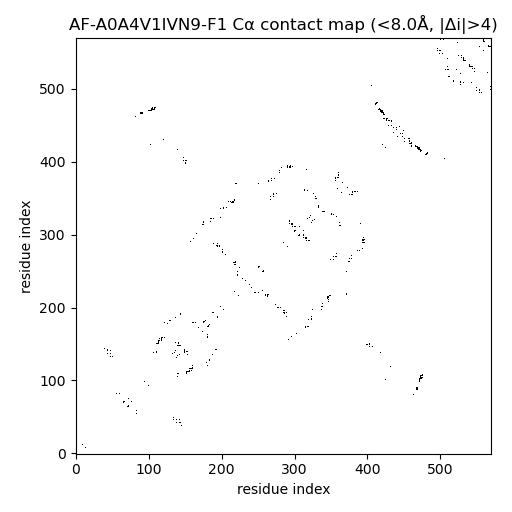 C . VAL A 1 330 ? -12.563 4.851 7.870 1.00 93.75 330 VAL A C 1
ATOM 2675 O O . VAL A 1 330 ? -13.538 5.570 8.096 1.00 93.75 330 VAL A O 1
ATOM 2678 N N . THR A 1 331 ? -12.085 4.663 6.639 1.00 89.81 331 THR A N 1
ATOM 2679 C CA . THR A 1 331 ? -12.634 5.312 5.439 1.00 89.81 331 THR A CA 1
ATOM 2680 C C . THR A 1 331 ? -13.036 4.280 4.379 1.00 89.81 331 THR A C 1
ATOM 2682 O O . THR A 1 331 ? -12.449 4.267 3.299 1.00 89.81 331 THR A O 1
ATOM 2685 N N . PRO A 1 332 ? -14.050 3.428 4.632 1.00 91.81 332 PRO A N 1
ATOM 2686 C CA . PRO A 1 332 ? -14.373 2.301 3.751 1.00 91.81 332 PRO A CA 1
ATOM 2687 C C . PRO A 1 332 ? -14.810 2.724 2.344 1.00 91.81 332 PRO A C 1
ATOM 2689 O O . PRO A 1 332 ? -14.525 2.020 1.380 1.00 91.81 332 PRO A O 1
ATOM 2692 N N . ASN A 1 333 ? -15.436 3.898 2.202 1.00 87.19 333 ASN A N 1
ATOM 2693 C CA . ASN A 1 333 ? -15.818 4.454 0.899 1.00 87.19 333 ASN A CA 1
ATOM 2694 C C . ASN A 1 333 ? -14.585 4.731 0.014 1.00 87.19 333 ASN A C 1
ATOM 2696 O O . ASN A 1 333 ? -14.531 4.313 -1.135 1.00 87.19 333 ASN A O 1
ATOM 2700 N N . ALA A 1 334 ? -13.530 5.332 0.581 1.00 83.94 334 ALA A N 1
ATOM 2701 C CA . ALA A 1 334 ? -12.284 5.624 -0.140 1.00 83.94 334 ALA A CA 1
ATOM 2702 C C . ALA A 1 334 ? -11.488 4.364 -0.543 1.00 83.94 334 ALA A C 1
ATOM 2704 O O . ALA A 1 334 ? -10.504 4.460 -1.273 1.00 83.94 334 ALA A O 1
ATOM 2705 N N . TYR A 1 335 ? -11.892 3.197 -0.037 1.00 87.56 335 TYR A N 1
ATOM 2706 C CA . TYR A 1 335 ? -11.346 1.885 -0.380 1.00 87.56 335 TYR A CA 1
ATOM 2707 C C . TYR A 1 335 ? -12.356 1.028 -1.163 1.00 87.56 335 TYR A C 1
ATOM 2709 O O . TYR A 1 335 ? -12.134 -0.169 -1.329 1.00 87.56 335 TYR A O 1
ATOM 2717 N N . MET A 1 336 ? -13.460 1.624 -1.637 1.00 86.94 336 MET A N 1
ATOM 2718 C CA . MET A 1 336 ? -14.527 0.956 -2.395 1.00 86.94 336 MET A CA 1
ATOM 2719 C C . MET A 1 336 ? -15.106 -0.282 -1.685 1.00 86.94 336 MET A C 1
ATOM 2721 O O . MET A 1 336 ? -15.512 -1.255 -2.323 1.00 86.94 336 MET A O 1
ATOM 2725 N N . LEU A 1 337 ? -15.131 -0.263 -0.348 1.00 90.19 337 LEU A N 1
ATOM 2726 C CA . LEU A 1 337 ? -15.679 -1.353 0.466 1.00 90.19 337 LEU A CA 1
ATOM 2727 C C . LEU A 1 337 ? -17.191 -1.223 0.681 1.00 90.19 337 LEU A C 1
ATOM 2729 O O . LEU A 1 337 ? -17.836 -2.203 1.056 1.00 90.19 337 LEU A O 1
ATOM 2733 N N . VAL A 1 338 ? -17.728 -0.018 0.474 1.00 90.31 338 VAL A N 1
ATOM 2734 C CA . VAL A 1 338 ? -19.130 0.365 0.686 1.00 90.31 338 VAL A CA 1
ATOM 2735 C C . VAL A 1 338 ? -19.568 1.324 -0.419 1.00 90.31 338 VAL A C 1
ATOM 2737 O O . VAL A 1 338 ? -18.745 2.071 -0.943 1.00 90.31 338 VAL A O 1
ATOM 2740 N N . GLU A 1 339 ? -20.860 1.331 -0.744 1.00 83.62 339 GLU A N 1
ATOM 2741 C CA . GLU A 1 339 ? -21.420 2.175 -1.815 1.00 83.62 339 GLU A CA 1
ATOM 2742 C C . GLU A 1 339 ? -21.680 3.624 -1.383 1.00 83.62 339 GLU A C 1
ATOM 2744 O O . GLU A 1 339 ? -21.694 4.535 -2.206 1.00 83.62 339 GLU A O 1
ATOM 2749 N N . SER A 1 340 ? -21.910 3.853 -0.087 1.00 83.56 340 SER A N 1
ATOM 2750 C CA . SER A 1 340 ? -22.256 5.171 0.447 1.00 83.56 340 SER A CA 1
ATOM 2751 C C . SER A 1 340 ? -21.481 5.492 1.718 1.00 83.56 340 SER A C 1
ATOM 2753 O O . SER A 1 340 ? -20.985 4.612 2.427 1.00 83.56 340 SER A O 1
ATOM 2755 N N . MET A 1 341 ? -21.342 6.789 2.004 1.00 83.38 341 MET A N 1
ATOM 2756 C CA . MET A 1 341 ? -20.608 7.241 3.180 1.00 83.38 341 MET A CA 1
ATOM 2757 C C . MET A 1 341 ? -21.343 6.798 4.461 1.00 83.38 341 MET A C 1
ATOM 2759 O O . MET A 1 341 ? -22.525 7.116 4.614 1.00 83.38 341 MET A O 1
ATOM 2763 N N . PRO A 1 342 ? -20.666 6.110 5.404 1.00 85.50 342 PRO A N 1
ATOM 2764 C CA . PRO A 1 342 ? -21.310 5.665 6.634 1.00 85.50 342 PRO A CA 1
ATOM 2765 C C . PRO A 1 342 ? -21.861 6.838 7.451 1.00 85.50 342 PRO A C 1
ATOM 2767 O O . PRO A 1 342 ? -21.227 7.894 7.564 1.00 85.50 342 PRO A O 1
ATOM 2770 N N . GLN A 1 343 ? -23.017 6.626 8.085 1.00 88.00 343 GLN A N 1
ATOM 2771 C CA . GLN A 1 343 ? -23.606 7.595 9.008 1.00 88.00 343 GLN A CA 1
ATOM 2772 C C . GLN A 1 343 ? -22.715 7.830 10.241 1.00 88.00 343 GLN A C 1
ATOM 2774 O O . GLN A 1 343 ? -21.758 7.099 10.511 1.00 88.00 343 GLN A O 1
ATOM 2779 N N . LYS A 1 344 ? -23.040 8.868 11.024 1.00 88.62 344 LYS A N 1
ATOM 2780 C CA . LYS A 1 344 ? -22.235 9.319 12.171 1.00 88.62 344 LYS A CA 1
ATOM 2781 C C . LYS A 1 344 ? -21.905 8.192 13.162 1.00 88.62 344 LYS A C 1
ATOM 2783 O O . LYS A 1 344 ? -20.745 8.107 13.569 1.00 88.62 344 LYS A O 1
ATOM 2788 N N . ASN A 1 345 ? -22.882 7.353 13.520 1.00 89.62 345 ASN A N 1
ATOM 2789 C CA . ASN A 1 345 ? -22.715 6.295 14.522 1.00 89.62 345 ASN A CA 1
ATOM 2790 C C . ASN A 1 345 ? -21.837 5.136 14.000 1.00 89.62 345 ASN A C 1
ATOM 2792 O O . ASN A 1 345 ? -20.764 4.943 14.575 1.00 89.62 345 ASN A O 1
ATOM 2796 N N . PRO A 1 346 ? -22.150 4.460 12.869 1.00 90.69 346 PRO A N 1
ATOM 2797 C CA . PRO A 1 346 ? -21.267 3.431 12.308 1.00 90.69 346 PRO A CA 1
ATOM 2798 C C . PRO A 1 346 ? -19.846 3.931 12.030 1.00 90.69 346 PRO A C 1
ATOM 2800 O O . PRO A 1 346 ? -18.873 3.257 12.355 1.00 90.69 346 PRO A O 1
ATOM 2803 N N . ARG A 1 347 ? -19.692 5.160 11.512 1.00 91.50 347 ARG A N 1
ATOM 2804 C CA . ARG A 1 347 ? -18.371 5.769 11.285 1.00 91.50 347 ARG A CA 1
ATOM 2805 C C . ARG A 1 347 ? -17.572 5.916 12.582 1.00 91.50 347 ARG A C 1
ATOM 2807 O O . ARG A 1 347 ? -16.360 5.683 12.602 1.00 91.50 347 ARG A O 1
ATOM 2814 N N . ARG A 1 348 ? -18.233 6.312 13.677 1.00 91.81 348 ARG A N 1
ATOM 2815 C CA . ARG A 1 348 ? -17.604 6.413 15.001 1.00 91.81 348 ARG A CA 1
ATOM 2816 C C . ARG A 1 348 ? -17.184 5.036 15.509 1.00 91.81 348 ARG A C 1
ATOM 2818 O O . ARG A 1 348 ? -16.057 4.915 15.987 1.00 91.81 348 ARG A O 1
ATOM 2825 N N . THR A 1 349 ? -18.031 4.024 15.350 1.00 92.94 349 THR A N 1
ATOM 2826 C CA . THR A 1 349 ? -17.728 2.637 15.720 1.00 92.94 349 THR A CA 1
ATOM 2827 C C . THR A 1 349 ? -16.531 2.086 14.945 1.00 92.94 349 THR A C 1
ATOM 2829 O O . THR A 1 349 ? -15.576 1.621 15.562 1.00 92.94 349 THR A O 1
ATOM 2832 N N . LEU A 1 350 ? -16.506 2.240 13.617 1.00 94.81 350 LEU A N 1
ATOM 2833 C CA . LEU A 1 350 ? -15.371 1.852 12.769 1.00 94.81 350 LEU A CA 1
ATOM 2834 C C . LEU A 1 350 ? -14.065 2.530 13.210 1.00 94.81 350 LEU A C 1
ATOM 2836 O O . LEU A 1 350 ? -13.011 1.899 13.277 1.00 94.81 350 LEU A O 1
ATOM 2840 N N . THR A 1 351 ? -14.135 3.811 13.589 1.00 93.88 351 THR A N 1
ATOM 2841 C CA . THR A 1 351 ? -12.975 4.540 14.124 1.00 93.88 351 THR A CA 1
ATOM 2842 C C . THR A 1 351 ? -12.486 3.943 15.447 1.00 93.88 351 THR A C 1
ATOM 2844 O O . THR A 1 351 ? -11.280 3.801 15.645 1.00 93.88 351 THR A O 1
ATOM 2847 N N . LEU A 1 352 ? -13.396 3.599 16.365 1.00 93.12 352 LEU A N 1
ATOM 2848 C CA . LEU A 1 352 ? -13.039 2.963 17.637 1.00 93.12 352 LEU A CA 1
ATOM 2849 C C . LEU A 1 352 ? -12.416 1.582 17.410 1.00 93.12 352 LEU A C 1
ATOM 2851 O O . LEU A 1 352 ? -11.380 1.289 18.001 1.00 93.12 352 LEU A O 1
ATOM 2855 N N . MET A 1 353 ? -12.970 0.782 16.500 1.00 94.00 353 MET A N 1
ATOM 2856 C CA . MET A 1 353 ? -12.407 -0.518 16.138 1.00 94.00 353 MET A CA 1
ATOM 2857 C C . MET A 1 353 ? -10.998 -0.405 15.557 1.00 94.00 353 MET A C 1
ATOM 2859 O O . MET A 1 353 ? -10.097 -1.110 16.002 1.00 94.00 353 MET A O 1
ATOM 2863 N N . ALA A 1 354 ? -10.775 0.511 14.610 1.00 94.31 354 ALA A N 1
ATOM 2864 C CA . ALA A 1 354 ? -9.447 0.736 14.047 1.00 94.31 354 ALA A CA 1
ATOM 2865 C C . ALA A 1 354 ? -8.436 1.128 15.137 1.00 94.31 354 ALA A C 1
ATOM 2867 O O . ALA A 1 354 ? -7.307 0.640 15.140 1.00 94.31 354 ALA A O 1
ATOM 2868 N N . LYS A 1 355 ? -8.843 1.945 16.121 1.00 92.06 355 LYS A N 1
ATOM 2869 C CA . LYS A 1 355 ? -8.005 2.261 17.289 1.00 92.06 355 LYS A CA 1
ATOM 2870 C C . LYS A 1 355 ? -7.737 1.037 18.167 1.00 92.06 355 LYS A C 1
ATOM 2872 O O . LYS A 1 355 ? -6.608 0.868 18.613 1.00 92.06 355 LYS A O 1
ATOM 2877 N N . MET A 1 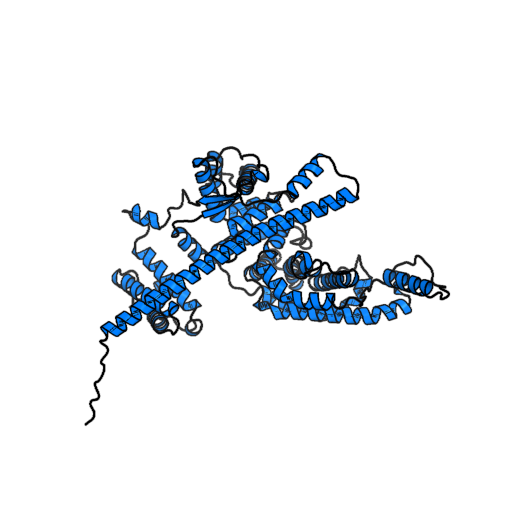356 ? -8.732 0.183 18.406 1.00 92.75 356 MET A N 1
ATOM 2878 C CA . MET A 1 356 ? -8.557 -1.058 19.173 1.00 92.75 356 MET A CA 1
ATOM 2879 C C . MET A 1 356 ? -7.570 -2.009 18.493 1.00 92.75 356 MET A C 1
ATOM 2881 O O . MET A 1 356 ? -6.624 -2.462 19.135 1.00 92.75 356 MET A O 1
ATOM 2885 N N . LEU A 1 357 ? -7.726 -2.244 17.187 1.00 93.81 357 LEU A N 1
ATOM 2886 C CA . LEU A 1 357 ? -6.791 -3.045 16.391 1.00 93.81 357 LEU A CA 1
ATOM 2887 C C . LEU A 1 357 ? -5.395 -2.411 16.368 1.00 93.81 357 LEU A C 1
ATOM 2889 O O . LEU A 1 357 ? -4.390 -3.110 16.490 1.00 93.81 357 LEU A O 1
ATOM 2893 N N . GLN A 1 358 ? -5.310 -1.080 16.278 1.00 91.00 358 GLN A N 1
ATOM 2894 C CA . GLN A 1 358 ? -4.030 -0.379 16.322 1.00 91.00 358 GLN A CA 1
ATOM 2895 C C . GLN A 1 358 ? -3.325 -0.516 17.675 1.00 91.00 358 GLN A C 1
ATOM 2897 O O . GLN A 1 358 ? -2.109 -0.704 17.703 1.00 91.00 358 GLN A O 1
ATOM 2902 N N . ASN A 1 359 ? -4.075 -0.418 18.775 1.00 89.38 359 ASN A N 1
ATOM 2903 C CA . ASN A 1 359 ? -3.574 -0.596 20.138 1.00 89.38 359 ASN A CA 1
ATOM 2904 C C . ASN A 1 359 ? -3.178 -2.045 20.422 1.00 89.38 359 ASN A C 1
ATOM 2906 O O . ASN A 1 359 ? -2.305 -2.270 21.248 1.00 89.38 359 ASN A O 1
ATOM 2910 N N . LEU A 1 360 ? -3.799 -3.013 19.747 1.00 90.44 360 LEU A N 1
ATOM 2911 C CA . LEU A 1 360 ? -3.399 -4.415 19.802 1.00 90.44 360 LEU A CA 1
ATOM 2912 C C . LEU A 1 360 ? -2.089 -4.660 19.032 1.00 90.44 360 LEU A C 1
ATOM 2914 O O . LEU A 1 360 ? -1.209 -5.364 19.520 1.00 90.44 360 LEU A O 1
ATOM 2918 N N . ALA A 1 361 ? -1.944 -4.061 17.846 1.00 86.12 361 ALA A N 1
ATOM 2919 C CA . ALA A 1 361 ? -0.751 -4.197 17.006 1.00 86.12 361 ALA A CA 1
ATOM 2920 C C . ALA A 1 361 ? 0.473 -3.413 17.529 1.00 86.12 361 ALA A C 1
ATOM 2922 O O . ALA A 1 361 ? 1.610 -3.729 17.179 1.00 86.12 361 ALA A O 1
ATOM 2923 N N . ASN A 1 362 ? 0.257 -2.380 18.350 1.00 79.94 362 ASN A N 1
ATOM 2924 C CA . ASN A 1 362 ? 1.305 -1.533 18.926 1.00 79.94 362 ASN A CA 1
ATOM 2925 C C . ASN A 1 362 ? 1.333 -1.610 20.455 1.00 79.94 362 ASN A C 1
ATOM 2927 O O . ASN A 1 362 ? 0.470 -2.210 21.082 1.00 79.94 362 ASN A O 1
ATOM 2931 N N . LYS A 1 363 ? 2.313 -0.942 21.077 1.00 70.69 363 LYS A N 1
ATOM 2932 C CA . LYS A 1 363 ? 2.276 -0.691 22.522 1.00 70.69 363 LYS A CA 1
ATOM 2933 C C . LYS A 1 363 ? 1.123 0.266 22.843 1.00 70.69 363 LYS A C 1
ATOM 2935 O O . LYS A 1 363 ? 1.137 1.378 22.308 1.00 70.69 363 LYS A O 1
ATOM 2940 N N . PRO A 1 364 ? 0.166 -0.112 23.712 1.00 61.03 364 PRO A N 1
ATOM 2941 C CA . PRO A 1 364 ? -0.920 0.777 24.089 1.00 61.03 364 PRO A CA 1
ATOM 2942 C C . PRO A 1 364 ? -0.364 2.066 24.700 1.00 61.03 364 PRO A C 1
ATOM 2944 O O . PRO A 1 364 ? 0.482 2.024 25.596 1.00 61.03 364 PRO A O 1
ATOM 2947 N N . SER A 1 365 ? -0.828 3.218 24.218 1.00 61.00 365 SER A N 1
ATOM 2948 C CA . SER A 1 365 ? -0.537 4.520 24.817 1.00 61.00 365 SER A CA 1
ATOM 2949 C C . SER A 1 365 ? -1.853 5.245 25.059 1.00 61.00 365 SER A C 1
ATOM 2951 O O . SER A 1 365 ? -2.454 5.801 24.144 1.00 61.00 365 SER A O 1
ATOM 2953 N N . TYR A 1 366 ? -2.316 5.207 26.307 1.00 62.09 366 TYR A N 1
ATOM 2954 C CA . TYR A 1 366 ? -3.594 5.796 26.720 1.00 62.09 366 TYR A CA 1
ATOM 2955 C C . TYR A 1 366 ? -3.466 7.231 27.229 1.00 62.09 366 TYR A C 1
ATOM 2957 O O . TYR A 1 366 ? -4.423 7.782 27.761 1.00 62.09 366 TYR A O 1
ATOM 2965 N N . SER A 1 367 ? -2.307 7.865 27.040 1.00 56.28 367 SER A N 1
ATOM 2966 C CA . SER A 1 367 ? -2.007 9.201 27.571 1.00 56.28 367 SER A CA 1
ATOM 2967 C C . SER A 1 367 ? -2.935 10.304 27.052 1.00 56.28 367 SER A C 1
ATOM 2969 O O . SER A 1 367 ? -3.023 11.357 27.673 1.00 56.28 367 SER A O 1
ATOM 2971 N N . LYS A 1 368 ? -3.626 10.077 25.928 1.00 63.78 368 LYS A N 1
ATOM 2972 C CA . LYS A 1 368 ? -4.554 11.042 25.317 1.00 63.78 368 LYS A CA 1
ATOM 2973 C C . LYS A 1 368 ? -6.035 10.678 25.469 1.00 63.78 368 LYS A C 1
ATOM 2975 O O . LYS A 1 368 ? -6.881 11.541 25.273 1.00 63.78 368 LYS A O 1
ATOM 2980 N N . GLU A 1 369 ? -6.363 9.422 25.775 1.00 76.94 369 GLU A N 1
ATOM 2981 C CA . GLU A 1 369 ? -7.743 8.913 25.794 1.00 76.94 369 GLU A CA 1
ATOM 2982 C C . GLU A 1 369 ? -7.926 7.882 26.919 1.00 76.94 369 GLU A C 1
ATOM 2984 O O . GLU A 1 369 ? -8.086 6.686 26.673 1.00 76.94 369 GLU A O 1
ATOM 2989 N N . THR A 1 370 ? -7.917 8.352 28.169 1.00 82.00 370 THR A N 1
ATOM 2990 C CA . THR A 1 370 ? -8.014 7.522 29.387 1.00 82.00 370 THR A CA 1
ATOM 2991 C C . THR A 1 370 ? -9.222 6.580 29.380 1.00 82.00 370 THR A C 1
ATOM 2993 O O . THR A 1 370 ? -9.137 5.450 29.854 1.00 82.00 370 THR A O 1
ATOM 2996 N N . TYR A 1 371 ? -10.340 6.989 28.770 1.00 83.69 371 TYR A N 1
ATOM 2997 C CA . TYR A 1 371 ? -11.550 6.165 28.668 1.00 83.69 371 TYR A CA 1
ATOM 2998 C C . TYR A 1 371 ? -11.345 4.850 27.893 1.00 83.69 371 TYR A C 1
ATOM 3000 O O . TYR A 1 371 ? -12.068 3.883 28.130 1.00 83.69 371 TYR A O 1
ATOM 3008 N N . MET A 1 372 ? -10.342 4.769 27.007 1.00 85.38 372 MET A N 1
ATOM 3009 C CA . MET A 1 372 ? -10.029 3.544 26.262 1.00 85.38 372 MET A CA 1
ATOM 3010 C C . MET A 1 372 ? -9.335 2.468 27.110 1.00 85.38 372 MET A C 1
ATOM 3012 O O . MET A 1 372 ? -9.263 1.324 26.671 1.00 85.38 372 MET A O 1
ATOM 3016 N N . ILE A 1 373 ? -8.880 2.783 28.330 1.00 86.00 373 ILE A N 1
ATOM 3017 C CA . ILE A 1 373 ? -8.272 1.803 29.251 1.00 86.00 373 ILE A CA 1
ATOM 3018 C C . ILE A 1 373 ? -9.239 0.647 29.547 1.00 86.00 373 ILE A C 1
ATOM 3020 O O . ILE A 1 373 ? -8.805 -0.495 29.685 1.00 86.00 373 ILE A O 1
ATOM 3024 N N . LYS A 1 374 ? -10.556 0.908 29.568 1.00 87.88 374 LYS A N 1
ATOM 3025 C CA . LYS A 1 374 ? -11.587 -0.126 29.777 1.00 87.88 374 LYS A CA 1
ATOM 3026 C C . LYS A 1 374 ? -11.616 -1.198 28.672 1.00 87.88 374 LYS A C 1
ATOM 3028 O O . LYS A 1 374 ? -12.210 -2.247 28.878 1.00 87.88 374 LYS A O 1
ATOM 3033 N N . LEU A 1 375 ? -10.950 -0.967 27.537 1.00 89.31 375 LEU A N 1
ATOM 3034 C CA . LEU A 1 375 ? -10.804 -1.923 26.432 1.00 89.31 375 LEU A CA 1
ATOM 3035 C C . LEU A 1 375 ? -9.521 -2.773 26.527 1.00 89.31 375 LEU A C 1
ATOM 3037 O O . LEU A 1 375 ? -9.281 -3.604 25.655 1.00 89.31 375 LEU A O 1
ATOM 3041 N N . ASN A 1 376 ? -8.700 -2.614 27.573 1.00 88.44 376 ASN A N 1
ATOM 3042 C CA . ASN A 1 376 ? -7.517 -3.456 27.804 1.00 88.44 376 ASN A CA 1
ATOM 3043 C C . ASN A 1 376 ? -7.786 -4.967 27.782 1.00 88.44 376 ASN A C 1
ATOM 3045 O O . ASN A 1 376 ? -6.946 -5.671 27.219 1.00 88.44 376 ASN A O 1
ATOM 3049 N N . PRO A 1 377 ? -8.925 -5.485 28.293 1.00 92.06 377 PRO A N 1
ATOM 3050 C CA . PRO A 1 377 ? -9.221 -6.913 28.200 1.00 92.06 377 PRO A CA 1
ATOM 3051 C C . PRO A 1 377 ? -9.144 -7.452 26.764 1.00 92.06 377 PRO A C 1
ATOM 3053 O O . PRO A 1 377 ? -8.597 -8.528 26.543 1.00 92.06 377 PRO A O 1
ATOM 3056 N N . PHE A 1 378 ? -9.590 -6.680 25.764 1.00 92.94 378 PHE A N 1
ATOM 3057 C CA . PHE A 1 378 ? -9.449 -7.053 24.353 1.00 92.94 378 PHE A CA 1
ATOM 3058 C C . PHE A 1 378 ? -7.978 -7.195 23.932 1.00 92.94 378 PHE A C 1
ATOM 3060 O O . PHE A 1 378 ? -7.625 -8.147 23.236 1.00 92.94 378 PHE A O 1
ATOM 3067 N N . VAL A 1 379 ? -7.110 -6.273 24.358 1.00 90.44 379 VAL A N 1
ATOM 3068 C CA . VAL A 1 379 ? -5.675 -6.313 24.033 1.00 90.44 379 VAL A CA 1
ATOM 3069 C C . VAL A 1 379 ? -5.002 -7.494 24.727 1.00 90.44 379 VAL A C 1
ATOM 3071 O O . VAL A 1 379 ? -4.277 -8.257 24.087 1.00 90.44 379 VAL A O 1
ATOM 3074 N N . ASP A 1 380 ? -5.261 -7.678 26.020 1.00 90.25 380 ASP A N 1
ATOM 3075 C CA . ASP A 1 380 ? -4.637 -8.730 26.818 1.00 90.25 380 ASP A CA 1
ATOM 3076 C C . ASP A 1 380 ? -5.007 -10.133 26.341 1.00 90.25 380 ASP A C 1
ATOM 3078 O O . ASP A 1 380 ? -4.127 -10.996 26.272 1.00 90.25 380 ASP A O 1
ATOM 3082 N N . ASN A 1 381 ? -6.261 -10.329 25.927 1.00 93.88 381 ASN A N 1
ATOM 3083 C CA . ASN A 1 381 ? -6.750 -11.607 25.414 1.00 93.88 381 ASN A CA 1
ATOM 3084 C C . ASN A 1 381 ? -6.209 -11.934 24.011 1.00 93.88 381 ASN A C 1
ATOM 3086 O O . ASN A 1 381 ? -6.095 -13.106 23.653 1.00 93.88 381 ASN A O 1
ATOM 3090 N N . ASN A 1 382 ? -5.842 -10.925 23.212 1.00 94.69 382 ASN A N 1
ATOM 3091 C CA . ASN A 1 382 ? -5.473 -11.120 21.806 1.00 94.69 382 ASN A CA 1
ATOM 3092 C C . ASN A 1 382 ? -3.984 -10.912 21.487 1.00 94.69 382 ASN A C 1
ATOM 3094 O O . ASN A 1 382 ? -3.535 -11.322 20.415 1.00 94.69 382 ASN A O 1
ATOM 3098 N N . LYS A 1 383 ? -3.179 -10.340 22.395 1.00 91.38 383 LYS A N 1
ATOM 3099 C CA . LYS A 1 383 ? -1.758 -10.010 22.141 1.00 91.38 383 LYS A CA 1
ATOM 3100 C C . LYS A 1 383 ? -0.900 -11.192 21.679 1.00 91.38 383 LYS A C 1
ATOM 3102 O O . LYS A 1 383 ? -0.018 -11.032 20.842 1.00 91.38 383 LYS A O 1
ATOM 3107 N N . GLN A 1 384 ? -1.141 -12.391 22.207 1.00 92.31 384 GLN A N 1
ATOM 3108 C CA . GLN A 1 384 ? -0.388 -13.582 21.796 1.00 92.31 384 GLN A CA 1
ATOM 3109 C C . GLN A 1 384 ? -0.820 -14.059 20.405 1.00 92.31 384 GLN A C 1
ATOM 3111 O O . GLN A 1 384 ? 0.024 -14.348 19.558 1.00 92.31 384 GLN A O 1
ATOM 3116 N N . ARG A 1 385 ? -2.136 -14.081 20.162 1.00 94.62 385 ARG A N 1
ATOM 3117 C CA . ARG A 1 385 ? -2.750 -14.486 18.891 1.00 94.62 385 ARG A CA 1
ATOM 3118 C C . ARG A 1 385 ? -2.261 -13.605 17.741 1.00 94.62 385 ARG A C 1
ATOM 3120 O O . ARG A 1 385 ? -1.846 -14.127 16.710 1.00 94.62 385 ARG A O 1
ATOM 3127 N N . ILE A 1 386 ? -2.233 -12.286 17.949 1.00 94.19 386 ILE A N 1
ATOM 3128 C CA . ILE A 1 386 ? -1.790 -11.343 16.919 1.00 94.19 386 ILE A CA 1
ATOM 3129 C C . ILE A 1 386 ? -0.290 -11.445 16.630 1.00 94.19 386 ILE A C 1
ATOM 3131 O O . ILE A 1 386 ? 0.101 -11.412 15.469 1.00 94.19 386 ILE A O 1
ATOM 3135 N N . ASN A 1 387 ? 0.559 -11.627 17.648 1.00 93.19 387 ASN A N 1
ATOM 3136 C CA . ASN A 1 387 ? 1.999 -11.783 17.427 1.00 93.19 387 ASN A CA 1
ATOM 3137 C C . ASN A 1 387 ? 2.300 -13.060 16.638 1.00 93.19 387 ASN A C 1
ATOM 3139 O O . ASN A 1 387 ? 3.121 -13.042 15.724 1.00 93.19 387 ASN A O 1
ATOM 3143 N N . LYS A 1 388 ? 1.591 -14.155 16.941 1.00 94.81 388 LYS A N 1
ATOM 3144 C CA . LYS A 1 388 ? 1.681 -15.393 16.161 1.00 94.81 388 LYS A CA 1
ATOM 3145 C C . LYS A 1 388 ? 1.299 -15.152 14.696 1.00 94.81 388 LYS A C 1
ATOM 3147 O O . LYS A 1 388 ? 2.097 -15.456 13.815 1.00 94.81 388 LYS A O 1
ATOM 3152 N N . PHE A 1 389 ? 0.149 -14.522 14.453 1.00 96.12 389 PHE A N 1
ATOM 3153 C CA . PHE A 1 389 ? -0.303 -14.167 13.105 1.00 96.12 389 PHE A CA 1
ATOM 3154 C C . PHE A 1 389 ? 0.724 -13.313 12.342 1.00 96.12 389 PHE A C 1
ATOM 3156 O O . PHE A 1 389 ? 1.056 -13.615 11.199 1.00 96.12 389 PHE A O 1
ATOM 3163 N N . LEU A 1 390 ? 1.268 -12.265 12.972 1.00 95.88 390 LEU A N 1
ATOM 3164 C CA . LEU A 1 390 ? 2.246 -11.371 12.340 1.00 95.88 390 LEU A CA 1
ATOM 3165 C C . LEU A 1 390 ? 3.569 -12.076 12.013 1.00 95.88 390 LEU A C 1
ATOM 3167 O O . LEU A 1 390 ? 4.207 -11.734 11.020 1.00 95.88 390 LEU A O 1
ATOM 3171 N N . ASN A 1 391 ? 3.981 -13.056 12.817 1.00 94.81 391 ASN A N 1
ATOM 3172 C CA . ASN A 1 391 ? 5.153 -13.873 12.516 1.00 94.81 391 ASN A CA 1
ATOM 3173 C C . ASN A 1 391 ? 4.907 -14.816 11.334 1.00 94.81 391 ASN A C 1
ATOM 3175 O O . ASN A 1 391 ? 5.741 -14.881 10.434 1.00 94.81 391 ASN A O 1
ATOM 3179 N N . GLU A 1 392 ? 3.767 -15.505 11.315 1.00 96.06 392 GLU A N 1
ATOM 3180 C CA . GLU A 1 392 ? 3.365 -16.412 10.229 1.00 96.06 392 GLU A CA 1
ATOM 3181 C C . GLU A 1 392 ? 3.176 -15.665 8.895 1.00 96.06 392 GLU A C 1
ATOM 3183 O O . GLU A 1 392 ? 3.505 -16.174 7.819 1.00 96.06 392 GLU A O 1
ATOM 3188 N N . LEU A 1 393 ? 2.745 -14.401 8.955 1.00 95.69 393 LEU A N 1
ATOM 3189 C CA . LEU A 1 393 ? 2.646 -13.521 7.793 1.00 95.69 393 LEU A CA 1
ATOM 3190 C C . LEU A 1 393 ? 3.978 -13.403 7.037 1.00 95.69 393 LEU A C 1
ATOM 3192 O O . LEU A 1 393 ? 3.980 -13.334 5.809 1.00 95.69 393 LEU A O 1
ATOM 3196 N N . CYS A 1 394 ? 5.098 -13.415 7.764 1.00 96.25 394 CYS A N 1
ATOM 3197 C CA . CYS A 1 394 ? 6.450 -13.289 7.226 1.00 96.25 394 CYS A CA 1
ATOM 3198 C C . CYS A 1 394 ? 7.036 -14.592 6.659 1.00 96.25 394 CYS A C 1
ATOM 3200 O O . CYS A 1 394 ? 8.136 -14.558 6.101 1.00 96.25 394 CYS A O 1
ATOM 3202 N N . GLU A 1 395 ? 6.357 -15.729 6.813 1.00 94.88 395 GLU A N 1
ATOM 3203 C CA . GLU A 1 395 ? 6.824 -17.025 6.314 1.00 94.88 395 GLU A CA 1
ATOM 3204 C C . GLU A 1 395 ? 6.501 -17.177 4.823 1.00 94.88 395 GLU A C 1
ATOM 3206 O O . GLU A 1 395 ? 5.508 -17.790 4.431 1.00 94.88 395 GLU A O 1
ATOM 3211 N N . VAL A 1 396 ? 7.340 -16.560 3.983 1.00 93.62 396 VAL A N 1
ATOM 3212 C CA . VAL A 1 396 ? 7.252 -16.614 2.516 1.00 93.62 396 VAL A CA 1
ATOM 3213 C C . VAL A 1 396 ? 8.624 -16.810 1.865 1.00 93.62 396 VAL A C 1
ATOM 3215 O O . VAL A 1 396 ? 9.641 -16.292 2.343 1.00 93.62 396 VAL A O 1
ATOM 3218 N N . GLY A 1 397 ? 8.647 -17.555 0.756 1.00 88.75 397 GLY A N 1
ATOM 3219 C CA . GLY A 1 397 ? 9.846 -17.776 -0.058 1.00 88.75 397 GLY A CA 1
ATOM 3220 C C . GLY A 1 397 ? 10.342 -16.494 -0.728 1.00 88.75 397 GLY A C 1
ATOM 3221 O O . GLY A 1 397 ? 9.576 -15.545 -0.913 1.00 88.75 397 GLY A O 1
ATOM 3222 N N . ASP A 1 398 ? 11.630 -16.450 -1.060 1.00 88.44 398 ASP A N 1
ATOM 3223 C CA . ASP A 1 398 ? 12.207 -15.367 -1.860 1.00 88.44 398 ASP A CA 1
ATOM 3224 C C . ASP A 1 398 ? 11.982 -15.599 -3.358 1.00 88.44 398 ASP A C 1
ATOM 3226 O O . ASP A 1 398 ? 11.703 -16.716 -3.789 1.00 88.44 398 ASP A O 1
ATOM 3230 N N . PHE A 1 399 ? 12.083 -14.525 -4.139 1.00 85.56 399 PHE A N 1
ATOM 3231 C CA . PHE A 1 399 ? 11.782 -14.525 -5.571 1.00 85.56 399 PHE A CA 1
ATOM 3232 C C . PHE A 1 399 ? 13.015 -14.328 -6.466 1.00 85.56 399 PHE A C 1
ATOM 3234 O O . PHE A 1 399 ? 12.862 -14.253 -7.684 1.00 85.56 399 PHE A O 1
ATOM 3241 N N . PHE A 1 400 ? 14.225 -14.222 -5.902 1.00 78.44 400 PHE A N 1
ATOM 3242 C CA . PHE A 1 400 ? 15.434 -13.850 -6.653 1.00 78.44 400 PHE A CA 1
ATOM 3243 C C . PHE A 1 400 ? 15.709 -14.791 -7.833 1.00 78.44 400 PHE A C 1
ATOM 3245 O O . PHE A 1 400 ? 15.850 -14.317 -8.953 1.00 78.44 400 PHE A O 1
ATOM 3252 N N . GLU A 1 401 ? 15.630 -16.107 -7.620 1.00 70.12 401 GLU A N 1
ATOM 3253 C CA . GLU A 1 401 ? 15.800 -17.103 -8.691 1.00 70.12 401 GLU A CA 1
ATOM 3254 C C . GLU A 1 401 ? 14.758 -16.944 -9.809 1.00 70.12 401 GLU A C 1
ATOM 3256 O O . GLU A 1 401 ? 15.071 -17.051 -10.991 1.00 70.12 401 GLU A O 1
ATOM 3261 N N . SER A 1 402 ? 13.495 -16.666 -9.461 1.00 74.00 402 SER A N 1
ATOM 3262 C CA . SER A 1 402 ? 12.468 -16.405 -10.478 1.00 74.00 402 SER A CA 1
ATOM 3263 C C . SER A 1 402 ? 12.680 -15.083 -11.207 1.00 74.00 402 SER A C 1
ATOM 3265 O O . SER A 1 402 ? 12.398 -15.010 -12.397 1.00 74.00 402 SER A O 1
ATOM 3267 N N . LEU A 1 403 ? 13.178 -14.054 -10.517 1.00 77.19 403 LEU A N 1
ATOM 3268 C CA . LEU A 1 403 ? 13.445 -12.754 -11.121 1.00 77.19 403 LEU A CA 1
ATOM 3269 C C . LEU A 1 403 ? 14.599 -12.833 -12.121 1.00 77.19 403 LEU A C 1
ATOM 3271 O O . LEU A 1 403 ? 14.485 -12.247 -13.191 1.00 77.19 403 LEU A O 1
ATOM 3275 N N . GLU A 1 404 ? 15.670 -13.563 -11.802 1.00 68.69 404 GLU A N 1
ATOM 3276 C CA . GLU A 1 404 ? 16.780 -13.789 -12.734 1.00 68.69 404 GLU A CA 1
ATOM 3277 C C . GLU A 1 404 ? 16.260 -14.411 -14.036 1.00 68.69 404 GLU A C 1
ATOM 3279 O O . GLU A 1 404 ? 16.460 -13.856 -15.115 1.00 68.69 404 GLU A O 1
ATOM 3284 N N . MET A 1 405 ? 15.480 -15.492 -13.938 1.00 65.56 405 MET A N 1
ATOM 3285 C CA . MET A 1 405 ? 14.864 -16.134 -15.106 1.00 65.56 405 MET A CA 1
ATOM 3286 C C . MET A 1 405 ? 13.936 -15.187 -15.885 1.00 65.56 405 MET A C 1
ATOM 3288 O O . MET A 1 405 ? 13.993 -15.135 -17.115 1.00 65.56 405 MET A O 1
ATOM 3292 N N . ASP A 1 406 ? 13.109 -14.408 -15.184 1.00 70.38 406 ASP A N 1
ATOM 3293 C CA . ASP A 1 406 ? 12.193 -13.439 -15.791 1.00 70.38 406 ASP A CA 1
ATOM 3294 C C . ASP A 1 406 ? 12.945 -12.301 -16.519 1.00 70.38 406 ASP A C 1
ATOM 3296 O O . ASP A 1 406 ? 12.497 -11.835 -17.572 1.00 70.38 406 ASP A O 1
ATOM 3300 N N . GLN A 1 407 ? 14.090 -11.850 -15.990 1.00 67.25 407 GLN A N 1
ATOM 3301 C CA . GLN A 1 407 ? 14.948 -10.843 -16.627 1.00 67.25 407 GLN A CA 1
ATOM 3302 C C . GLN A 1 407 ? 15.546 -11.366 -17.936 1.00 67.25 407 GLN A C 1
ATOM 3304 O O . GLN A 1 407 ? 15.459 -10.678 -18.955 1.00 67.25 407 GLN A O 1
ATOM 3309 N N . TYR A 1 408 ? 16.057 -12.599 -17.947 1.00 64.56 408 TYR A N 1
ATOM 3310 C CA . TYR A 1 408 ? 16.566 -13.225 -19.171 1.00 64.56 408 TYR A CA 1
ATOM 3311 C C . TYR A 1 408 ? 15.472 -13.403 -20.228 1.00 64.56 408 TYR A C 1
ATOM 3313 O O . TYR A 1 408 ? 15.677 -13.085 -21.400 1.00 64.56 408 TYR A O 1
ATOM 3321 N N . MET A 1 409 ? 14.275 -13.839 -19.824 1.00 63.59 409 MET A N 1
ATOM 3322 C CA . MET A 1 409 ? 13.142 -13.945 -20.746 1.00 63.59 409 MET A CA 1
ATOM 3323 C C . MET A 1 409 ? 12.737 -12.585 -21.325 1.00 63.59 409 MET A C 1
ATOM 3325 O O . MET A 1 409 ? 12.344 -12.506 -22.488 1.00 63.59 409 MET A O 1
ATOM 3329 N N . ALA A 1 410 ? 12.840 -11.500 -20.562 1.00 63.12 410 ALA A N 1
ATOM 3330 C CA . ALA A 1 410 ? 12.519 -10.173 -21.071 1.00 63.12 410 ALA A CA 1
ATOM 3331 C C . ALA A 1 410 ? 13.505 -9.676 -22.135 1.00 63.12 410 ALA A C 1
ATOM 3333 O O . ALA A 1 410 ? 13.063 -9.060 -23.099 1.00 63.12 410 ALA A O 1
ATOM 3334 N N . LEU A 1 411 ? 14.794 -10.009 -22.018 1.00 61.12 411 LEU A N 1
ATOM 3335 C CA . LEU A 1 411 ? 15.804 -9.717 -23.047 1.00 61.12 411 LEU A CA 1
ATOM 3336 C C . LEU A 1 411 ? 15.544 -10.454 -24.374 1.00 61.12 411 LEU A C 1
ATOM 3338 O O . LEU A 1 411 ? 16.112 -10.093 -25.404 1.00 61.12 411 LEU A O 1
ATOM 3342 N N . SER A 1 412 ? 14.688 -11.482 -24.363 1.00 56.03 412 SER A N 1
ATOM 3343 C CA . SER A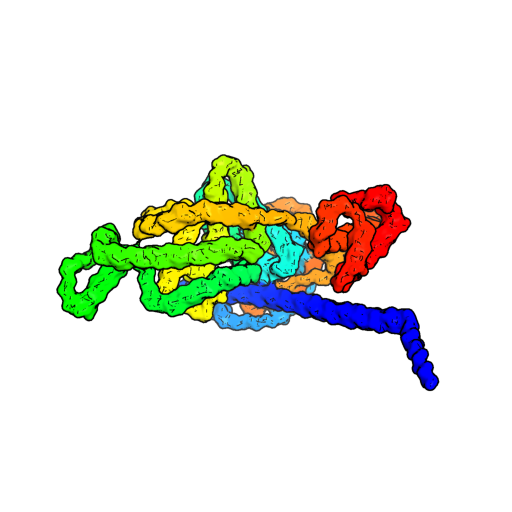 1 412 ? 14.239 -12.187 -25.571 1.00 56.03 412 SER A CA 1
ATOM 3344 C C . SER A 1 412 ? 12.970 -11.595 -26.205 1.00 56.03 412 SER A C 1
ATOM 3346 O O . SER A 1 412 ? 12.658 -11.906 -27.356 1.00 56.03 412 SER A O 1
ATOM 3348 N N . LYS A 1 413 ? 12.221 -10.739 -25.487 1.00 61.66 413 LYS A N 1
ATOM 3349 C CA . LYS A 1 413 ? 11.013 -10.089 -26.019 1.00 61.66 413 LYS A CA 1
ATOM 3350 C C . LYS A 1 413 ? 11.428 -8.941 -26.945 1.00 61.66 413 LYS A C 1
ATOM 3352 O O . LYS A 1 413 ? 12.040 -7.980 -26.496 1.00 61.66 413 LYS A O 1
ATOM 3357 N N . LYS A 1 414 ? 11.056 -9.033 -28.226 1.00 52.78 414 LYS A N 1
ATOM 3358 C CA . LYS A 1 414 ? 11.411 -8.036 -29.254 1.00 52.78 414 LYS A CA 1
ATOM 3359 C C . LYS A 1 414 ? 10.678 -6.695 -29.126 1.00 52.78 414 LYS A C 1
ATOM 3361 O O . LYS A 1 414 ? 11.219 -5.690 -29.563 1.00 52.78 414 LYS A O 1
ATOM 3366 N N . ASP A 1 415 ? 9.511 -6.666 -28.480 1.00 64.25 415 ASP A N 1
ATOM 3367 C CA . ASP A 1 415 ? 8.645 -5.482 -28.432 1.00 64.25 415 ASP A CA 1
ATOM 3368 C C . ASP A 1 415 ? 8.288 -5.117 -26.986 1.00 64.25 415 ASP A C 1
ATOM 3370 O O . ASP A 1 415 ? 7.213 -5.446 -26.479 1.00 64.25 415 ASP A O 1
ATOM 3374 N N . LEU A 1 416 ? 9.220 -4.469 -26.284 1.00 76.88 416 LEU A N 1
ATOM 3375 C CA . LEU A 1 416 ? 8.957 -3.899 -24.965 1.00 76.88 416 LEU A CA 1
ATOM 3376 C C . LEU A 1 416 ? 8.464 -2.453 -25.154 1.00 76.88 416 LEU A C 1
ATOM 3378 O O . LEU A 1 416 ? 9.188 -1.623 -25.700 1.00 76.88 416 LEU A O 1
ATOM 3382 N N . SER A 1 417 ? 7.240 -2.132 -24.729 1.00 83.75 417 SER A N 1
ATOM 3383 C CA . SER A 1 417 ? 6.702 -0.764 -24.772 1.00 83.75 417 SER A CA 1
ATOM 3384 C C . SER A 1 417 ? 6.131 -0.338 -23.423 1.00 83.75 417 SER A C 1
ATOM 3386 O O . SER A 1 417 ? 5.740 -1.166 -22.599 1.00 83.75 417 SER A O 1
ATOM 3388 N N . LEU A 1 418 ? 6.118 0.973 -23.191 1.00 87.25 418 LEU A N 1
ATOM 3389 C CA . LEU A 1 418 ? 5.614 1.600 -21.979 1.00 87.25 418 LEU A CA 1
ATOM 3390 C C . LEU A 1 418 ? 4.603 2.694 -22.327 1.00 87.25 418 LEU A C 1
ATOM 3392 O O . LEU A 1 418 ? 4.960 3.708 -22.928 1.00 87.25 418 LEU A O 1
ATOM 3396 N N . SER A 1 419 ? 3.368 2.527 -21.858 1.00 87.00 419 SER A N 1
ATOM 3397 C CA . SER A 1 419 ? 2.328 3.557 -21.909 1.00 87.00 419 SER A CA 1
ATOM 3398 C C . SER A 1 419 ? 2.539 4.592 -20.796 1.00 87.00 419 SER A C 1
ATOM 3400 O O . SER A 1 419 ? 2.133 4.390 -19.645 1.00 87.00 419 SER A O 1
ATOM 3402 N N . ILE A 1 420 ? 3.122 5.740 -21.130 1.00 88.50 420 ILE A N 1
ATOM 3403 C CA . ILE A 1 420 ? 3.458 6.815 -20.184 1.00 88.50 420 ILE A CA 1
ATOM 3404 C C . ILE A 1 420 ? 2.915 8.162 -20.669 1.00 88.50 420 ILE A C 1
ATOM 3406 O O . ILE A 1 420 ? 2.766 8.386 -21.863 1.00 88.50 420 ILE A O 1
ATOM 3410 N N . THR A 1 421 ? 2.573 9.071 -19.759 1.00 89.31 421 THR A N 1
ATOM 3411 C CA . THR A 1 421 ? 2.152 10.437 -20.123 1.00 89.31 421 THR A CA 1
ATOM 3412 C C . THR A 1 421 ? 3.349 11.377 -20.252 1.00 89.31 421 THR A C 1
ATOM 3414 O O . THR A 1 421 ? 4.382 11.169 -19.612 1.00 89.31 421 THR A O 1
ATOM 3417 N N . LEU A 1 422 ? 3.215 12.450 -21.038 1.00 88.94 422 LEU A N 1
ATOM 3418 C CA . LEU A 1 422 ? 4.279 13.452 -21.193 1.00 88.94 422 LEU A CA 1
ATOM 3419 C C . LEU A 1 422 ? 4.729 14.039 -19.848 1.00 88.94 422 LEU A C 1
ATOM 3421 O O . LEU A 1 422 ? 5.925 14.124 -19.582 1.00 88.94 422 LEU A O 1
ATOM 3425 N N . ASN A 1 423 ? 3.791 14.368 -18.959 1.00 90.31 423 ASN A N 1
ATOM 3426 C CA . ASN A 1 423 ? 4.123 14.922 -17.648 1.00 90.31 423 ASN A CA 1
ATOM 3427 C C . ASN A 1 423 ? 4.798 13.905 -16.721 1.00 90.31 423 ASN A C 1
ATOM 3429 O O . ASN A 1 423 ? 5.603 14.314 -15.891 1.00 90.31 423 ASN A O 1
ATOM 3433 N N . GLU A 1 424 ? 4.523 12.604 -16.850 1.00 91.50 424 GLU A N 1
ATOM 3434 C CA . GLU A 1 424 ? 5.268 11.567 -16.120 1.00 91.50 424 GLU A CA 1
ATOM 3435 C C . GLU A 1 424 ? 6.712 11.466 -16.623 1.00 91.50 424 GLU A C 1
ATOM 3437 O O . GLU A 1 424 ? 7.629 11.375 -15.804 1.00 91.50 424 GLU A O 1
ATOM 3442 N N . VAL A 1 425 ? 6.925 11.544 -17.942 1.00 92.75 425 VAL A N 1
ATOM 3443 C CA . VAL A 1 425 ? 8.264 11.609 -18.549 1.00 92.75 425 VAL A CA 1
ATOM 3444 C C . VAL A 1 425 ? 9.019 12.840 -18.053 1.00 92.75 425 VAL A C 1
ATOM 3446 O O . VAL A 1 425 ? 10.112 12.710 -17.504 1.00 92.75 425 VAL A O 1
ATOM 3449 N N . TYR A 1 426 ? 8.428 14.027 -18.203 1.00 92.69 426 TYR A N 1
ATOM 3450 C CA . TYR A 1 426 ? 9.079 15.292 -17.867 1.00 92.69 426 TYR A CA 1
ATOM 3451 C C . TYR A 1 426 ? 9.332 15.427 -16.369 1.00 92.69 426 TYR A C 1
ATOM 3453 O O . TYR A 1 426 ? 10.445 15.758 -15.985 1.00 92.69 426 TYR A O 1
ATOM 3461 N N . ASN A 1 427 ? 8.370 15.064 -15.517 1.00 93.62 427 ASN A N 1
ATOM 3462 C CA . ASN A 1 427 ? 8.565 15.099 -14.067 1.00 93.62 427 ASN A CA 1
ATOM 3463 C C . ASN A 1 427 ? 9.674 14.140 -13.619 1.00 93.62 427 ASN A C 1
ATOM 3465 O O . ASN A 1 427 ? 10.515 14.501 -12.804 1.00 93.62 427 ASN A O 1
ATOM 3469 N N . THR A 1 428 ? 9.708 12.924 -14.175 1.00 94.81 428 THR A N 1
ATOM 3470 C CA . THR A 1 428 ? 10.774 11.963 -13.854 1.00 94.81 428 THR A CA 1
ATOM 3471 C C . THR A 1 428 ? 12.128 12.503 -14.302 1.00 94.81 428 THR A C 1
ATOM 3473 O O . THR A 1 428 ? 13.092 12.419 -13.549 1.00 94.81 428 THR A O 1
ATOM 3476 N N . HIS A 1 429 ? 12.198 13.109 -15.490 1.00 95.00 429 HIS A N 1
ATOM 3477 C CA . HIS A 1 429 ? 13.411 13.752 -15.981 1.00 95.00 429 HIS A CA 1
ATOM 3478 C C . HIS A 1 429 ? 13.870 14.884 -15.050 1.00 95.00 429 HIS A C 1
ATOM 3480 O O . HIS A 1 429 ? 15.019 14.876 -14.622 1.00 95.00 429 HIS A O 1
ATOM 3486 N N . THR A 1 430 ? 12.972 15.793 -14.667 1.00 95.31 430 THR A N 1
ATOM 3487 C CA . THR A 1 430 ? 13.278 16.899 -13.751 1.00 95.31 430 THR A CA 1
ATOM 3488 C C . THR A 1 430 ? 13.822 16.397 -12.414 1.00 95.31 430 THR A C 1
ATOM 3490 O O . THR A 1 430 ? 14.846 16.890 -11.952 1.00 95.31 430 THR A O 1
ATOM 3493 N N . LEU A 1 431 ? 13.187 15.388 -11.810 1.00 95.00 431 LEU A N 1
ATOM 3494 C CA . LEU A 1 431 ? 13.632 14.825 -10.530 1.00 95.00 431 LEU A CA 1
ATOM 3495 C C . LEU A 1 431 ? 15.002 14.134 -10.639 1.00 95.00 431 LEU A C 1
ATOM 3497 O O . LEU A 1 431 ? 15.822 14.227 -9.726 1.00 95.00 431 LEU A O 1
ATOM 3501 N N . LEU A 1 432 ? 15.269 13.448 -11.754 1.00 95.19 432 LEU A N 1
ATOM 3502 C CA . LEU A 1 432 ? 16.573 12.834 -12.011 1.00 95.19 432 LEU A CA 1
ATOM 3503 C C . LEU A 1 432 ? 17.665 13.885 -12.232 1.00 95.19 432 LEU A C 1
ATOM 3505 O O . LEU A 1 432 ? 18.771 13.705 -11.732 1.00 95.19 432 LEU A O 1
ATOM 3509 N N . GLU A 1 433 ? 17.360 14.967 -12.951 1.00 94.31 433 GLU A N 1
ATOM 3510 C CA . GLU A 1 433 ? 18.285 16.076 -13.211 1.00 94.31 433 GLU A CA 1
ATOM 3511 C C . GLU A 1 433 ? 18.641 16.817 -11.912 1.00 94.31 433 GLU A C 1
ATOM 3513 O O . GLU A 1 433 ? 19.818 17.046 -11.640 1.00 94.31 433 GLU A O 1
ATOM 3518 N N . GLN A 1 434 ? 17.650 17.102 -11.060 1.00 94.31 434 GLN A N 1
ATOM 3519 C CA . GLN A 1 434 ? 17.844 17.761 -9.760 1.00 94.31 434 GLN A CA 1
ATOM 3520 C C . GLN A 1 434 ? 18.794 17.003 -8.824 1.00 94.31 434 GLN A C 1
ATOM 3522 O O . GLN A 1 434 ? 19.526 17.622 -8.054 1.00 94.31 434 GLN A O 1
ATOM 3527 N N . HIS A 1 435 ? 18.778 15.671 -8.882 1.00 94.62 435 HIS A N 1
ATOM 3528 C CA . HIS A 1 435 ? 19.550 14.805 -7.990 1.00 94.62 435 HIS A CA 1
ATOM 3529 C C . HIS A 1 435 ? 20.661 14.028 -8.713 1.00 94.62 435 HIS A C 1
ATOM 3531 O O . HIS A 1 435 ? 21.173 13.036 -8.189 1.00 94.62 435 HIS A O 1
ATOM 3537 N N . LEU A 1 436 ? 21.054 14.460 -9.915 1.00 92.50 436 LEU A N 1
ATOM 3538 C CA . LEU A 1 436 ? 21.959 13.707 -10.784 1.00 92.50 436 LEU A CA 1
ATOM 3539 C C . LEU A 1 436 ? 23.331 13.443 -10.152 1.00 92.50 436 LEU A C 1
ATOM 3541 O O . LEU A 1 436 ? 23.891 12.360 -10.324 1.00 92.50 436 LEU A O 1
ATOM 3545 N N . ASP A 1 437 ? 23.869 14.413 -9.413 1.00 91.50 437 ASP A N 1
ATOM 3546 C CA . ASP A 1 437 ? 25.182 14.300 -8.768 1.00 91.50 437 ASP A CA 1
ATOM 3547 C C . ASP A 1 437 ? 25.206 13.239 -7.658 1.00 91.50 437 ASP A C 1
ATOM 3549 O O . ASP A 1 437 ? 26.211 12.553 -7.481 1.00 91.50 437 ASP A O 1
ATOM 3553 N N . GLU A 1 438 ? 24.089 13.047 -6.951 1.00 91.50 438 GLU A N 1
ATOM 3554 C CA . GLU A 1 438 ? 23.960 12.008 -5.924 1.00 91.50 438 GLU A CA 1
ATOM 3555 C C . GLU A 1 438 ? 23.633 10.633 -6.526 1.00 91.50 438 GLU A C 1
ATOM 3557 O O . GLU A 1 438 ? 24.115 9.605 -6.046 1.00 91.50 438 GLU A O 1
ATOM 3562 N N . LEU A 1 439 ? 22.828 10.603 -7.594 1.00 89.44 439 LEU A N 1
ATOM 3563 C CA . LEU A 1 439 ? 22.399 9.369 -8.257 1.00 89.44 439 LEU A CA 1
ATOM 3564 C C . LEU A 1 439 ? 23.502 8.730 -9.107 1.00 89.44 439 LEU A C 1
ATOM 3566 O O . LEU A 1 439 ? 23.605 7.504 -9.167 1.00 89.44 439 LEU A O 1
ATOM 3570 N N . ALA A 1 440 ? 24.292 9.555 -9.791 1.00 89.56 440 ALA A N 1
ATOM 3571 C CA . ALA A 1 440 ? 25.311 9.144 -10.746 1.00 89.56 440 ALA A CA 1
ATOM 3572 C C . ALA A 1 440 ? 26.532 10.080 -10.635 1.00 89.56 440 ALA A C 1
ATOM 3574 O O . ALA A 1 440 ? 26.703 10.968 -11.476 1.00 89.56 440 ALA A O 1
ATOM 3575 N N . PRO A 1 441 ? 27.388 9.891 -9.611 1.00 87.44 441 PRO A N 1
ATOM 3576 C CA . PRO A 1 441 ? 28.497 10.803 -9.310 1.00 87.44 441 PRO A CA 1
ATOM 3577 C C . PRO A 1 441 ? 29.642 10.736 -10.330 1.00 87.44 441 PRO A C 1
ATOM 3579 O O . PRO A 1 441 ? 30.417 11.675 -10.466 1.00 87.44 441 PRO A O 1
ATOM 3582 N N . THR A 1 442 ? 29.788 9.610 -11.030 1.00 88.19 442 THR A N 1
ATOM 3583 C CA . THR A 1 442 ? 30.822 9.394 -12.053 1.00 88.19 442 THR A CA 1
ATOM 3584 C C . THR A 1 442 ? 30.262 9.564 -13.465 1.00 88.19 442 THR A C 1
ATOM 3586 O O . THR A 1 442 ? 29.187 9.054 -13.781 1.00 88.19 442 THR A O 1
ATOM 3589 N N . ASP A 1 443 ? 31.040 10.178 -14.357 1.00 83.12 443 ASP A N 1
ATOM 3590 C CA . ASP A 1 443 ? 30.662 10.393 -15.765 1.00 83.12 443 ASP A CA 1
ATOM 3591 C C . ASP A 1 443 ? 30.497 9.096 -16.578 1.00 83.12 443 ASP A C 1
ATOM 3593 O O . ASP A 1 443 ? 29.869 9.093 -17.632 1.00 83.12 443 ASP A O 1
ATOM 3597 N N . ALA A 1 444 ? 30.999 7.970 -16.063 1.00 83.25 444 ALA A N 1
ATOM 3598 C CA . ALA A 1 444 ? 30.832 6.645 -16.657 1.00 83.25 444 ALA A CA 1
ATOM 3599 C C . ALA A 1 444 ? 29.443 6.021 -16.412 1.00 83.25 444 ALA A C 1
ATOM 3601 O O . ALA A 1 444 ? 29.117 4.999 -17.014 1.00 83.25 444 ALA A O 1
ATOM 3602 N N . HIS A 1 445 ? 28.619 6.587 -15.524 1.00 86.38 445 HIS A N 1
ATOM 3603 C CA . HIS A 1 445 ? 27.299 6.027 -15.246 1.00 86.38 445 HIS A CA 1
ATOM 3604 C C . HIS A 1 445 ? 26.346 6.212 -16.432 1.00 86.38 445 HIS A C 1
ATOM 3606 O O . HIS A 1 445 ? 26.108 7.327 -16.896 1.00 86.38 445 HIS A O 1
ATOM 3612 N N . HIS A 1 446 ? 25.710 5.113 -16.846 1.00 88.94 446 HIS A N 1
ATOM 3613 C CA . HIS A 1 446 ? 24.731 5.072 -17.937 1.00 88.94 446 HIS A CA 1
ATOM 3614 C C . HIS A 1 446 ? 23.624 6.130 -17.798 1.00 88.94 446 HIS A C 1
ATOM 3616 O O . HIS A 1 446 ? 23.267 6.784 -18.778 1.00 88.94 446 HIS A O 1
ATOM 3622 N N . LEU A 1 447 ? 23.129 6.355 -16.573 1.00 89.31 447 LEU A N 1
ATOM 3623 C CA . LEU A 1 447 ? 22.100 7.357 -16.289 1.00 89.31 447 LEU A CA 1
ATOM 3624 C C . LEU A 1 447 ? 22.548 8.776 -16.684 1.00 89.31 447 LEU A C 1
ATOM 3626 O O . LEU A 1 447 ? 21.807 9.493 -17.351 1.00 89.31 447 LEU A O 1
ATOM 3630 N N . ARG A 1 448 ? 23.779 9.161 -16.330 1.00 92.25 448 ARG A N 1
ATOM 3631 C CA . ARG A 1 448 ? 24.345 10.483 -16.637 1.00 92.25 448 ARG A CA 1
ATOM 3632 C C . ARG A 1 448 ? 24.602 10.661 -18.132 1.00 92.25 448 ARG A C 1
ATOM 3634 O O . ARG A 1 448 ? 24.319 11.725 -18.678 1.00 92.25 448 ARG A O 1
ATOM 3641 N N . ILE A 1 449 ? 25.056 9.609 -18.811 1.00 89.88 449 ILE A N 1
ATOM 3642 C CA . ILE A 1 449 ? 25.249 9.622 -20.267 1.00 89.88 449 ILE A CA 1
ATOM 3643 C C . ILE A 1 449 ? 23.911 9.890 -20.973 1.00 89.88 449 ILE A C 1
ATOM 3645 O O . ILE A 1 449 ? 23.827 10.775 -21.816 1.00 89.88 449 ILE A O 1
ATOM 3649 N N . VAL A 1 450 ? 22.837 9.201 -20.582 1.00 90.19 450 VAL A N 1
ATOM 3650 C CA . VAL A 1 450 ? 21.518 9.382 -21.216 1.00 90.19 450 VAL A CA 1
ATOM 3651 C C . VAL A 1 450 ? 20.903 10.742 -20.921 1.00 90.19 450 VAL A C 1
ATOM 3653 O O . VAL A 1 450 ? 20.346 11.361 -21.824 1.00 90.19 450 VAL A O 1
ATOM 3656 N N . LEU A 1 451 ? 21.022 11.232 -19.688 1.00 90.81 451 LEU A N 1
ATOM 3657 C CA . LEU A 1 451 ? 20.498 12.549 -19.323 1.00 90.81 451 LEU A CA 1
ATOM 3658 C C . LEU A 1 451 ? 21.265 13.683 -20.013 1.00 90.81 451 LEU A C 1
ATOM 3660 O O . LEU A 1 451 ? 20.650 14.633 -20.488 1.00 90.81 451 LEU A O 1
ATOM 3664 N N . SER A 1 452 ? 22.587 13.559 -20.167 1.00 89.88 452 SER A N 1
ATOM 3665 C CA . SER A 1 452 ? 23.370 14.570 -20.893 1.00 89.88 452 SER A CA 1
ATOM 3666 C C . SER A 1 452 ? 23.011 14.646 -22.385 1.00 89.88 452 SER A C 1
ATOM 3668 O O . SER A 1 452 ? 22.991 15.738 -22.949 1.00 89.88 452 SER A O 1
ATOM 3670 N N . GLU A 1 453 ? 22.654 13.522 -23.016 1.00 88.81 453 GLU A N 1
ATOM 3671 C CA . GLU A 1 453 ? 22.153 13.482 -24.400 1.00 88.81 453 GLU A CA 1
ATOM 3672 C C . GLU A 1 453 ? 20.726 14.039 -24.550 1.00 88.81 453 GLU A C 1
ATOM 3674 O O . GLU A 1 453 ? 20.401 14.624 -25.586 1.00 88.81 453 GLU A O 1
ATOM 3679 N N . LEU A 1 454 ? 19.872 13.863 -23.535 1.00 88.69 454 LEU A N 1
ATOM 3680 C CA . LEU A 1 454 ? 18.501 14.391 -23.517 1.00 88.69 454 LEU A CA 1
ATOM 3681 C C . LEU A 1 454 ? 18.459 15.921 -23.379 1.00 88.69 454 LEU A C 1
ATOM 3683 O O . LEU A 1 454 ? 17.526 16.555 -23.887 1.00 88.69 454 LEU A O 1
ATOM 3687 N N . GLY A 1 455 ? 19.474 16.508 -22.741 1.00 88.81 455 GLY A N 1
ATOM 3688 C CA . GLY A 1 455 ? 19.528 17.934 -22.433 1.00 88.81 455 GLY A CA 1
ATOM 3689 C C . GLY A 1 455 ? 18.604 18.314 -21.267 1.00 88.81 455 GLY A C 1
ATOM 3690 O O . GLY A 1 455 ? 18.189 17.437 -20.516 1.00 88.81 455 GLY A O 1
ATOM 3691 N N . PRO A 1 456 ? 18.270 19.607 -21.095 1.00 89.94 456 PRO A N 1
ATOM 3692 C CA . PRO A 1 456 ? 17.488 20.069 -19.948 1.00 89.94 456 PRO A CA 1
ATOM 3693 C C . PRO A 1 456 ? 16.055 19.530 -19.964 1.00 89.94 456 PRO A C 1
ATOM 3695 O O . PRO A 1 456 ? 15.434 19.406 -21.031 1.00 89.94 456 PRO A O 1
ATOM 3698 N N . ALA A 1 457 ? 15.502 19.255 -18.780 1.00 89.81 457 ALA A N 1
ATOM 3699 C CA . ALA A 1 457 ? 14.140 18.762 -18.660 1.00 89.81 457 ALA A CA 1
ATOM 3700 C C . ALA A 1 457 ? 13.095 19.770 -19.180 1.00 89.81 457 ALA A C 1
ATOM 3702 O O . ALA A 1 457 ? 13.102 20.938 -18.780 1.00 89.81 457 ALA A O 1
ATOM 3703 N N . PRO A 1 458 ? 12.162 19.343 -20.058 1.00 89.81 458 PRO A N 1
ATOM 3704 C CA . PRO A 1 458 ? 11.043 20.186 -20.466 1.00 89.81 458 PRO A CA 1
ATOM 3705 C C . PRO A 1 458 ? 10.128 20.528 -19.285 1.00 89.81 458 PRO A C 1
ATOM 3707 O O . PRO A 1 458 ? 9.960 19.727 -18.366 1.00 89.81 458 PRO A O 1
ATOM 3710 N N . ALA A 1 459 ? 9.482 21.694 -19.342 1.00 88.00 459 ALA A N 1
ATOM 3711 C CA . ALA A 1 459 ? 8.432 22.040 -18.391 1.00 88.00 459 ALA A CA 1
ATOM 3712 C C . ALA A 1 459 ? 7.203 21.138 -18.583 1.00 88.00 459 ALA A C 1
ATOM 3714 O O . ALA A 1 459 ? 6.899 20.701 -19.696 1.00 88.00 459 ALA A O 1
ATOM 3715 N N . GLN A 1 460 ? 6.479 20.884 -17.493 1.00 86.31 460 GLN A N 1
ATOM 3716 C CA . GLN A 1 460 ? 5.212 20.164 -17.553 1.00 86.31 460 GLN A CA 1
ATOM 3717 C C . GLN A 1 460 ? 4.198 20.933 -18.405 1.00 86.31 460 GLN A C 1
ATOM 3719 O O . GLN A 1 460 ? 4.121 22.161 -18.357 1.00 86.31 460 GLN A O 1
ATOM 3724 N N . VAL A 1 461 ? 3.419 20.187 -19.179 1.00 86.19 461 VAL A N 1
ATOM 3725 C CA . VAL A 1 461 ? 2.388 20.725 -20.065 1.00 86.19 461 VAL A CA 1
ATOM 3726 C C . VAL A 1 461 ? 1.033 20.760 -19.365 1.00 86.19 461 VAL A C 1
ATOM 3728 O O . VAL A 1 461 ? 0.812 20.078 -18.355 1.00 86.19 461 VAL A O 1
ATOM 3731 N N . SER A 1 462 ? 0.109 21.553 -19.910 1.00 82.50 462 SER A N 1
ATOM 3732 C CA . SER A 1 462 ? -1.265 21.626 -19.409 1.00 82.50 462 SER A CA 1
ATOM 3733 C C . SER A 1 462 ? -1.953 20.252 -19.453 1.00 82.50 462 SER A C 1
ATOM 3735 O O . SER A 1 462 ? -1.566 19.373 -20.225 1.00 82.50 462 SER A O 1
ATOM 3737 N N . ARG A 1 463 ? -3.006 20.043 -18.648 1.00 74.75 463 ARG A N 1
ATOM 3738 C CA . ARG A 1 463 ? -3.759 18.770 -18.641 1.00 74.75 463 ARG A CA 1
ATOM 3739 C C . ARG A 1 463 ? -4.279 18.389 -20.032 1.00 74.75 463 ARG A C 1
ATOM 3741 O O . ARG A 1 463 ? -4.202 17.219 -20.389 1.00 74.75 463 ARG A O 1
ATOM 3748 N N . SER A 1 464 ? -4.718 19.371 -20.822 1.00 74.94 464 SER A N 1
ATOM 3749 C CA . SER A 1 464 ? -5.195 19.176 -22.201 1.00 74.94 464 SER A CA 1
ATOM 3750 C C . SER A 1 464 ? -4.112 18.683 -23.175 1.00 74.94 464 SER A C 1
ATOM 3752 O O . SER A 1 464 ? -4.398 17.973 -24.138 1.00 74.94 464 SER A O 1
ATOM 3754 N N . GLU A 1 465 ? -2.851 19.023 -22.909 1.00 80.56 465 GLU A N 1
ATOM 3755 C CA . GLU A 1 465 ? -1.697 18.659 -23.734 1.00 80.56 465 GLU A CA 1
ATOM 3756 C C . GLU A 1 465 ? -0.953 17.433 -23.194 1.00 80.56 465 GLU A C 1
ATOM 3758 O O . GLU A 1 465 ? -0.085 16.890 -23.879 1.00 80.56 465 GLU A O 1
ATOM 3763 N N . ASN A 1 466 ? -1.290 16.970 -21.986 1.00 83.56 466 ASN A N 1
ATOM 3764 C CA . ASN A 1 466 ? -0.662 15.831 -21.325 1.00 83.56 466 ASN A CA 1
ATOM 3765 C C . ASN A 1 466 ? -1.129 14.492 -21.918 1.00 83.56 466 ASN A C 1
ATOM 3767 O O . ASN A 1 466 ? -1.833 13.705 -21.282 1.00 83.56 466 ASN A O 1
ATOM 3771 N N . LYS A 1 467 ? -0.733 14.241 -23.164 1.00 83.50 467 LYS A N 1
ATOM 3772 C CA . LYS A 1 467 ? -1.112 13.045 -23.916 1.00 83.50 467 LYS A CA 1
ATOM 3773 C C . LYS A 1 467 ? -0.393 11.801 -23.401 1.00 83.50 467 LYS A C 1
ATOM 3775 O O . LYS A 1 467 ? 0.730 11.873 -22.892 1.00 83.50 467 LYS A O 1
ATOM 3780 N N . THR A 1 468 ? -1.047 10.655 -23.571 1.00 85.31 468 THR A N 1
ATOM 3781 C CA . THR A 1 468 ? -0.425 9.343 -23.349 1.00 85.31 468 THR A CA 1
ATOM 3782 C C . THR A 1 468 ? 0.336 8.944 -24.607 1.00 85.31 468 THR A C 1
ATOM 3784 O O . THR A 1 468 ? -0.194 9.062 -25.714 1.00 85.31 468 THR A O 1
ATOM 3787 N N . ILE A 1 469 ? 1.581 8.507 -24.428 1.00 87.62 469 ILE A N 1
ATOM 3788 C CA . ILE A 1 469 ? 2.469 8.048 -25.491 1.00 87.62 469 ILE A CA 1
ATOM 3789 C C . ILE A 1 469 ? 2.846 6.583 -25.255 1.00 87.62 469 ILE A C 1
ATOM 3791 O O . ILE A 1 469 ? 3.094 6.166 -24.124 1.00 87.62 469 ILE A O 1
ATOM 3795 N N . GLU A 1 470 ? 2.957 5.826 -26.343 1.00 87.19 470 GLU A N 1
ATOM 3796 C CA . GLU A 1 470 ? 3.611 4.516 -26.344 1.00 87.19 470 GLU A CA 1
ATOM 3797 C C . GLU A 1 470 ? 5.107 4.706 -26.577 1.00 87.19 470 GLU A C 1
ATOM 3799 O O . GLU A 1 470 ? 5.543 5.152 -27.651 1.00 87.19 470 GLU A O 1
ATOM 3804 N N . LEU A 1 471 ? 5.892 4.404 -25.547 1.00 87.50 471 LEU A N 1
ATOM 3805 C CA . LEU A 1 471 ? 7.335 4.562 -25.535 1.00 87.50 471 LEU A CA 1
ATOM 3806 C C . LEU A 1 471 ? 8.009 3.198 -25.754 1.00 87.50 471 LEU A C 1
ATOM 3808 O O . LEU A 1 471 ? 7.940 2.353 -24.863 1.00 87.50 471 LEU A O 1
ATOM 3812 N N . PRO A 1 472 ? 8.662 2.954 -26.905 1.00 87.50 472 PRO A N 1
ATOM 3813 C CA . PRO A 1 472 ? 9.411 1.721 -27.114 1.00 87.50 472 PRO A CA 1
ATOM 3814 C C . PRO A 1 472 ? 10.632 1.713 -26.191 1.00 87.50 472 PRO A C 1
ATOM 3816 O O . PRO A 1 472 ? 11.428 2.654 -26.193 1.00 87.50 472 PRO A O 1
ATOM 3819 N N . LEU A 1 473 ? 10.764 0.661 -25.391 1.00 86.81 473 LEU A N 1
ATOM 3820 C CA . LEU A 1 473 ? 11.859 0.472 -24.455 1.00 86.81 473 LEU A CA 1
ATOM 3821 C C . LEU A 1 473 ? 12.917 -0.423 -25.095 1.00 86.81 473 LEU A C 1
ATOM 3823 O O . LEU A 1 473 ? 12.626 -1.523 -25.559 1.00 86.81 473 LEU A O 1
ATOM 3827 N N . PHE A 1 474 ? 14.158 0.038 -25.084 1.00 82.56 474 PHE A N 1
ATOM 3828 C CA . PHE A 1 474 ? 15.302 -0.718 -25.574 1.00 82.56 474 PHE A CA 1
ATOM 3829 C C . PHE A 1 474 ? 16.541 -0.312 -24.786 1.00 82.56 474 PHE A C 1
ATOM 3831 O O . PHE A 1 474 ? 16.607 0.798 -24.261 1.00 82.56 474 PHE A O 1
ATOM 3838 N N . SER A 1 475 ? 17.529 -1.197 -24.726 1.00 79.81 475 SER A N 1
ATOM 3839 C CA . SER A 1 475 ? 18.836 -0.869 -24.171 1.00 79.81 475 SER A CA 1
ATOM 3840 C C . SER A 1 475 ? 19.817 -0.569 -25.290 1.00 79.81 475 SER A C 1
ATOM 3842 O O . SER A 1 475 ? 19.885 -1.295 -26.279 1.00 79.81 475 SER A O 1
ATOM 3844 N N . ARG A 1 476 ? 20.623 0.478 -25.121 1.00 74.75 476 ARG A N 1
ATOM 3845 C CA . ARG A 1 476 ? 21.801 0.720 -25.973 1.00 74.75 476 ARG A CA 1
ATOM 3846 C C . ARG A 1 476 ? 23.050 -0.043 -25.519 1.00 74.75 476 ARG A C 1
ATOM 3848 O O . ARG A 1 476 ? 24.033 -0.062 -26.252 1.00 74.75 476 ARG A O 1
ATOM 3855 N N . TRP A 1 477 ? 23.044 -0.582 -24.298 1.00 73.25 477 TRP A N 1
ATOM 3856 C CA . TRP A 1 477 ? 24.197 -1.268 -23.696 1.00 73.25 477 TRP A CA 1
ATOM 3857 C C . TRP A 1 477 ? 23.988 -2.774 -23.570 1.00 73.25 477 TRP A C 1
ATOM 3859 O O . TRP A 1 477 ? 24.958 -3.523 -23.586 1.00 73.25 477 TRP A O 1
ATOM 3869 N N . GLU A 1 478 ? 22.737 -3.216 -23.469 1.00 62.78 478 GLU A N 1
ATOM 3870 C CA . GLU A 1 478 ? 22.367 -4.628 -23.461 1.00 62.78 478 GLU A CA 1
ATOM 3871 C C . GLU A 1 478 ? 21.827 -4.982 -24.844 1.00 62.78 478 GLU A C 1
ATOM 3873 O O . GLU A 1 478 ? 20.860 -4.390 -25.319 1.00 62.78 478 GLU A O 1
ATOM 3878 N N . THR A 1 479 ? 22.469 -5.928 -25.520 1.00 53.44 479 THR A N 1
ATOM 3879 C CA . THR A 1 479 ? 21.964 -6.442 -26.794 1.00 53.44 479 THR A CA 1
ATOM 3880 C C . THR A 1 479 ? 20.847 -7.446 -26.502 1.00 53.44 479 THR A C 1
ATOM 3882 O O . THR A 1 479 ? 21.067 -8.369 -25.712 1.00 53.44 479 THR A O 1
ATOM 3885 N N . PRO A 1 480 ? 19.654 -7.311 -27.112 1.00 49.88 480 PRO A N 1
ATOM 3886 C CA . PRO A 1 480 ? 18.638 -8.355 -27.055 1.00 49.88 480 PRO A CA 1
ATOM 3887 C C . PRO A 1 480 ? 19.236 -9.682 -27.528 1.00 49.88 480 PRO A C 1
ATOM 3889 O O . PRO A 1 480 ? 19.969 -9.717 -28.518 1.00 49.88 480 PRO A O 1
ATOM 3892 N N . ILE A 1 481 ? 18.906 -10.793 -26.867 1.00 49.44 481 ILE A N 1
ATOM 3893 C CA . ILE A 1 481 ? 19.462 -12.120 -27.206 1.00 49.44 481 ILE A CA 1
ATOM 3894 C C . ILE A 1 481 ? 19.157 -12.488 -28.672 1.00 49.44 481 ILE A C 1
ATOM 3896 O O . ILE A 1 481 ? 19.937 -13.165 -29.338 1.00 49.44 481 ILE A O 1
ATOM 3900 N N . SER A 1 482 ? 18.053 -11.979 -29.224 1.00 45.56 482 SER A N 1
ATOM 3901 C CA . SER A 1 482 ? 17.708 -12.159 -30.635 1.00 45.56 482 SER A CA 1
ATOM 3902 C C . SER A 1 482 ? 18.688 -11.506 -31.613 1.00 45.56 482 SER A C 1
ATOM 3904 O O . SER A 1 482 ? 18.818 -11.995 -32.732 1.00 45.56 482 SER A O 1
ATOM 3906 N N . ASP A 1 483 ? 19.367 -10.432 -31.204 1.00 42.41 483 ASP A N 1
ATOM 3907 C CA . ASP A 1 483 ? 20.344 -9.716 -32.031 1.00 42.41 483 ASP A CA 1
ATOM 3908 C C . ASP A 1 483 ? 21.758 -10.286 -31.870 1.00 42.41 483 ASP A C 1
ATOM 3910 O O . ASP A 1 483 ? 22.562 -10.194 -32.798 1.00 42.41 483 ASP A O 1
ATOM 3914 N N . ILE A 1 484 ? 22.041 -10.985 -30.761 1.00 44.72 484 ILE A N 1
ATOM 3915 C CA . ILE A 1 484 ? 23.232 -11.840 -30.621 1.00 44.72 484 ILE A CA 1
ATOM 3916 C C . ILE A 1 484 ? 23.233 -12.909 -31.727 1.00 44.72 484 ILE A C 1
ATOM 3918 O O . ILE A 1 484 ? 24.255 -13.096 -32.389 1.00 44.72 484 ILE A O 1
ATOM 3922 N N . ASN A 1 485 ? 22.073 -13.503 -32.032 1.00 42.75 485 ASN A N 1
ATOM 3923 C CA . ASN A 1 485 ? 21.922 -14.475 -33.124 1.00 42.75 485 ASN A CA 1
ATOM 3924 C C . ASN A 1 485 ? 22.178 -13.890 -34.530 1.00 42.75 485 ASN A C 1
ATOM 3926 O O . ASN A 1 485 ? 22.469 -14.655 -35.447 1.00 42.75 485 ASN A O 1
ATOM 3930 N N . MET A 1 486 ? 22.066 -12.567 -34.731 1.00 42.88 486 MET A N 1
ATOM 3931 C CA . MET A 1 486 ? 22.376 -11.919 -36.021 1.00 42.88 486 MET A CA 1
ATOM 3932 C C . MET A 1 486 ? 23.784 -11.315 -36.092 1.00 42.88 486 MET A C 1
ATOM 3934 O O . MET A 1 486 ? 24.310 -11.170 -37.194 1.00 42.88 486 MET A O 1
ATOM 3938 N N . LEU A 1 487 ? 24.385 -10.939 -34.959 1.00 42.75 487 LEU A N 1
ATOM 3939 C CA . LEU A 1 487 ? 25.641 -10.179 -34.922 1.00 42.75 487 LEU A CA 1
ATOM 3940 C C . LEU A 1 487 ? 26.865 -11.002 -34.497 1.00 42.75 487 LEU A C 1
ATOM 3942 O O . LEU A 1 487 ? 27.987 -10.583 -34.779 1.00 42.75 487 LEU A O 1
ATOM 3946 N N . THR A 1 488 ? 26.695 -12.164 -33.860 1.00 41.31 488 THR A N 1
ATOM 3947 C CA . THR A 1 488 ? 27.829 -12.975 -33.389 1.00 41.31 488 THR A CA 1
ATOM 3948 C C . THR A 1 488 ? 28.099 -14.170 -34.301 1.00 41.31 488 THR A C 1
ATOM 3950 O O . THR A 1 488 ? 27.627 -15.281 -34.102 1.00 41.31 488 THR A O 1
ATOM 3953 N N . GLY A 1 489 ? 28.947 -13.931 -35.303 1.00 49.03 489 GLY A N 1
ATOM 3954 C CA . GLY A 1 489 ? 29.833 -14.966 -35.841 1.00 49.03 489 GLY A CA 1
ATOM 3955 C C . GLY A 1 489 ? 31.0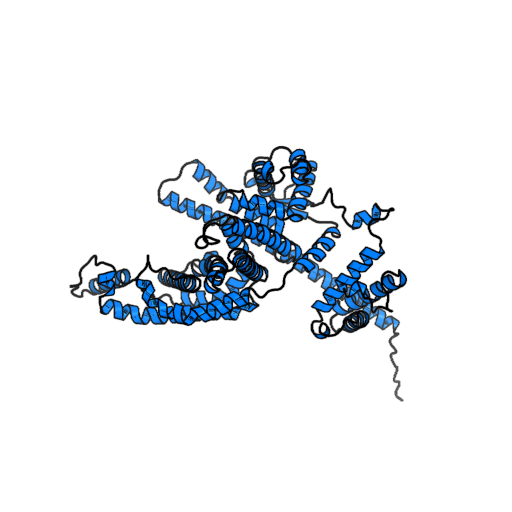32 -15.257 -34.925 1.00 49.03 489 GLY A C 1
ATOM 3956 O O . GLY A 1 489 ? 31.905 -16.019 -35.323 1.00 49.03 489 GLY A O 1
ATOM 3957 N N . ASP A 1 490 ? 31.094 -14.654 -33.728 1.00 37.06 490 ASP A N 1
ATOM 3958 C CA . ASP A 1 490 ? 32.184 -14.839 -32.769 1.00 37.06 490 ASP A CA 1
ATOM 3959 C C . ASP A 1 490 ? 31.682 -14.924 -31.311 1.00 37.06 490 ASP A C 1
ATOM 3961 O O . ASP A 1 490 ? 31.105 -13.990 -30.754 1.00 37.06 490 ASP A O 1
ATOM 3965 N N . ASN A 1 491 ? 31.925 -16.106 -30.742 1.00 48.62 491 ASN A N 1
ATOM 3966 C CA . ASN A 1 491 ? 31.915 -16.570 -29.350 1.00 48.62 491 ASN A CA 1
ATOM 3967 C C . ASN A 1 491 ? 31.759 -15.539 -28.208 1.00 48.62 491 ASN A C 1
ATOM 3969 O O . ASN A 1 491 ? 32.749 -15.012 -27.695 1.00 48.62 491 ASN A O 1
ATOM 3973 N N . SER A 1 492 ? 30.551 -15.433 -27.644 1.00 47.22 492 SER A N 1
ATOM 3974 C CA . SER A 1 492 ? 30.413 -15.163 -26.197 1.00 47.22 492 SER A CA 1
ATOM 3975 C C . SER A 1 492 ? 29.302 -15.950 -25.493 1.00 47.22 492 SER A C 1
ATOM 3977 O O . SER A 1 492 ? 29.428 -16.178 -24.295 1.00 47.22 492 SER A O 1
ATOM 3979 N N . LEU A 1 493 ? 28.303 -16.468 -26.218 1.00 51.44 493 LEU A N 1
ATOM 3980 C CA . LEU A 1 493 ? 27.391 -17.533 -25.779 1.00 51.44 493 LEU A CA 1
ATOM 3981 C C . LEU A 1 493 ? 27.089 -18.425 -26.984 1.00 51.44 493 LEU A C 1
ATOM 3983 O O . LEU A 1 493 ? 26.713 -17.930 -28.045 1.00 51.44 493 LEU A O 1
ATOM 3987 N N . SER A 1 494 ? 27.292 -19.729 -26.846 1.00 61.47 494 SER A N 1
ATOM 3988 C CA . SER A 1 494 ? 27.000 -20.678 -27.915 1.00 61.47 494 SER A CA 1
ATOM 3989 C C . SER A 1 494 ? 25.497 -20.977 -27.966 1.00 61.47 494 SER A C 1
ATOM 3991 O O . SER A 1 494 ? 24.795 -20.883 -26.959 1.00 61.47 494 SER A O 1
ATOM 3993 N N . GLN A 1 495 ? 24.985 -21.386 -29.130 1.00 57.38 495 GLN A N 1
ATOM 3994 C CA . GLN A 1 495 ? 23.609 -21.887 -29.292 1.00 57.38 495 GLN A CA 1
ATOM 3995 C C . GLN A 1 495 ? 23.252 -22.959 -28.239 1.00 57.38 495 GLN A C 1
ATOM 3997 O O . GLN A 1 495 ? 22.112 -23.048 -27.782 1.00 57.38 495 GLN A O 1
ATOM 4002 N N . ASN A 1 496 ? 24.262 -23.706 -27.794 1.00 63.69 496 ASN A N 1
ATOM 4003 C CA . ASN A 1 496 ? 24.176 -24.726 -26.761 1.00 63.69 496 ASN A CA 1
ATOM 4004 C C . ASN A 1 496 ? 23.808 -24.150 -25.382 1.00 63.69 496 ASN A C 1
ATOM 4006 O O . ASN A 1 496 ? 23.053 -24.779 -24.646 1.00 63.69 496 ASN A O 1
ATOM 4010 N N . ASP A 1 497 ? 24.288 -22.950 -25.043 1.00 61.62 497 ASP A N 1
ATOM 4011 C CA . ASP A 1 497 ? 24.028 -22.302 -23.751 1.00 61.62 497 ASP A CA 1
ATOM 4012 C C . ASP A 1 497 ? 22.578 -21.804 -23.659 1.00 61.62 497 ASP A C 1
ATOM 4014 O O . ASP A 1 497 ? 21.924 -21.939 -22.624 1.00 61.62 497 ASP A O 1
ATOM 4018 N N . ILE A 1 498 ? 22.035 -21.288 -24.766 1.00 60.97 498 ILE A N 1
ATOM 4019 C CA . ILE A 1 498 ? 20.630 -20.862 -24.861 1.00 60.97 498 ILE A CA 1
ATOM 4020 C C . ILE A 1 498 ? 19.707 -22.075 -24.728 1.00 60.97 498 ILE A C 1
ATOM 4022 O O . ILE A 1 498 ? 18.774 -22.066 -23.920 1.00 60.97 498 ILE A O 1
ATOM 4026 N N . LEU A 1 499 ? 20.006 -23.139 -25.477 1.00 69.00 499 LEU A N 1
ATOM 4027 C CA . LEU A 1 499 ? 19.255 -24.389 -25.434 1.00 69.00 499 LEU A CA 1
ATOM 4028 C C . LEU A 1 499 ? 19.291 -25.014 -24.028 1.00 69.00 499 LEU A C 1
ATOM 4030 O O . LEU A 1 499 ? 18.268 -25.490 -23.530 1.00 69.00 499 LEU A O 1
ATOM 4034 N N . PHE A 1 500 ? 20.440 -24.950 -23.349 1.00 72.06 500 PHE A N 1
ATOM 4035 C CA . PHE A 1 500 ? 20.616 -25.437 -21.982 1.00 72.06 500 PHE A CA 1
ATOM 4036 C C . PHE A 1 500 ? 19.716 -24.694 -20.989 1.00 72.06 500 PHE A C 1
ATOM 4038 O O . PHE A 1 500 ? 18.995 -25.315 -20.202 1.00 72.06 500 PHE A O 1
ATOM 4045 N N . MET A 1 501 ? 19.699 -23.364 -21.060 1.00 61.28 501 MET A N 1
ATOM 4046 C CA . MET A 1 501 ? 18.913 -22.525 -20.155 1.00 61.28 501 MET A CA 1
ATOM 4047 C C . MET A 1 501 ? 17.407 -22.644 -20.403 1.00 61.28 501 MET A C 1
ATOM 4049 O O . MET A 1 501 ? 16.625 -22.720 -19.449 1.00 61.28 501 MET A O 1
ATOM 4053 N N . GLU A 1 502 ? 16.981 -22.708 -21.667 1.00 69.81 502 GLU A N 1
ATOM 4054 C CA . GLU A 1 502 ? 15.573 -22.917 -22.013 1.00 69.81 502 GLU A CA 1
ATOM 4055 C C . GLU A 1 502 ? 15.092 -24.295 -21.525 1.00 69.81 502 GLU A C 1
ATOM 4057 O O . GLU A 1 502 ? 14.028 -24.399 -20.905 1.00 69.81 502 GLU A O 1
ATOM 4062 N N . THR A 1 503 ? 15.921 -25.333 -21.687 1.00 74.06 503 THR A N 1
ATOM 4063 C CA . THR A 1 503 ? 15.645 -26.682 -21.169 1.00 74.06 503 THR A CA 1
ATOM 4064 C C . THR A 1 503 ? 15.486 -26.665 -19.649 1.00 74.06 503 THR A C 1
ATOM 4066 O O . THR A 1 503 ? 14.494 -27.175 -19.117 1.00 74.06 503 THR A O 1
ATOM 4069 N N . LYS A 1 504 ? 16.407 -26.008 -18.930 1.00 74.38 504 LYS A N 1
ATOM 4070 C CA . LYS A 1 504 ? 16.351 -25.868 -17.466 1.00 74.38 504 LYS A CA 1
ATOM 4071 C C . LYS A 1 504 ? 15.085 -25.136 -17.005 1.00 74.38 504 LYS A C 1
ATOM 4073 O O . LYS A 1 504 ? 14.411 -25.588 -16.079 1.00 74.38 504 LYS A O 1
ATOM 4078 N N . SER A 1 505 ? 14.709 -24.048 -17.680 1.00 62.22 505 SER A N 1
ATOM 4079 C CA . SER A 1 505 ? 13.501 -23.266 -17.375 1.00 62.22 505 SER A CA 1
ATOM 4080 C C . SER A 1 505 ? 12.225 -24.101 -17.476 1.00 62.22 505 SER A C 1
ATOM 4082 O O . SER A 1 505 ? 11.386 -24.085 -16.569 1.00 62.22 505 SER A O 1
ATOM 4084 N N . ILE A 1 506 ? 12.081 -24.876 -18.556 1.00 70.19 506 ILE A N 1
ATOM 4085 C CA . ILE A 1 506 ? 10.898 -25.716 -18.761 1.00 70.19 506 ILE A CA 1
ATOM 4086 C C . ILE A 1 506 ? 10.834 -26.815 -17.690 1.00 70.19 506 ILE A C 1
ATOM 4088 O O . ILE A 1 506 ? 9.757 -27.041 -17.134 1.00 70.19 506 ILE A O 1
ATOM 4092 N N . PHE A 1 507 ? 11.965 -27.421 -17.308 1.00 75.25 507 PHE A N 1
ATOM 4093 C CA . PHE A 1 507 ? 12.008 -28.371 -16.189 1.00 75.25 507 PHE A CA 1
ATOM 4094 C C . PHE A 1 507 ? 11.575 -27.748 -14.857 1.00 75.25 507 PHE A C 1
ATOM 4096 O O . PHE A 1 507 ? 10.774 -28.349 -14.140 1.00 75.25 507 PHE A O 1
ATOM 4103 N N . VAL A 1 508 ? 12.026 -26.533 -14.532 1.00 69.50 508 VAL A N 1
ATOM 4104 C CA . VAL A 1 508 ? 11.607 -25.827 -13.307 1.00 69.50 508 VAL A CA 1
ATOM 4105 C C . VAL A 1 508 ? 10.100 -25.554 -13.313 1.00 69.50 508 VAL A C 1
ATOM 4107 O O . VAL A 1 508 ? 9.424 -25.765 -12.303 1.00 69.50 508 VAL A O 1
ATOM 4110 N N . GLN A 1 509 ? 9.542 -25.129 -14.448 1.00 66.12 509 GLN A N 1
ATOM 4111 C CA . GLN A 1 509 ? 8.098 -24.921 -14.589 1.00 66.12 509 GLN A CA 1
ATOM 4112 C C . GLN A 1 509 ? 7.313 -26.227 -14.409 1.00 66.12 509 GLN A C 1
ATOM 4114 O O . GLN A 1 509 ? 6.311 -26.243 -13.690 1.00 66.12 509 GLN A O 1
ATOM 4119 N N . LEU A 1 510 ? 7.790 -27.321 -15.010 1.00 72.25 510 LEU A N 1
ATOM 4120 C CA . LEU A 1 510 ? 7.205 -28.654 -14.869 1.00 72.25 510 LEU A CA 1
ATOM 4121 C C . LEU A 1 510 ? 7.231 -29.128 -13.409 1.00 72.25 510 LEU A C 1
ATOM 4123 O O . LEU A 1 510 ? 6.201 -29.545 -12.882 1.00 72.25 510 LEU A O 1
ATOM 4127 N N . LEU A 1 511 ? 8.357 -28.975 -12.712 1.00 72.38 511 LEU A N 1
ATOM 4128 C CA . LEU A 1 511 ? 8.492 -29.349 -11.300 1.00 72.38 511 LEU A CA 1
ATOM 4129 C C . LEU A 1 511 ? 7.581 -28.530 -10.376 1.00 72.38 511 LEU A C 1
ATOM 4131 O O . LEU A 1 511 ? 6.990 -29.084 -9.450 1.00 72.38 511 LEU A O 1
ATOM 4135 N N . ARG A 1 512 ? 7.413 -27.228 -10.644 1.00 67.25 512 ARG A N 1
ATOM 4136 C CA . ARG A 1 512 ? 6.482 -26.365 -9.894 1.00 67.25 512 ARG A CA 1
ATOM 4137 C C . ARG A 1 512 ? 5.025 -26.777 -10.099 1.00 67.25 512 ARG A C 1
ATOM 4139 O O . ARG A 1 512 ? 4.246 -26.754 -9.151 1.00 67.25 512 ARG A O 1
ATOM 4146 N N . SER A 1 513 ? 4.667 -27.175 -11.319 1.00 68.12 513 SER A N 1
ATOM 4147 C CA . SER A 1 513 ? 3.313 -27.637 -11.644 1.00 68.12 513 SER A CA 1
ATOM 4148 C C . SER A 1 513 ? 3.008 -29.053 -11.135 1.00 68.12 513 SER A C 1
ATOM 4150 O O . SER A 1 513 ? 1.872 -29.348 -10.774 1.00 68.12 513 SER A O 1
ATOM 4152 N N . MET A 1 514 ? 4.023 -29.917 -11.031 1.00 67.81 514 MET A N 1
ATOM 4153 C CA . MET A 1 514 ? 3.907 -31.310 -10.589 1.00 67.81 514 MET A CA 1
ATOM 4154 C C . MET A 1 514 ? 4.492 -31.492 -9.179 1.00 67.81 514 MET A C 1
ATOM 4156 O O . MET A 1 514 ? 5.441 -32.247 -8.957 1.00 67.81 514 MET A O 1
ATOM 4160 N N . SER A 1 515 ? 3.902 -30.809 -8.194 1.00 55.59 515 SER A N 1
ATOM 4161 C CA . SER A 1 515 ? 4.408 -30.745 -6.809 1.00 55.59 515 SER A CA 1
ATOM 4162 C C . SER A 1 515 ? 4.543 -32.105 -6.095 1.00 55.59 515 SER A C 1
ATOM 4164 O O . SER A 1 515 ? 5.317 -32.231 -5.146 1.00 55.59 515 SER A O 1
ATOM 4166 N N . GLN A 1 516 ? 3.838 -33.145 -6.558 1.00 57.66 516 GLN A N 1
ATOM 4167 C CA . GLN A 1 516 ? 3.884 -34.508 -6.003 1.00 57.66 516 GLN A CA 1
ATOM 4168 C C . GLN A 1 516 ? 5.189 -35.257 -6.336 1.00 57.66 516 GLN A C 1
ATOM 4170 O O . GLN A 1 516 ? 5.626 -36.101 -5.553 1.00 57.66 516 GLN A O 1
ATOM 4175 N N . MET A 1 517 ? 5.842 -34.940 -7.461 1.00 53.84 517 MET A N 1
ATOM 4176 C CA . MET A 1 517 ? 7.088 -35.595 -7.895 1.00 53.84 517 MET A CA 1
ATOM 4177 C C . MET A 1 517 ? 8.353 -34.910 -7.360 1.00 53.84 517 MET A C 1
ATOM 4179 O O . MET A 1 517 ? 9.421 -35.514 -7.362 1.00 53.84 517 MET A O 1
ATOM 4183 N N . ALA A 1 518 ? 8.238 -33.692 -6.824 1.00 51.09 518 ALA A N 1
ATOM 4184 C CA . ALA A 1 518 ? 9.363 -32.877 -6.358 1.00 51.09 518 ALA A CA 1
ATOM 4185 C C . ALA A 1 518 ? 10.073 -33.394 -5.081 1.00 51.09 518 ALA A C 1
ATOM 4187 O O . ALA A 1 518 ? 10.984 -32.740 -4.581 1.00 51.09 518 ALA A O 1
ATOM 4188 N N . ARG A 1 519 ? 9.662 -34.540 -4.509 1.00 52.09 519 ARG A N 1
ATOM 4189 C CA . ARG A 1 519 ? 10.136 -35.030 -3.194 1.00 52.09 519 ARG A CA 1
ATOM 4190 C C . ARG A 1 519 ? 11.180 -36.156 -3.229 1.00 52.09 519 ARG A C 1
ATOM 4192 O O . ARG A 1 519 ? 11.619 -36.579 -2.161 1.00 52.09 519 ARG A O 1
ATOM 4199 N N . ARG A 1 520 ? 11.586 -36.673 -4.393 1.00 48.16 520 ARG A N 1
ATOM 4200 C CA . ARG A 1 520 ? 12.613 -37.732 -4.502 1.00 48.16 520 ARG A CA 1
ATOM 4201 C C . ARG A 1 520 ? 13.559 -37.446 -5.664 1.00 48.16 520 ARG A C 1
ATOM 4203 O O . ARG A 1 520 ? 13.093 -36.966 -6.687 1.00 48.16 520 ARG A O 1
ATOM 4210 N N . ASN A 1 521 ? 14.848 -37.750 -5.466 1.00 53.16 521 ASN A N 1
ATOM 4211 C CA . ASN A 1 521 ? 15.966 -37.632 -6.417 1.00 53.16 521 ASN A CA 1
ATOM 4212 C C . ASN A 1 521 ? 15.521 -37.500 -7.884 1.00 53.16 521 ASN A C 1
ATOM 4214 O O . ASN A 1 521 ? 14.933 -38.428 -8.443 1.00 53.16 521 ASN A O 1
ATOM 4218 N N . PHE A 1 522 ? 15.795 -36.334 -8.474 1.00 62.62 522 PHE A N 1
ATOM 4219 C CA . PHE A 1 522 ? 15.304 -35.939 -9.789 1.00 62.62 522 PHE A CA 1
ATOM 4220 C C . PHE A 1 522 ? 15.914 -36.807 -10.893 1.00 62.62 522 PHE A C 1
ATOM 4222 O O . PHE A 1 522 ? 17.121 -36.795 -11.109 1.00 62.62 522 PHE A O 1
ATOM 4229 N N . VAL A 1 523 ? 15.069 -37.534 -11.623 1.00 72.25 523 VAL A N 1
ATOM 4230 C CA . VAL A 1 523 ? 15.443 -38.142 -12.904 1.00 72.25 523 VAL A CA 1
ATOM 4231 C C . VAL A 1 523 ? 14.743 -37.325 -13.983 1.00 72.25 523 VAL A C 1
ATOM 4233 O O . VAL A 1 523 ? 13.550 -37.513 -14.217 1.00 72.25 523 VAL A O 1
ATOM 4236 N N . LEU A 1 524 ? 15.462 -36.380 -14.599 1.00 76.56 524 LEU A N 1
ATOM 4237 C CA . LEU A 1 524 ? 14.896 -35.434 -15.574 1.00 76.56 524 LEU A CA 1
ATOM 4238 C C . LEU A 1 524 ? 14.119 -36.121 -16.716 1.00 76.56 524 LEU A C 1
ATOM 4240 O O . LEU A 1 524 ? 12.997 -35.692 -16.989 1.00 76.56 524 LEU A O 1
ATOM 4244 N N . PRO A 1 525 ? 14.592 -37.240 -17.306 1.00 79.25 525 PRO A N 1
ATOM 4245 C CA . PRO A 1 525 ? 13.808 -37.977 -18.300 1.00 79.25 525 PRO A CA 1
ATOM 4246 C C . PRO A 1 525 ? 12.446 -38.463 -17.788 1.00 79.25 525 PRO A C 1
ATOM 4248 O O . PRO A 1 525 ? 11.460 -38.394 -18.513 1.00 79.25 525 PRO A O 1
ATOM 4251 N N . ALA A 1 526 ? 12.362 -38.897 -16.526 1.00 76.31 526 ALA A N 1
ATOM 4252 C CA . ALA A 1 526 ? 11.109 -39.366 -15.935 1.00 76.31 526 ALA A CA 1
ATOM 4253 C C . ALA A 1 526 ? 10.134 -38.209 -15.661 1.00 76.31 526 ALA A C 1
ATOM 4255 O O . ALA A 1 526 ? 8.923 -38.390 -15.744 1.00 76.31 526 ALA A O 1
ATOM 4256 N N . VAL A 1 527 ? 10.649 -37.012 -15.357 1.00 76.75 527 VAL A N 1
ATOM 4257 C CA . VAL A 1 527 ? 9.837 -35.792 -15.213 1.00 76.75 527 VAL A CA 1
ATOM 4258 C C . VAL A 1 527 ? 9.269 -35.366 -16.566 1.00 76.75 527 VAL A C 1
ATOM 4260 O O . VAL A 1 527 ? 8.087 -35.038 -16.651 1.00 76.75 527 VAL A O 1
ATOM 4263 N N . ALA A 1 528 ? 10.084 -35.408 -17.622 1.00 79.94 528 ALA A N 1
ATOM 4264 C CA . ALA A 1 528 ? 9.646 -35.095 -18.979 1.00 79.94 528 ALA A CA 1
ATOM 4265 C C . ALA A 1 528 ? 8.593 -36.099 -19.483 1.00 79.94 528 ALA A C 1
ATOM 4267 O O . ALA A 1 528 ? 7.566 -35.690 -20.015 1.00 79.94 528 ALA A O 1
ATOM 4268 N N . GLU A 1 529 ? 8.793 -37.398 -19.240 1.00 80.06 529 GLU A N 1
ATOM 4269 C CA . GLU A 1 529 ? 7.852 -38.461 -19.619 1.00 80.06 529 GLU A CA 1
ATOM 4270 C C . GLU A 1 529 ? 6.536 -38.396 -18.823 1.00 80.06 529 GLU A C 1
ATOM 4272 O O . GLU A 1 529 ? 5.451 -38.531 -19.392 1.00 80.06 529 GLU A O 1
ATOM 4277 N N . ALA A 1 530 ? 6.600 -38.117 -17.518 1.00 77.12 530 ALA A N 1
ATOM 4278 C CA . ALA A 1 530 ? 5.409 -37.921 -16.691 1.00 77.12 530 ALA A CA 1
ATOM 4279 C C . ALA A 1 530 ? 4.614 -36.674 -17.109 1.00 77.12 530 ALA A C 1
ATOM 4281 O O . ALA A 1 530 ? 3.384 -36.697 -17.122 1.00 77.12 530 ALA A O 1
ATOM 4282 N N . ALA A 1 531 ? 5.305 -35.598 -17.496 1.00 76.94 531 ALA A N 1
ATOM 4283 C CA . ALA A 1 531 ? 4.671 -34.414 -18.062 1.00 76.94 531 ALA A CA 1
ATOM 4284 C C . ALA A 1 531 ? 4.025 -34.727 -19.422 1.00 76.94 531 ALA A C 1
ATOM 4286 O O . ALA A 1 531 ? 2.854 -34.409 -19.618 1.00 76.94 531 ALA A O 1
ATOM 4287 N N . ALA A 1 532 ? 4.743 -35.433 -20.304 1.00 77.69 532 ALA A N 1
ATOM 4288 C CA . ALA A 1 532 ? 4.292 -35.862 -21.632 1.00 77.69 532 ALA A CA 1
ATOM 4289 C C . ALA A 1 532 ? 3.087 -36.822 -21.602 1.00 77.69 532 ALA A C 1
ATOM 4291 O O . ALA A 1 532 ? 2.362 -36.932 -22.585 1.00 77.69 532 ALA A O 1
ATOM 4292 N N . THR A 1 533 ? 2.855 -37.509 -20.481 1.00 77.62 533 THR A N 1
ATOM 4293 C CA . THR A 1 533 ? 1.731 -38.443 -20.280 1.00 77.62 533 THR A CA 1
ATOM 4294 C C . THR A 1 533 ? 0.651 -37.897 -19.341 1.00 77.62 533 THR A C 1
ATOM 4296 O O . THR A 1 533 ? -0.285 -38.612 -18.969 1.00 77.62 533 THR A O 1
ATOM 4299 N N . SER A 1 534 ? 0.759 -36.623 -18.953 1.00 76.56 534 SER A N 1
ATOM 4300 C CA . SER A 1 534 ? -0.210 -35.955 -18.090 1.00 76.56 534 SER A CA 1
ATOM 4301 C C . SER A 1 534 ? -1.566 -35.771 -18.781 1.00 76.56 534 SER A C 1
ATOM 4303 O O . SER A 1 534 ? -1.681 -35.752 -20.002 1.00 76.56 534 SER A O 1
ATOM 4305 N N . LYS A 1 535 ? -2.622 -35.589 -17.980 1.00 72.00 535 LYS A N 1
ATOM 4306 C CA . LYS A 1 535 ? -3.961 -35.231 -18.482 1.00 72.00 535 LYS A CA 1
ATOM 4307 C C . LYS A 1 535 ? -4.066 -33.761 -18.906 1.00 72.00 535 LYS A C 1
ATOM 4309 O O . LYS A 1 535 ? -5.062 -33.381 -19.510 1.00 72.00 535 LYS A O 1
ATOM 4314 N N . ASP A 1 536 ? -3.078 -32.942 -18.549 1.00 71.25 536 ASP A N 1
ATOM 4315 C CA . ASP A 1 536 ? -3.014 -31.521 -18.886 1.00 71.25 536 ASP A CA 1
ATOM 4316 C C . ASP A 1 536 ? -2.197 -31.316 -20.170 1.00 71.25 536 ASP A C 1
ATOM 4318 O O . ASP A 1 536 ? -0.989 -31.568 -20.190 1.00 71.25 536 ASP A O 1
ATOM 4322 N N . ALA A 1 537 ? -2.848 -30.820 -21.224 1.00 70.94 537 ALA A N 1
ATOM 4323 C CA . ALA A 1 537 ? -2.239 -30.575 -22.530 1.00 70.94 537 ALA A CA 1
ATOM 4324 C C . ALA A 1 537 ? -1.018 -29.633 -22.463 1.00 70.94 537 ALA A C 1
ATOM 4326 O O . ALA A 1 537 ? -0.058 -29.813 -23.215 1.00 70.94 537 ALA A O 1
ATOM 4327 N N . MET A 1 538 ? -0.990 -28.670 -21.529 1.00 64.56 538 MET A N 1
ATOM 4328 C CA . MET A 1 538 ? 0.174 -27.792 -21.351 1.00 64.56 538 MET A CA 1
ATOM 4329 C C . MET A 1 538 ? 1.378 -28.535 -20.770 1.00 64.56 538 MET A C 1
ATOM 4331 O O . MET A 1 538 ? 2.515 -28.263 -21.164 1.00 64.56 538 MET A O 1
ATOM 4335 N N . LEU A 1 539 ? 1.149 -29.472 -19.846 1.00 74.38 539 LEU A N 1
ATOM 4336 C CA . LEU A 1 539 ? 2.213 -30.317 -19.305 1.00 74.38 539 LEU A CA 1
ATOM 4337 C C . LEU A 1 539 ? 2.710 -31.298 -20.357 1.00 74.38 539 LEU A C 1
ATOM 4339 O O . LEU A 1 539 ? 3.918 -31.490 -20.464 1.00 74.38 539 LEU A O 1
ATOM 4343 N N . VAL A 1 540 ? 1.809 -31.823 -21.188 1.00 73.94 540 VAL A N 1
ATOM 4344 C CA . VAL A 1 540 ? 2.165 -32.725 -22.285 1.00 73.94 540 VAL A CA 1
ATOM 4345 C C . VAL A 1 540 ? 3.104 -32.042 -23.274 1.00 73.94 540 VAL A C 1
ATOM 4347 O O . VAL A 1 540 ? 4.196 -32.547 -23.528 1.00 73.94 540 VAL A O 1
ATOM 4350 N N . ARG A 1 541 ? 2.752 -30.843 -23.757 1.00 69.38 541 ARG A N 1
ATOM 4351 C CA . ARG A 1 541 ? 3.603 -30.085 -24.692 1.00 69.38 541 ARG A CA 1
ATOM 4352 C C . ARG A 1 541 ? 4.945 -29.703 -24.089 1.00 69.38 541 ARG A C 1
ATOM 4354 O O . ARG A 1 541 ? 5.972 -29.849 -24.745 1.00 69.38 541 ARG A O 1
ATOM 4361 N N . LYS A 1 542 ? 4.959 -29.245 -22.834 1.00 74.62 542 LYS A N 1
ATOM 4362 C CA . LYS A 1 542 ? 6.210 -28.932 -22.126 1.00 74.62 542 LYS A CA 1
ATOM 4363 C C . LYS A 1 542 ? 7.066 -30.180 -21.910 1.00 74.62 542 LYS A C 1
ATOM 4365 O O . LYS A 1 542 ? 8.279 -30.091 -22.045 1.00 74.62 542 LYS A O 1
ATOM 4370 N N . GLY A 1 543 ? 6.451 -31.325 -21.618 1.00 76.94 543 GLY A N 1
ATOM 4371 C CA . GLY A 1 543 ? 7.123 -32.613 -21.461 1.00 76.94 543 GLY A CA 1
ATOM 4372 C C . GLY A 1 543 ? 7.766 -33.108 -22.755 1.00 76.94 543 GLY A C 1
ATOM 4373 O O . GLY A 1 543 ? 8.931 -33.488 -22.741 1.00 76.94 543 GLY A O 1
ATOM 4374 N N . ILE A 1 544 ? 7.045 -33.038 -23.878 1.00 77.00 544 ILE A N 1
ATOM 4375 C CA . ILE A 1 544 ? 7.564 -33.418 -25.203 1.00 77.00 544 ILE A CA 1
ATOM 4376 C C . ILE A 1 544 ? 8.686 -32.464 -25.626 1.00 77.00 544 ILE A C 1
ATOM 4378 O O . ILE A 1 544 ? 9.790 -32.911 -25.924 1.00 77.00 544 ILE A O 1
ATOM 4382 N N . LYS A 1 545 ? 8.442 -31.149 -25.552 1.00 75.88 545 LYS A N 1
ATOM 4383 C CA . LYS A 1 545 ? 9.429 -30.129 -25.925 1.00 75.88 545 LYS A CA 1
ATOM 4384 C C . LYS A 1 545 ? 10.719 -30.270 -25.117 1.00 75.88 545 LYS A C 1
ATOM 4386 O O . LYS A 1 545 ? 11.801 -30.264 -25.689 1.00 75.88 545 LYS A O 1
ATOM 4391 N N . VAL A 1 546 ? 10.620 -30.435 -23.795 1.00 80.12 546 VAL A N 1
ATOM 4392 C CA . VAL A 1 546 ? 11.814 -30.562 -22.950 1.00 80.12 546 VAL A CA 1
ATOM 4393 C C . VAL A 1 546 ? 12.532 -31.896 -23.162 1.00 80.12 546 VAL A C 1
ATOM 4395 O O . VAL A 1 546 ? 13.746 -31.943 -23.014 1.00 80.12 546 VAL A O 1
ATOM 4398 N N . ALA A 1 547 ? 11.820 -32.968 -23.532 1.00 80.69 547 ALA A N 1
ATOM 4399 C CA . ALA A 1 547 ? 12.436 -34.248 -23.876 1.00 80.69 547 ALA A CA 1
ATOM 4400 C C . ALA A 1 547 ? 13.251 -34.161 -25.175 1.00 80.69 547 ALA A C 1
ATOM 4402 O O . ALA A 1 547 ? 14.339 -34.732 -25.243 1.00 80.69 547 ALA A O 1
ATOM 4403 N N . ASP A 1 548 ? 12.753 -33.435 -26.176 1.00 79.31 548 ASP A N 1
ATOM 4404 C CA . ASP A 1 548 ? 13.468 -33.222 -27.436 1.00 79.31 548 ASP A CA 1
ATOM 4405 C C . ASP A 1 548 ? 14.675 -32.297 -27.245 1.00 79.31 548 ASP A C 1
ATOM 4407 O O . ASP A 1 548 ? 15.770 -32.626 -27.691 1.00 79.31 548 ASP A O 1
ATOM 4411 N N . MET A 1 549 ? 14.528 -31.216 -26.474 1.00 78.50 549 MET A N 1
ATOM 4412 C CA . MET A 1 549 ? 15.650 -30.328 -26.149 1.00 78.50 549 MET A CA 1
ATOM 4413 C C . MET A 1 549 ? 16.720 -31.013 -25.283 1.00 78.50 549 MET A C 1
ATOM 4415 O O . MET A 1 549 ? 17.910 -30.760 -25.447 1.00 78.50 549 MET A O 1
ATOM 4419 N N . LEU A 1 550 ? 16.323 -31.917 -24.378 1.00 81.81 550 LEU A N 1
ATOM 4420 C CA . LEU A 1 550 ? 17.259 -32.724 -23.589 1.00 81.81 550 LEU A CA 1
ATOM 4421 C C . LEU A 1 550 ? 18.084 -33.663 -24.487 1.00 81.81 550 LEU A C 1
ATOM 4423 O O . LEU A 1 550 ? 19.275 -33.836 -24.237 1.00 81.81 550 LEU A O 1
ATOM 4427 N N . ARG A 1 551 ? 17.470 -34.244 -25.530 1.00 80.12 551 ARG A N 1
ATOM 4428 C CA . ARG A 1 551 ? 18.182 -35.052 -26.537 1.00 80.12 551 ARG A CA 1
ATOM 4429 C C . ARG A 1 551 ? 19.115 -34.198 -27.380 1.00 80.12 551 ARG A C 1
ATOM 4431 O O . ARG A 1 551 ? 20.254 -34.586 -27.582 1.00 80.12 551 ARG A O 1
ATOM 4438 N N . GLU A 1 552 ? 18.662 -33.025 -27.807 1.00 80.56 552 GLU A N 1
ATOM 4439 C CA . GLU A 1 552 ? 19.480 -32.093 -28.581 1.00 80.56 552 GLU A CA 1
ATOM 4440 C C . GLU A 1 552 ? 20.717 -31.641 -27.781 1.00 80.56 552 GLU A C 1
ATOM 4442 O O . GLU A 1 552 ? 21.827 -31.639 -28.304 1.00 80.56 552 GLU A O 1
ATOM 4447 N N . LEU A 1 553 ? 20.577 -31.374 -26.478 1.00 79.50 553 LEU A N 1
ATOM 4448 C CA . LEU A 1 553 ? 21.715 -31.074 -25.597 1.00 79.50 553 LEU A CA 1
ATOM 4449 C C . LEU A 1 553 ? 22.656 -32.266 -25.366 1.00 79.50 553 LEU A C 1
ATOM 4451 O O . LEU A 1 553 ? 23.852 -32.060 -25.143 1.00 79.50 553 LEU A O 1
ATOM 4455 N N . GLU A 1 554 ? 22.128 -33.491 -25.384 1.00 80.75 554 GLU A N 1
ATOM 4456 C CA . GLU A 1 554 ? 22.911 -34.728 -25.285 1.00 80.75 554 GLU A CA 1
ATOM 4457 C C . GLU A 1 554 ? 23.707 -34.975 -26.578 1.00 80.75 554 GLU A C 1
ATOM 4459 O O . GLU A 1 554 ? 24.906 -35.251 -26.513 1.00 80.75 554 GLU A O 1
ATOM 4464 N N . ASP A 1 555 ? 23.086 -34.770 -27.743 1.00 78.94 555 ASP A N 1
ATOM 4465 C CA . ASP A 1 555 ? 23.723 -34.868 -29.063 1.00 78.94 555 ASP A CA 1
ATOM 4466 C C . ASP A 1 555 ? 24.814 -33.799 -29.258 1.00 78.94 555 ASP A C 1
ATOM 4468 O O . ASP A 1 555 ? 25.841 -34.051 -29.893 1.00 78.94 555 ASP A O 1
ATOM 4472 N N . LEU A 1 556 ? 24.627 -32.617 -28.661 1.00 76.75 556 LEU A N 1
ATOM 4473 C CA . LEU A 1 556 ? 25.606 -31.525 -28.637 1.00 76.75 556 LEU A CA 1
ATOM 4474 C C . LEU A 1 556 ? 26.708 -31.710 -27.573 1.00 76.75 556 LEU A C 1
ATOM 4476 O O . LEU A 1 556 ? 27.642 -30.908 -27.516 1.00 76.75 556 LEU A O 1
ATOM 4480 N N . GLY A 1 557 ? 26.626 -32.750 -26.732 1.00 74.06 557 GLY A N 1
ATOM 4481 C CA . GLY A 1 557 ? 27.626 -33.078 -25.708 1.00 74.06 557 GLY A CA 1
ATOM 4482 C C . GLY A 1 557 ? 27.669 -32.127 -24.504 1.00 74.06 557 GLY A C 1
ATOM 4483 O O . GLY A 1 557 ? 28.648 -32.130 -23.759 1.00 74.06 557 GLY A O 1
ATOM 4484 N N . VAL A 1 558 ? 26.631 -31.310 -24.311 1.00 71.88 558 VAL A N 1
ATOM 4485 C CA . VAL A 1 558 ? 26.531 -30.290 -23.247 1.00 71.88 558 VAL A CA 1
ATOM 4486 C C . VAL A 1 558 ? 26.100 -30.917 -21.923 1.00 71.88 558 VAL A C 1
ATOM 4488 O O . VAL A 1 558 ? 26.511 -30.488 -20.846 1.00 71.88 558 VAL A O 1
ATOM 4491 N N . VAL A 1 559 ? 25.264 -31.952 -22.002 1.00 73.94 559 VAL A N 1
ATOM 4492 C CA . VAL A 1 559 ? 24.751 -32.715 -20.861 1.00 73.94 559 VAL A CA 1
ATOM 4493 C C . VAL A 1 559 ? 24.905 -34.203 -21.138 1.00 73.94 559 VAL A C 1
ATOM 4495 O O . VAL A 1 559 ? 24.868 -34.631 -22.288 1.00 73.94 559 VAL A O 1
ATOM 4498 N N . SER A 1 560 ? 25.076 -35.010 -20.091 1.00 75.00 560 SER A N 1
ATOM 4499 C CA . SER A 1 560 ? 25.273 -36.449 -20.246 1.00 75.00 560 SER A CA 1
ATOM 4500 C C . SER A 1 560 ? 24.186 -37.241 -19.542 1.00 75.00 560 SER A C 1
ATOM 4502 O O . SER A 1 560 ? 23.918 -37.073 -18.356 1.00 75.00 560 SER A O 1
ATOM 4504 N N . ARG A 1 561 ? 23.610 -38.220 -20.235 1.00 73.50 561 ARG A N 1
ATOM 4505 C CA . ARG A 1 561 ? 22.737 -39.198 -19.584 1.00 73.50 561 ARG A CA 1
ATOM 4506 C C . ARG A 1 561 ? 23.488 -40.080 -18.582 1.00 73.50 561 ARG A C 1
ATOM 4508 O O . ARG A 1 561 ? 22.872 -40.615 -17.663 1.00 73.50 561 ARG A O 1
ATOM 4515 N N . MET A 1 562 ? 24.811 -40.223 -18.727 1.00 67.69 562 MET A N 1
ATOM 4516 C CA . MET A 1 562 ? 25.638 -41.046 -17.835 1.00 67.69 562 MET A CA 1
ATOM 4517 C C . MET A 1 562 ? 25.840 -40.423 -16.448 1.00 67.69 562 MET A C 1
ATOM 4519 O O . MET A 1 562 ? 26.063 -41.162 -15.492 1.00 67.69 562 MET A O 1
ATOM 4523 N N . ASP A 1 563 ? 25.732 -39.096 -16.320 1.00 72.00 563 ASP A N 1
ATOM 4524 C CA . ASP A 1 563 ? 25.816 -38.387 -15.035 1.00 72.00 563 ASP A CA 1
ATOM 4525 C C . ASP A 1 563 ? 24.441 -38.006 -14.459 1.00 72.00 563 ASP A C 1
ATOM 4527 O O . ASP A 1 563 ? 24.363 -37.270 -13.476 1.00 72.00 563 ASP A O 1
ATOM 4531 N N . ASN A 1 564 ? 23.359 -38.557 -15.027 1.00 68.81 564 ASN A N 1
ATOM 4532 C CA . ASN A 1 564 ? 21.974 -38.207 -14.703 1.00 68.81 564 ASN A CA 1
ATOM 4533 C C . ASN A 1 564 ? 21.625 -36.730 -14.978 1.00 68.81 564 ASN A C 1
ATOM 4535 O O . ASN A 1 564 ? 20.740 -36.178 -14.325 1.00 68.81 564 ASN A O 1
ATOM 4539 N N . TYR A 1 565 ? 22.260 -36.111 -15.980 1.00 74.81 565 TYR A N 1
ATOM 4540 C CA . TYR A 1 565 ? 22.078 -34.702 -16.338 1.00 74.81 565 TYR A CA 1
ATOM 4541 C C . TYR A 1 565 ? 22.431 -33.764 -15.178 1.00 74.81 565 TYR A C 1
ATOM 4543 O O . TYR A 1 565 ? 21.714 -32.801 -14.894 1.00 74.81 565 TYR A O 1
ATOM 4551 N N . LYS A 1 566 ? 23.551 -34.048 -14.503 1.00 67.62 566 LYS A N 1
ATOM 4552 C CA . LYS A 1 566 ? 23.960 -33.385 -13.257 1.00 67.62 566 LYS A CA 1
ATOM 4553 C C . LYS A 1 566 ? 23.957 -31.854 -13.366 1.00 67.62 566 LYS A C 1
ATOM 4555 O O . LYS A 1 566 ? 23.421 -31.184 -12.489 1.00 67.62 566 LYS A O 1
ATOM 4560 N N . LEU A 1 567 ? 24.461 -31.323 -14.480 1.00 67.06 567 LEU A N 1
ATOM 4561 C CA . LEU A 1 567 ? 24.504 -29.887 -14.800 1.00 67.06 567 LEU A CA 1
ATOM 4562 C C . LEU A 1 567 ? 23.127 -29.197 -14.810 1.00 67.06 567 LEU A C 1
ATOM 4564 O O . LEU A 1 567 ? 23.028 -28.018 -14.488 1.00 67.06 567 LEU A O 1
ATOM 4568 N N . LEU A 1 568 ? 22.061 -29.911 -15.180 1.00 68.12 568 LEU A N 1
ATOM 4569 C CA . LEU A 1 568 ? 20.693 -29.377 -15.181 1.00 68.12 568 LEU A CA 1
ATOM 4570 C C . LEU A 1 568 ? 20.007 -29.512 -13.812 1.00 68.12 568 LEU A C 1
ATOM 4572 O O . LEU A 1 568 ? 19.016 -28.825 -13.563 1.00 68.12 568 LEU A O 1
ATOM 4576 N N . THR A 1 569 ? 20.507 -30.407 -12.954 1.00 64.88 569 THR A N 1
ATOM 4577 C CA . THR A 1 569 ? 19.957 -30.687 -11.617 1.00 64.88 569 THR A CA 1
ATOM 4578 C C . THR A 1 569 ? 20.624 -29.910 -10.477 1.00 64.88 569 THR A C 1
ATOM 4580 O O . THR A 1 569 ? 20.023 -29.816 -9.408 1.00 64.88 569 THR A O 1
ATOM 4583 N N . GLU A 1 570 ? 21.839 -29.389 -10.691 1.00 55.50 570 GLU A N 1
ATOM 4584 C CA . GLU A 1 570 ? 22.491 -28.367 -9.849 1.00 55.50 570 GLU A CA 1
ATOM 4585 C C . GLU A 1 570 ? 21.919 -26.978 -10.150 1.00 55.50 570 GLU A C 1
ATOM 4587 O O . GLU A 1 570 ? 21.699 -26.208 -9.192 1.00 55.50 570 GLU A O 1
#